Protein AF-A0A4Y2P214-F1 (afdb_monomer)

Secondary structure (DSSP, 8-state):
-EEEEE-SS-EEEEE--SSPPTT-SSHHHHHHHHHHHHHTT--SSEEEEEETTEEEEEE--SSHHHHHHHHHHHHHHHHHHHHHTTPPP-GGG-EEE----HHHHTTSTT--SS-SS----EETTEEPEEESEEEETTEEEETT---HHHHHHHHHHHHHHHHHHHHHHHH-TT--HHHHHHHIIIIIHHHHHTTHHHHGGGS-HHHHHHHHHHHHHHHHHHHHHHHHT--EEEEES-HHHHHHHHSS--S-HHHHHHHHHHHHTTTTEEEEE--TTS--HHHHHHHHHHHHHHHHSPPP-PPPPHHHHHHHHHHHHHHHHHHHHHH--SSTTHHHHHH--S--TTSSSS-HHHHHHHH--SS-HHHHHHTTSSS-SB-TTSSB-SHHIIIII-GGGGGGPPPPPPGGGHHHHHHHHTT-HHHHHHHHHHHHHHHHHHHHHHHTT-

Sequence (446 aa):
RHVYYVNEVFETSRQCYRGCPQGSVIAPIIWNIYINAVLKLNDGELYVQAFADDLALIIGGRTARVLEANTNLALANIARSLDSLKLNLSVQKCQAVVYRSIASQKLSKRNSTILNRKPTFKIYNTSIRVTDSLTILGIVIDNKLTWSEHINSLHGKMLILTSNFNRILKTDWSVNKNLIKTWYLTTIEKALLYGASVWGGALTKTQITLFQAELVAIQHAANWAASNNFKINIHSDSLSSIMTLKSASSRSKFVNTVKKDLSAANNLVGLSWVKAHVGIEGNELADQFAKQAISTGEELDIPTPRSFLNRKLKTHILNSWNIYWNQYDSASGVRVRSFISTVSPKFLIHNKILIYFLSGHGPFPQYLHRFKRIGSPFCVCGLVGDADHYTFDCSLTKEFHLLKPADAHKITWFKNLINNIQAIGKMAQSFRISNELCDSLTRDGD

pLDDT: mean 82.26, std 11.0, range [39.0, 96.75]

InterPro domains:
  IPR000477 Reverse transcriptase domain [PF00078] (11-138)
  IPR000477 Reverse transcriptase domain [PS50878] (1-141)
  IPR002156 Ribonuclease H domain [PF00075] (207-294)
  IPR002156 Ribonuclease H domain [PS50879] (185-295)
  IPR012337 Ribonuclease H-like superfamily [SSF53098] (201-296)
  IPR036397 Ribonuclease H superfamily [G3DSA:3.30.420.10] (163-300)
  IPR043502 DNA/RNA polymerase superfamily [SSF56672] (14-246)

Structure (mmCIF, N/CA/C/O backbone):
data_AF-A0A4Y2P214-F1
#
_entry.id   AF-A0A4Y2P214-F1
#
loop_
_atom_site.group_PDB
_atom_site.id
_atom_site.type_symbol
_atom_site.label_atom_id
_atom_site.label_alt_id
_atom_site.label_comp_id
_atom_site.label_asym_id
_atom_site.label_entity_id
_atom_site.label_seq_id
_atom_site.pdbx_PDB_ins_code
_atom_site.Cartn_x
_atom_site.Cartn_y
_atom_site.Cartn_z
_atom_site.occupancy
_atom_site.B_iso_or_equiv
_atom_site.auth_seq_id
_atom_site.auth_comp_id
_atom_site.auth_asym_id
_atom_site.auth_atom_id
_atom_site.pdbx_PDB_model_num
ATOM 1 N N . ARG A 1 1 ? 2.805 -36.192 -23.710 1.00 58.09 1 ARG A N 1
ATOM 2 C CA . ARG A 1 1 ? 4.197 -35.895 -23.287 1.00 58.09 1 ARG A CA 1
ATOM 3 C C . ARG A 1 1 ? 4.446 -36.659 -21.990 1.00 58.09 1 ARG A C 1
ATOM 5 O O . ARG A 1 1 ? 3.540 -36.669 -21.172 1.00 58.09 1 ARG A O 1
ATOM 12 N N . HIS A 1 2 ? 5.585 -37.320 -21.802 1.00 67.31 2 HIS A N 1
ATOM 13 C CA . HIS A 1 2 ? 5.923 -37.934 -20.510 1.00 67.31 2 HIS A CA 1
ATOM 14 C C . HIS A 1 2 ? 6.728 -36.923 -19.691 1.00 67.31 2 HIS A C 1
ATOM 16 O O . HIS A 1 2 ? 7.680 -36.343 -20.207 1.00 67.31 2 HIS A O 1
ATOM 22 N N . VAL A 1 3 ? 6.278 -36.630 -18.471 1.00 69.19 3 VAL A N 1
ATOM 23 C CA . VAL A 1 3 ? 7.005 -35.788 -17.515 1.00 69.19 3 VAL A CA 1
ATOM 24 C C . VAL A 1 3 ? 7.672 -36.725 -16.524 1.00 69.19 3 VAL A C 1
ATOM 26 O O . VAL A 1 3 ? 6.986 -37.538 -15.906 1.00 69.19 3 VAL A O 1
ATOM 29 N N . TYR A 1 4 ? 8.986 -36.599 -16.399 1.00 72.00 4 TYR A N 1
ATOM 30 C CA . TYR A 1 4 ? 9.801 -37.356 -15.460 1.00 72.00 4 TYR A CA 1
ATOM 31 C C . TYR A 1 4 ? 10.139 -36.454 -14.277 1.00 72.00 4 TYR A C 1
ATOM 33 O O . TYR A 1 4 ? 10.512 -35.292 -14.460 1.00 72.00 4 TYR A O 1
ATOM 41 N N . TYR A 1 5 ? 9.977 -36.979 -13.071 1.00 69.88 5 TYR A N 1
ATOM 42 C CA . TYR A 1 5 ? 10.532 -36.406 -11.857 1.00 69.88 5 TYR A CA 1
ATOM 43 C C . TYR A 1 5 ? 11.643 -37.340 -11.392 1.00 69.88 5 TYR A C 1
ATOM 45 O O . TYR A 1 5 ? 11.377 -38.494 -11.059 1.00 69.88 5 TYR A O 1
ATOM 53 N N . VAL A 1 6 ? 12.873 -36.832 -11.409 1.00 76.00 6 VAL A N 1
ATOM 54 C CA . VAL A 1 6 ? 14.079 -37.559 -11.010 1.00 76.00 6 VAL A CA 1
ATOM 55 C C . VAL A 1 6 ? 14.675 -36.828 -9.813 1.00 76.00 6 VAL A C 1
ATOM 57 O O . VAL A 1 6 ? 14.954 -35.630 -9.901 1.00 76.00 6 VAL A O 1
ATOM 60 N N . ASN A 1 7 ? 14.853 -37.532 -8.700 1.00 76.19 7 ASN A N 1
ATOM 61 C CA . ASN A 1 7 ? 15.714 -37.098 -7.602 1.00 76.19 7 ASN A CA 1
ATOM 62 C C . ASN A 1 7 ? 16.762 -38.187 -7.309 1.00 76.19 7 ASN A C 1
ATOM 64 O O . ASN A 1 7 ? 16.781 -39.221 -7.970 1.00 76.19 7 ASN A O 1
ATOM 68 N N . GLU A 1 8 ? 17.636 -37.964 -6.327 1.00 75.19 8 GLU A N 1
ATOM 69 C CA . GLU A 1 8 ? 18.725 -38.899 -5.987 1.00 75.19 8 GLU A CA 1
ATOM 70 C C . GLU A 1 8 ? 18.243 -40.287 -5.510 1.00 75.19 8 GLU A C 1
ATOM 72 O O . GLU A 1 8 ? 19.042 -41.217 -5.445 1.00 75.19 8 GLU A O 1
ATOM 77 N N . VAL A 1 9 ? 16.955 -40.444 -5.174 1.00 72.94 9 VAL A N 1
ATOM 78 C CA . VAL A 1 9 ? 16.399 -41.637 -4.509 1.00 72.94 9 VAL A CA 1
ATOM 79 C C . VAL A 1 9 ? 15.363 -42.369 -5.372 1.00 72.94 9 VAL A C 1
ATOM 81 O O . VAL A 1 9 ? 15.202 -43.580 -5.232 1.00 72.94 9 VAL A O 1
ATOM 84 N N . PHE A 1 10 ? 14.649 -41.683 -6.268 1.00 71.50 10 PHE A N 1
ATOM 85 C CA . PHE A 1 10 ? 13.676 -42.304 -7.165 1.00 71.50 10 PHE A CA 1
ATOM 86 C C . PHE A 1 10 ? 13.423 -41.495 -8.444 1.00 71.50 10 PHE A C 1
ATOM 88 O O . PHE A 1 10 ? 13.478 -40.263 -8.474 1.00 71.50 10 PHE A O 1
ATOM 95 N N . GLU A 1 11 ? 13.047 -42.225 -9.494 1.00 81.88 11 GLU A N 1
ATOM 96 C CA . GLU A 1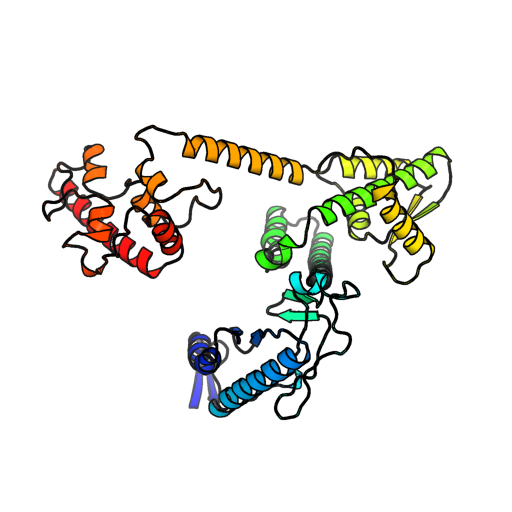 11 ? 12.513 -41.693 -10.743 1.00 81.88 11 GLU A CA 1
ATOM 97 C C . GLU A 1 11 ? 11.049 -42.122 -10.891 1.00 81.88 11 GLU A C 1
ATOM 99 O O . GLU A 1 11 ? 10.710 -43.302 -10.799 1.00 81.88 11 GLU A O 1
ATOM 104 N N . THR A 1 12 ? 10.157 -41.157 -11.114 1.00 78.56 12 THR A N 1
ATOM 105 C CA . THR A 1 12 ? 8.751 -41.422 -11.439 1.00 78.56 12 THR A CA 1
ATOM 106 C C . THR A 1 12 ? 8.360 -40.674 -12.704 1.00 78.56 12 THR A C 1
ATOM 108 O O . THR A 1 12 ? 8.804 -39.549 -12.940 1.00 78.56 12 THR A O 1
ATOM 111 N N . SER A 1 13 ? 7.525 -41.289 -13.540 1.00 77.69 13 SER A N 1
ATOM 112 C CA . SER A 1 13 ? 7.060 -40.678 -14.781 1.00 77.69 13 SER A CA 1
ATOM 113 C C . SER A 1 13 ? 5.541 -40.686 -14.866 1.00 77.69 13 SER A C 1
ATOM 115 O O . SER A 1 13 ? 4.868 -41.622 -14.430 1.00 77.69 13 SER A O 1
ATOM 117 N N . ARG A 1 14 ? 4.982 -39.611 -15.426 1.00 76.88 14 ARG A N 1
ATOM 118 C CA . ARG A 1 14 ? 3.547 -39.499 -15.685 1.00 76.88 14 ARG A CA 1
ATOM 119 C C . ARG A 1 14 ? 3.307 -38.968 -17.086 1.00 76.88 14 ARG A C 1
ATOM 121 O O . ARG A 1 14 ? 3.925 -37.997 -17.527 1.00 76.88 14 ARG A O 1
ATOM 128 N N . GLN A 1 15 ? 2.369 -39.588 -17.789 1.00 75.56 15 GLN A N 1
ATOM 129 C CA . GLN A 1 15 ? 1.934 -39.109 -19.091 1.00 75.56 15 GLN A CA 1
ATOM 130 C C . GLN A 1 15 ? 1.018 -37.889 -18.908 1.00 75.56 15 GLN A C 1
ATOM 132 O O . GLN A 1 15 ? -0.092 -37.987 -18.390 1.00 75.56 15 GLN A O 1
ATOM 137 N N . CYS A 1 16 ? 1.499 -36.721 -19.325 1.00 67.88 16 CYS A N 1
ATOM 138 C CA . CYS A 1 16 ? 0.769 -35.459 -19.308 1.00 67.88 16 CYS A CA 1
ATOM 139 C C . CYS A 1 16 ? 0.309 -35.095 -20.726 1.00 67.88 16 CYS A C 1
ATOM 141 O O . CYS A 1 16 ? 1.104 -35.024 -21.675 1.00 67.88 16 CYS A O 1
ATOM 143 N N . TYR A 1 17 ? -0.992 -34.846 -20.862 1.00 66.62 17 TYR A N 1
ATOM 144 C CA . TYR A 1 17 ? -1.640 -34.562 -22.145 1.00 66.62 17 TYR A CA 1
ATOM 145 C C . TYR A 1 17 ? -1.875 -33.060 -22.375 1.00 66.62 17 TYR A C 1
ATOM 147 O O . TYR A 1 17 ? -1.722 -32.597 -23.503 1.00 66.62 17 TYR A O 1
ATOM 155 N N . ARG A 1 18 ? -2.193 -32.283 -21.325 1.00 72.25 18 ARG A N 1
ATOM 156 C CA . ARG A 1 18 ? -2.375 -30.818 -21.367 1.00 72.25 18 ARG A CA 1
ATOM 157 C C . ARG A 1 18 ? -1.948 -30.180 -20.039 1.00 72.25 18 ARG A C 1
ATOM 159 O O . ARG A 1 18 ? -2.174 -30.771 -18.989 1.00 72.25 18 ARG A O 1
ATOM 166 N N . GLY A 1 19 ? -1.374 -28.977 -20.101 1.00 73.12 19 GLY A N 1
ATOM 167 C CA . GLY A 1 19 ? -0.945 -28.199 -18.931 1.00 73.12 19 GLY A CA 1
ATOM 168 C C . GLY A 1 19 ? 0.567 -28.212 -18.682 1.00 73.12 19 GLY A C 1
ATOM 169 O O . GLY A 1 19 ? 1.296 -29.051 -19.214 1.00 73.12 19 GLY A O 1
ATOM 170 N N . CYS A 1 20 ? 1.034 -27.248 -17.886 1.00 76.38 20 CYS A N 1
ATOM 171 C CA . CYS A 1 20 ? 2.415 -27.195 -17.410 1.00 76.38 20 CYS A CA 1
ATOM 172 C C . CYS A 1 20 ? 2.520 -27.869 -16.029 1.00 76.38 20 CYS A C 1
ATOM 174 O O . CYS A 1 20 ? 1.607 -27.712 -15.217 1.00 76.38 20 CYS A O 1
ATOM 176 N N . PRO A 1 21 ? 3.607 -28.604 -15.738 1.00 77.31 21 PRO A N 1
ATOM 177 C CA . PRO A 1 21 ? 3.792 -29.239 -14.437 1.00 77.31 21 PRO A CA 1
ATOM 178 C C . PRO A 1 21 ? 3.924 -28.193 -13.320 1.00 77.31 21 PRO A C 1
ATOM 180 O O . PRO A 1 21 ? 4.752 -27.283 -13.399 1.00 77.31 21 PRO A O 1
ATOM 183 N N . GLN A 1 22 ? 3.109 -28.333 -12.272 1.00 76.50 22 GLN A N 1
ATOM 184 C CA . GLN A 1 22 ? 3.182 -27.484 -11.081 1.00 76.50 22 GLN A CA 1
ATOM 185 C C . GLN A 1 22 ? 4.497 -27.743 -10.335 1.00 76.50 22 GLN A C 1
ATOM 187 O O . GLN A 1 22 ? 4.886 -28.891 -10.143 1.00 76.50 22 GLN A O 1
ATOM 192 N N . GLY A 1 23 ? 5.194 -26.672 -9.953 1.00 78.44 23 GLY A N 1
ATOM 193 C CA . GLY A 1 23 ? 6.536 -26.739 -9.362 1.00 78.44 23 GLY A CA 1
ATOM 194 C C . GLY A 1 23 ? 7.682 -26.611 -10.372 1.00 78.44 23 GLY A C 1
ATOM 195 O O . GLY A 1 23 ? 8.827 -26.435 -9.970 1.00 78.44 23 GLY A O 1
ATOM 196 N N . SER A 1 24 ? 7.397 -26.626 -11.679 1.00 79.62 24 SER A N 1
ATOM 197 C CA . SER A 1 24 ? 8.411 -26.311 -12.688 1.00 79.62 24 SER A CA 1
ATOM 198 C C . SER A 1 24 ? 8.755 -24.823 -12.692 1.00 79.62 24 SER A C 1
ATOM 200 O O . SER A 1 24 ? 7.869 -23.971 -12.744 1.00 79.62 24 SER A O 1
ATOM 202 N N . VAL A 1 25 ? 10.054 -24.517 -12.720 1.00 81.69 25 VAL A N 1
ATOM 203 C CA . VAL A 1 25 ? 10.586 -23.143 -12.731 1.00 81.69 25 VAL A CA 1
ATOM 204 C C . VAL A 1 25 ? 10.165 -22.368 -13.989 1.00 81.69 25 VAL A C 1
ATOM 206 O O . VAL A 1 25 ? 9.947 -21.162 -13.922 1.00 81.69 25 VAL A O 1
ATOM 209 N N . ILE A 1 26 ? 9.998 -23.046 -15.133 1.00 82.94 26 ILE A N 1
ATOM 210 C CA . ILE A 1 26 ? 9.658 -22.395 -16.413 1.00 82.94 26 ILE A CA 1
ATOM 211 C C . ILE A 1 26 ? 8.146 -22.258 -16.648 1.00 82.94 26 ILE A C 1
ATOM 213 O O . ILE A 1 26 ? 7.714 -21.415 -17.436 1.00 82.94 26 ILE A O 1
ATOM 217 N N . ALA A 1 27 ? 7.321 -23.052 -15.956 1.00 84.94 27 ALA A N 1
ATOM 218 C CA . ALA A 1 27 ? 5.871 -23.062 -16.148 1.00 84.94 27 ALA A CA 1
ATOM 219 C C . ALA A 1 27 ? 5.205 -21.676 -15.973 1.00 84.94 27 ALA A C 1
ATOM 221 O O . ALA A 1 27 ? 4.387 -21.323 -16.827 1.00 84.94 27 ALA A O 1
ATOM 222 N N . PRO A 1 28 ? 5.567 -20.844 -14.969 1.00 86.50 28 PRO A N 1
ATOM 223 C CA . PRO A 1 28 ? 5.008 -19.496 -14.831 1.00 86.50 28 PRO A CA 1
ATOM 224 C C . PRO A 1 28 ? 5.343 -18.568 -16.006 1.00 86.50 28 PRO A C 1
ATOM 226 O O . PRO A 1 28 ? 4.509 -17.770 -16.425 1.00 86.50 28 PRO A O 1
ATOM 229 N N . ILE A 1 29 ? 6.548 -18.684 -16.575 1.00 85.81 29 ILE A N 1
ATOM 230 C CA . ILE A 1 29 ? 6.978 -17.862 -17.718 1.00 85.81 29 ILE A CA 1
ATOM 231 C C . ILE A 1 29 ? 6.165 -18.230 -18.959 1.00 85.81 29 ILE A C 1
ATOM 233 O O . ILE A 1 29 ? 5.655 -17.352 -19.654 1.00 85.81 29 ILE A O 1
ATOM 237 N N . ILE A 1 30 ? 5.998 -19.531 -19.208 1.00 86.94 30 ILE A N 1
ATOM 238 C CA . ILE A 1 30 ? 5.188 -20.030 -20.324 1.00 86.94 30 ILE A CA 1
ATOM 239 C C . ILE A 1 30 ? 3.738 -19.565 -20.171 1.00 86.94 30 ILE A C 1
ATOM 241 O O . ILE A 1 30 ? 3.142 -19.102 -21.143 1.00 86.94 30 ILE A O 1
ATOM 245 N N . TRP A 1 31 ? 3.188 -19.627 -18.955 1.00 88.81 31 TRP A N 1
ATOM 246 C CA . TRP A 1 31 ? 1.844 -19.128 -18.675 1.00 88.81 31 TRP A CA 1
ATOM 247 C C . TRP A 1 31 ? 1.700 -17.633 -18.985 1.00 88.81 31 TRP A C 1
ATOM 249 O O . TRP A 1 31 ? 0.743 -17.237 -19.650 1.00 88.81 31 TRP A O 1
ATOM 259 N N . ASN A 1 32 ? 2.679 -16.813 -18.589 1.00 87.38 32 ASN A N 1
ATOM 260 C CA . ASN A 1 32 ? 2.672 -15.379 -18.881 1.00 87.38 32 ASN A CA 1
ATOM 261 C C . ASN A 1 32 ? 2.681 -15.089 -20.388 1.00 87.38 32 ASN A C 1
ATOM 263 O O . ASN A 1 32 ? 1.961 -14.202 -20.836 1.00 87.38 32 ASN A O 1
ATOM 267 N N . ILE A 1 33 ? 3.446 -15.847 -21.184 1.00 87.25 33 ILE A N 1
ATOM 268 C CA . ILE A 1 33 ? 3.438 -15.723 -22.653 1.00 87.25 33 ILE A CA 1
ATOM 269 C C . ILE A 1 33 ? 2.063 -16.106 -23.212 1.00 87.25 33 ILE A C 1
ATOM 271 O O . ILE A 1 33 ? 1.547 -15.435 -24.106 1.00 87.25 33 ILE A O 1
ATOM 275 N N . TYR A 1 34 ? 1.467 -17.163 -22.663 1.00 87.19 34 TYR A N 1
ATOM 276 C CA . TYR A 1 34 ? 0.195 -17.706 -23.122 1.00 87.19 34 TYR A CA 1
ATOM 277 C C . TYR A 1 34 ? -0.975 -16.744 -22.887 1.00 87.19 34 TYR A C 1
ATOM 279 O O . TYR A 1 34 ? -1.731 -16.443 -23.810 1.00 87.19 34 TYR A O 1
ATOM 287 N N . ILE A 1 35 ? -1.094 -16.202 -21.670 1.00 88.75 35 ILE A N 1
ATOM 288 C CA . ILE A 1 35 ? -2.191 -15.300 -21.295 1.00 88.75 35 ILE A CA 1
ATOM 289 C C . ILE A 1 35 ? -2.049 -13.901 -21.916 1.00 88.75 35 ILE A C 1
ATOM 291 O O . ILE A 1 35 ? -3.029 -13.162 -22.018 1.00 88.75 35 ILE A O 1
ATOM 295 N N . ASN A 1 36 ? -0.851 -13.540 -22.395 1.00 88.62 36 ASN A N 1
ATOM 296 C CA . ASN A 1 36 ? -0.559 -12.224 -22.968 1.00 88.62 36 ASN A CA 1
ATOM 297 C C . ASN A 1 36 ? -1.458 -11.865 -24.163 1.00 88.62 36 ASN A C 1
ATOM 299 O O . ASN A 1 36 ? -1.720 -10.691 -24.409 1.00 88.62 36 ASN A O 1
ATOM 303 N N . ALA A 1 37 ? -1.972 -12.853 -24.903 1.00 86.50 37 ALA A N 1
ATOM 304 C CA . ALA A 1 37 ? -2.909 -12.597 -25.996 1.00 86.50 37 ALA A CA 1
ATOM 305 C C . ALA A 1 37 ? -4.228 -11.958 -25.518 1.00 86.50 37 ALA A C 1
ATOM 307 O O . ALA A 1 37 ? -4.799 -11.149 -26.244 1.00 86.50 37 ALA A O 1
ATOM 308 N N . VAL A 1 38 ? -4.676 -12.256 -24.292 1.00 87.25 38 VAL A N 1
ATOM 309 C CA . VAL A 1 38 ? -5.862 -11.628 -23.681 1.00 87.25 38 VAL A CA 1
ATOM 310 C C . VAL A 1 38 ? -5.555 -10.195 -23.240 1.00 87.25 38 VAL A C 1
ATOM 312 O O . VAL A 1 38 ? -6.390 -9.312 -23.398 1.00 87.25 38 VAL A O 1
ATOM 315 N N . LEU A 1 39 ? -4.337 -9.932 -22.755 1.00 87.88 39 LEU A N 1
ATOM 316 C CA . LEU A 1 39 ? -3.915 -8.595 -22.312 1.00 87.88 39 LEU A CA 1
ATOM 317 C C . LEU A 1 39 ? -3.783 -7.589 -23.465 1.00 87.88 39 LEU A C 1
ATOM 319 O O . LEU A 1 39 ? -3.892 -6.384 -23.250 1.00 87.88 39 LEU A O 1
ATOM 323 N N . LYS A 1 40 ? -3.604 -8.069 -24.702 1.00 87.06 40 LYS A N 1
ATOM 324 C CA . LYS A 1 40 ? -3.618 -7.228 -25.911 1.00 87.06 40 LYS A CA 1
ATOM 325 C C . LYS A 1 40 ? -4.992 -6.633 -26.234 1.00 87.06 40 LYS A C 1
ATOM 327 O O . LYS A 1 40 ? -5.066 -5.774 -27.103 1.00 87.06 40 LYS A O 1
ATOM 332 N N . LEU A 1 41 ? -6.058 -7.079 -25.563 1.00 84.56 41 LEU A N 1
ATOM 333 C CA . LEU A 1 41 ? -7.391 -6.489 -25.696 1.00 84.56 41 LEU A CA 1
ATOM 334 C C . LEU A 1 41 ? -7.512 -5.128 -25.000 1.00 84.56 41 LEU A C 1
ATOM 336 O O . LEU A 1 41 ? -8.524 -4.465 -25.186 1.00 84.56 41 LEU A O 1
ATOM 340 N N . ASN A 1 42 ? -6.524 -4.729 -24.195 1.00 86.31 42 ASN A N 1
ATOM 341 C CA . ASN A 1 42 ? -6.549 -3.447 -23.503 1.00 86.31 42 ASN A CA 1
ATOM 342 C C . ASN A 1 42 ? -6.629 -2.284 -24.491 1.00 86.31 42 ASN A C 1
ATOM 344 O O . ASN A 1 42 ? -5.780 -2.144 -25.374 1.00 86.31 42 ASN A O 1
ATOM 348 N N . ASP A 1 43 ? -7.613 -1.420 -24.278 1.00 77.75 43 ASP A N 1
ATOM 349 C CA . ASP A 1 43 ? -7.760 -0.143 -24.962 1.00 77.75 43 ASP A CA 1
ATOM 350 C C . ASP A 1 43 ? -7.863 0.983 -23.914 1.00 77.75 43 ASP A C 1
ATOM 352 O O . ASP A 1 43 ? -7.776 0.746 -22.709 1.00 77.75 43 ASP A O 1
ATOM 356 N N . GLY A 1 44 ? -7.961 2.243 -24.339 1.00 76.56 44 GLY A N 1
ATOM 357 C CA . GLY A 1 44 ? -8.016 3.372 -23.399 1.00 76.56 44 GLY A CA 1
ATOM 358 C C . GLY A 1 44 ? -9.218 3.352 -22.436 1.00 76.56 44 GLY A C 1
ATOM 359 O O . GLY A 1 44 ? -9.181 4.048 -21.421 1.00 76.56 44 GLY A O 1
ATOM 360 N N . GLU A 1 45 ? -10.267 2.577 -22.731 1.00 77.62 45 GLU A N 1
ATOM 361 C CA . GLU A 1 45 ? -11.503 2.470 -21.941 1.00 77.62 45 GLU A CA 1
ATOM 362 C C . GLU A 1 45 ? -11.651 1.112 -21.222 1.00 77.62 45 GLU A C 1
ATOM 364 O O . GLU A 1 45 ? -12.318 1.025 -20.183 1.00 77.62 45 GLU A O 1
ATOM 369 N N . LEU A 1 46 ? -11.013 0.069 -21.757 1.00 86.44 46 LEU A N 1
ATOM 370 C CA . LEU A 1 46 ? -10.998 -1.312 -21.294 1.00 86.44 46 LEU A CA 1
ATOM 371 C C . LEU A 1 46 ? -9.628 -1.664 -20.713 1.00 86.44 46 LEU A C 1
ATOM 373 O O . LEU A 1 46 ? -8.639 -1.775 -21.436 1.00 86.44 46 LEU A O 1
ATOM 377 N N . TYR A 1 47 ? -9.586 -1.943 -19.411 1.00 91.50 47 TYR A N 1
ATOM 378 C CA . TYR A 1 47 ? -8.359 -2.367 -18.747 1.00 91.50 47 TYR A CA 1
ATOM 379 C C . TYR A 1 47 ? -8.491 -3.773 -18.161 1.00 91.50 47 TYR A C 1
ATOM 381 O O . TYR A 1 47 ? -9.263 -4.019 -17.233 1.00 91.50 47 TYR A O 1
ATOM 389 N N . VAL A 1 48 ? -7.704 -4.697 -18.701 1.00 91.06 48 VAL A N 1
ATOM 390 C CA . VAL A 1 48 ? -7.560 -6.087 -18.273 1.00 91.06 48 VAL A CA 1
ATOM 391 C C . VAL A 1 48 ? -6.173 -6.279 -17.674 1.00 91.06 48 VAL A C 1
ATOM 393 O O . VAL A 1 48 ? -5.154 -5.964 -18.293 1.00 91.06 48 VAL A O 1
ATOM 396 N N . GLN A 1 49 ? -6.131 -6.846 -16.473 1.00 90.69 49 GLN A N 1
ATOM 397 C CA . GLN A 1 49 ? -4.902 -7.226 -15.788 1.00 90.69 49 GLN A CA 1
ATOM 398 C C . GLN A 1 49 ? -4.977 -8.702 -15.403 1.00 90.69 49 GLN A C 1
ATOM 400 O O . GLN A 1 49 ? -5.992 -9.159 -14.888 1.00 90.69 49 GLN A O 1
ATOM 405 N N . ALA A 1 50 ? -3.890 -9.438 -15.621 1.00 89.31 50 ALA A N 1
ATOM 406 C CA . ALA A 1 50 ? -3.763 -10.830 -15.202 1.00 89.31 50 ALA A CA 1
ATOM 407 C C . ALA A 1 50 ? -2.750 -10.964 -14.061 1.00 89.31 50 ALA A C 1
ATOM 409 O O . ALA A 1 50 ? -1.727 -10.267 -14.050 1.00 89.31 50 ALA A O 1
ATOM 410 N N . PHE A 1 51 ? -3.010 -11.890 -13.143 1.00 88.00 51 PHE A N 1
ATOM 411 C CA . PHE A 1 51 ? -2.037 -12.418 -12.195 1.00 88.00 51 PHE A CA 1
ATOM 412 C C . PHE A 1 51 ? -2.228 -13.933 -12.101 1.00 88.00 51 PHE A C 1
ATOM 414 O O . PHE A 1 51 ? -3.219 -14.399 -11.551 1.00 88.00 51 PHE A O 1
ATOM 421 N N . ALA A 1 52 ? -1.289 -14.702 -12.659 1.00 86.75 52 ALA A N 1
ATOM 422 C CA . ALA A 1 52 ? -1.502 -16.129 -12.908 1.00 86.75 52 ALA A CA 1
ATOM 423 C C . ALA A 1 52 ? -2.833 -16.360 -13.660 1.00 86.75 52 ALA A C 1
ATOM 425 O O . ALA A 1 52 ? -3.010 -15.800 -14.745 1.00 86.75 52 ALA A O 1
ATOM 426 N N . ASP A 1 53 ? -3.731 -17.190 -13.135 1.00 86.31 53 ASP A N 1
ATOM 427 C CA . ASP A 1 53 ? -5.054 -17.481 -13.693 1.00 86.31 53 ASP A CA 1
ATOM 428 C C . ASP A 1 53 ? -6.133 -16.447 -13.326 1.00 86.31 53 ASP A C 1
ATOM 430 O O . ASP A 1 53 ? -7.183 -16.411 -13.973 1.00 86.31 53 ASP A O 1
ATOM 434 N N . ASP A 1 54 ? -5.866 -15.567 -12.357 1.00 88.12 54 ASP A N 1
ATOM 435 C CA . ASP A 1 54 ? -6.787 -14.500 -11.973 1.00 88.12 54 ASP A CA 1
ATOM 436 C C . ASP A 1 54 ? -6.764 -13.364 -13.008 1.00 88.12 54 ASP A C 1
ATOM 438 O O . ASP A 1 54 ? -5.742 -12.709 -13.232 1.00 88.12 54 ASP A O 1
ATOM 442 N N . LEU A 1 55 ? -7.922 -13.095 -13.617 1.00 90.19 55 LEU A N 1
ATOM 443 C CA . LEU A 1 55 ? -8.145 -11.982 -14.543 1.00 90.19 55 LEU A CA 1
ATOM 444 C C . LEU A 1 55 ? -9.025 -10.913 -13.888 1.00 90.19 55 LEU A C 1
ATOM 446 O O . LEU A 1 55 ? -10.150 -11.187 -13.470 1.00 90.19 55 LEU A O 1
ATOM 450 N N . ALA A 1 56 ? -8.531 -9.678 -13.847 1.00 91.88 56 ALA A N 1
ATOM 451 C CA . ALA A 1 56 ? -9.255 -8.504 -13.381 1.00 91.88 56 ALA A CA 1
ATOM 452 C C . ALA A 1 56 ? -9.643 -7.614 -14.567 1.00 91.88 56 ALA A C 1
ATOM 454 O O . ALA A 1 56 ? -8.797 -7.249 -15.383 1.00 91.88 56 ALA A O 1
ATOM 455 N N . LEU A 1 57 ? -10.924 -7.251 -14.633 1.00 92.12 57 LEU A N 1
ATOM 456 C CA . LEU A 1 57 ? -11.512 -6.404 -15.667 1.00 92.12 57 LEU A CA 1
ATOM 457 C C . LEU A 1 57 ? -11.988 -5.085 -15.054 1.00 92.12 57 LEU A C 1
ATOM 459 O O . LEU A 1 57 ? -12.801 -5.095 -14.129 1.00 92.12 57 LEU A O 1
ATOM 463 N N . ILE A 1 58 ? -11.522 -3.959 -15.590 1.00 91.31 58 ILE A N 1
ATOM 464 C CA . ILE A 1 58 ? -11.914 -2.610 -15.175 1.00 91.31 58 ILE A CA 1
ATOM 465 C C . ILE A 1 58 ? -12.473 -1.871 -16.389 1.00 91.31 58 ILE A C 1
ATOM 467 O O . ILE A 1 58 ? -11.787 -1.701 -17.395 1.00 91.31 58 ILE A O 1
ATOM 471 N N . ILE A 1 59 ? -13.731 -1.439 -16.284 1.00 90.75 59 ILE A N 1
ATOM 472 C CA . ILE A 1 59 ? -14.465 -0.739 -17.344 1.00 90.75 59 ILE A CA 1
ATOM 473 C C . ILE A 1 59 ? -15.261 0.409 -16.732 1.00 90.75 59 ILE A C 1
ATOM 475 O O . ILE A 1 59 ? -15.868 0.270 -15.666 1.00 90.75 59 ILE A O 1
ATOM 479 N N . GLY A 1 60 ? -15.269 1.544 -17.429 1.00 87.88 60 GLY A N 1
ATOM 480 C CA . GLY A 1 60 ? -16.069 2.714 -17.085 1.00 87.88 60 GLY A CA 1
ATOM 481 C C . GLY A 1 60 ? -17.321 2.866 -17.953 1.00 87.88 60 GLY A C 1
ATOM 482 O O . GLY A 1 60 ? -17.393 2.401 -19.087 1.00 87.88 60 GLY A O 1
ATOM 483 N N . GLY A 1 61 ? -18.314 3.583 -17.431 1.00 85.94 61 GLY A N 1
ATOM 484 C CA . GLY A 1 61 ? -19.484 4.004 -18.198 1.00 85.94 61 GLY A CA 1
ATOM 485 C C . GLY A 1 61 ? -20.119 5.250 -17.591 1.00 85.94 61 GLY A C 1
ATOM 486 O O . GLY A 1 61 ? -20.239 5.363 -16.371 1.00 85.94 61 GLY A O 1
ATOM 487 N N . ARG A 1 62 ? -20.542 6.201 -18.436 1.00 82.81 62 ARG A N 1
ATOM 488 C CA . ARG A 1 62 ? -21.186 7.453 -17.979 1.00 82.81 62 ARG A CA 1
ATOM 489 C C . ARG A 1 62 ? -22.556 7.216 -17.336 1.00 82.81 62 ARG A C 1
ATOM 491 O O . ARG A 1 62 ? -22.999 8.000 -16.504 1.00 82.81 62 ARG A O 1
ATOM 498 N N . THR A 1 63 ? -23.231 6.136 -17.723 1.00 81.94 63 THR A N 1
ATOM 499 C CA . THR A 1 63 ? -24.517 5.707 -17.164 1.00 81.94 63 THR A CA 1
ATOM 500 C C . THR A 1 63 ? -24.470 4.216 -16.852 1.00 81.94 63 THR A C 1
ATOM 502 O O . THR A 1 63 ? -23.667 3.487 -17.431 1.00 81.94 63 THR A O 1
ATOM 505 N N . ALA A 1 64 ? -25.360 3.741 -15.975 1.00 82.31 64 ALA A N 1
ATOM 506 C CA . ALA A 1 64 ? -25.452 2.314 -15.651 1.00 82.31 64 ALA A CA 1
ATOM 507 C C . ALA A 1 64 ? -25.723 1.447 -16.896 1.00 82.31 64 ALA A C 1
ATOM 509 O O . ALA A 1 64 ? -25.179 0.357 -17.011 1.00 82.31 64 ALA A O 1
ATOM 510 N N . ARG A 1 65 ? -26.507 1.963 -17.854 1.00 85.69 65 ARG A N 1
ATOM 511 C CA . ARG A 1 65 ? -26.814 1.275 -19.116 1.00 85.69 65 ARG A CA 1
ATOM 512 C C . ARG A 1 65 ? -25.590 1.163 -20.026 1.00 85.69 65 ARG A C 1
ATOM 514 O O . ARG A 1 65 ? -25.362 0.107 -20.599 1.00 85.69 65 ARG A O 1
ATOM 521 N N . VAL A 1 66 ? -24.805 2.238 -20.140 1.00 87.62 66 VAL A N 1
ATOM 522 C CA . VAL A 1 66 ? -23.557 2.235 -20.925 1.00 87.62 66 VAL A CA 1
ATOM 523 C C . VAL A 1 66 ? -22.517 1.329 -20.272 1.00 87.62 66 VAL A C 1
ATOM 525 O O . VAL A 1 66 ? -21.896 0.536 -20.964 1.00 87.62 66 VAL A O 1
ATOM 528 N N . LEU A 1 67 ? -22.382 1.385 -18.942 1.00 89.50 67 LEU A N 1
ATOM 529 C CA . LEU A 1 67 ? -21.511 0.478 -18.193 1.00 89.50 67 LEU A CA 1
ATOM 530 C C . LEU A 1 67 ? -21.879 -0.986 -18.467 1.00 89.50 67 LEU A C 1
ATOM 532 O O . LEU A 1 67 ? -21.011 -1.791 -18.771 1.00 89.50 67 LEU A O 1
ATOM 536 N N . GLU A 1 68 ? -23.166 -1.330 -18.396 1.00 91.00 68 GLU A N 1
ATOM 537 C CA . GLU A 1 68 ? -23.631 -2.693 -18.654 1.00 91.00 68 GLU A CA 1
ATOM 538 C C . GLU A 1 68 ? -23.349 -3.154 -20.092 1.00 91.00 68 GLU A C 1
ATOM 540 O O . GLU A 1 68 ? -22.868 -4.269 -20.294 1.00 91.00 68 GLU A O 1
ATOM 545 N N . ALA A 1 69 ? -23.603 -2.298 -21.085 1.00 90.44 69 ALA A N 1
ATOM 546 C CA . ALA A 1 69 ? -23.327 -2.608 -22.486 1.00 90.44 69 ALA A CA 1
ATOM 547 C C . ALA A 1 69 ? -21.823 -2.809 -22.746 1.00 90.44 69 ALA A C 1
ATOM 549 O O . ALA A 1 69 ? -21.432 -3.833 -23.308 1.00 90.44 69 ALA A O 1
ATOM 550 N N . ASN A 1 70 ? -20.986 -1.879 -22.275 1.00 91.25 70 ASN A N 1
ATOM 551 C CA . ASN A 1 70 ? -19.533 -1.928 -22.446 1.00 91.25 70 ASN A CA 1
ATOM 552 C C . ASN A 1 70 ? -18.933 -3.163 -21.766 1.00 91.25 70 ASN A C 1
ATOM 554 O O . ASN A 1 70 ? -18.130 -3.877 -22.366 1.00 91.25 70 ASN A O 1
ATOM 558 N N . THR A 1 71 ? -19.365 -3.461 -20.537 1.00 91.88 71 THR A N 1
ATOM 559 C CA . THR A 1 71 ? -18.875 -4.631 -19.804 1.00 91.88 71 THR A CA 1
ATOM 560 C C . THR A 1 71 ? -19.264 -5.935 -20.487 1.00 91.88 71 THR A C 1
ATOM 562 O O . THR A 1 71 ? -18.414 -6.808 -20.637 1.00 91.88 71 THR A O 1
ATOM 565 N N . ASN A 1 72 ? -20.507 -6.078 -20.954 1.00 93.38 72 ASN A N 1
ATOM 566 C CA . ASN A 1 72 ? -20.928 -7.292 -21.659 1.00 93.38 72 ASN A CA 1
ATOM 567 C C . ASN A 1 72 ? -20.184 -7.487 -22.991 1.00 93.38 72 ASN A C 1
ATOM 569 O O . ASN A 1 72 ? -19.808 -8.614 -23.317 1.00 93.38 72 ASN A O 1
ATOM 573 N N . LEU A 1 73 ? -19.912 -6.405 -23.729 1.00 91.44 73 LEU A N 1
ATOM 574 C CA . LEU A 1 73 ? -19.101 -6.460 -24.947 1.00 91.44 73 LEU A CA 1
ATOM 575 C C . LEU A 1 73 ? -17.666 -6.920 -24.649 1.00 91.44 73 LEU A C 1
ATOM 577 O O . LEU A 1 73 ? -17.154 -7.832 -25.299 1.00 91.44 73 LEU A O 1
ATOM 581 N N . ALA A 1 74 ? -17.031 -6.332 -23.637 1.00 91.81 74 ALA A N 1
ATOM 582 C CA . ALA A 1 74 ? -15.675 -6.695 -23.244 1.00 91.81 74 ALA A CA 1
ATOM 583 C C . ALA A 1 74 ? -15.577 -8.141 -22.740 1.00 91.81 74 ALA A C 1
ATOM 585 O O . ALA A 1 74 ? -14.670 -8.873 -23.133 1.00 91.81 74 ALA A O 1
ATOM 586 N N . LEU A 1 75 ? -16.538 -8.586 -21.928 1.00 92.44 75 LEU A N 1
ATOM 587 C CA . LEU A 1 75 ? -16.618 -9.971 -21.466 1.00 92.44 75 LEU A CA 1
ATOM 588 C C . LEU A 1 75 ? -16.746 -10.955 -22.634 1.00 92.44 75 LEU A C 1
ATOM 590 O O . LEU A 1 75 ? -16.084 -11.992 -22.627 1.00 92.44 75 LEU A O 1
ATOM 594 N N . ALA A 1 76 ? -17.537 -10.622 -23.657 1.00 91.44 76 ALA A N 1
ATOM 595 C CA . ALA A 1 76 ? -17.651 -11.436 -24.865 1.00 91.44 76 ALA A CA 1
ATOM 596 C C . ALA A 1 76 ? -16.339 -11.479 -25.670 1.00 91.44 76 ALA A C 1
ATOM 598 O O . ALA A 1 76 ? -15.996 -12.517 -26.237 1.00 91.44 76 ALA A O 1
ATOM 599 N N . ASN A 1 77 ? -15.580 -10.381 -25.716 1.00 90.62 77 ASN A N 1
ATOM 600 C CA . ASN A 1 77 ? -14.264 -10.349 -26.366 1.00 90.62 77 ASN A CA 1
ATOM 601 C C . ASN A 1 77 ? -13.253 -11.229 -25.624 1.00 90.62 77 ASN A C 1
ATOM 603 O O . ASN A 1 77 ? -12.580 -12.047 -26.248 1.00 90.62 77 ASN A O 1
ATOM 607 N N . ILE A 1 78 ? -13.200 -11.113 -24.295 1.00 91.00 78 ILE A N 1
ATOM 608 C CA . ILE A 1 78 ? -12.315 -11.919 -23.445 1.00 91.00 78 ILE A CA 1
ATOM 609 C C . ILE A 1 78 ? -12.661 -13.405 -23.569 1.00 91.00 78 ILE A C 1
ATOM 611 O O . ILE A 1 78 ? -11.763 -14.216 -23.767 1.00 91.00 78 ILE A O 1
ATOM 615 N N . ALA A 1 79 ? -13.949 -13.755 -23.521 1.00 91.25 79 ALA A N 1
ATOM 616 C CA . ALA A 1 79 ? -14.431 -15.120 -23.719 1.00 91.25 79 ALA A CA 1
ATOM 617 C C . ALA A 1 79 ? -13.942 -15.713 -25.052 1.00 91.25 79 ALA A C 1
ATOM 619 O O . ALA A 1 79 ? -13.303 -16.761 -25.063 1.00 91.25 79 ALA A O 1
ATOM 620 N N . ARG A 1 80 ? -14.117 -14.985 -26.166 1.00 91.12 80 ARG A N 1
ATOM 621 C CA . ARG A 1 80 ? -13.634 -15.417 -27.491 1.00 91.12 80 ARG A CA 1
ATOM 622 C C . ARG A 1 80 ? -12.116 -15.598 -27.546 1.00 91.12 80 ARG A C 1
ATOM 624 O O . ARG A 1 80 ? -11.631 -16.542 -28.169 1.00 91.12 80 ARG A O 1
ATOM 631 N N . SER A 1 81 ? -11.360 -14.707 -26.907 1.00 90.25 81 SER A N 1
ATOM 632 C CA . SER A 1 81 ? -9.901 -14.830 -26.825 1.00 90.25 81 SER A CA 1
ATOM 633 C C . SER A 1 81 ? -9.457 -16.008 -25.957 1.00 90.25 81 SER A C 1
ATOM 635 O O . SER A 1 81 ? -8.458 -16.645 -26.272 1.00 90.25 81 SER A O 1
ATOM 637 N N . LEU A 1 82 ? -10.187 -16.338 -24.891 1.00 90.56 82 LEU A N 1
ATOM 638 C CA . LEU A 1 82 ? -9.910 -17.527 -24.083 1.00 90.56 82 LEU A CA 1
ATOM 639 C C . LEU A 1 82 ? -10.252 -18.816 -24.841 1.00 90.56 82 LEU A C 1
ATOM 641 O O . LEU A 1 82 ? -9.464 -19.761 -24.802 1.00 90.56 82 LEU A O 1
ATOM 645 N N . ASP A 1 83 ? -11.347 -18.825 -25.602 1.00 90.88 83 ASP A N 1
ATOM 646 C CA . ASP A 1 83 ? -11.739 -19.959 -26.445 1.00 90.88 83 ASP A CA 1
ATOM 647 C C . ASP A 1 83 ? -10.703 -20.246 -27.541 1.00 90.88 83 ASP A C 1
ATOM 649 O O . ASP A 1 83 ? -10.349 -21.406 -27.774 1.00 90.88 83 ASP A O 1
ATOM 653 N N . SER A 1 84 ? -10.142 -19.207 -28.175 1.00 90.69 84 SER A N 1
ATOM 654 C CA . SER A 1 84 ? -9.070 -19.379 -29.171 1.00 90.69 84 SER A CA 1
ATOM 655 C C . SER A 1 84 ? -7.782 -19.937 -28.552 1.00 90.69 84 SER A C 1
ATOM 657 O O . SER A 1 84 ? -7.083 -20.740 -29.175 1.00 90.69 84 SER A O 1
ATOM 659 N N . LEU A 1 85 ? -7.524 -19.599 -27.285 1.00 89.12 85 LEU A N 1
ATOM 660 C CA . LEU A 1 85 ? -6.476 -20.186 -26.450 1.00 89.12 85 LEU A CA 1
ATOM 661 C C . LEU A 1 85 ? -6.883 -21.530 -25.821 1.00 89.12 85 LEU A C 1
ATOM 663 O O . LEU A 1 85 ? -6.116 -22.092 -25.039 1.00 89.12 85 LEU A O 1
ATOM 667 N N . LYS A 1 86 ? -8.061 -22.081 -26.132 1.00 89.06 86 LYS A N 1
ATOM 668 C CA . LYS A 1 86 ? -8.565 -23.344 -25.561 1.00 89.06 86 LYS A CA 1
ATOM 669 C C . LYS A 1 86 ? -8.563 -23.353 -24.020 1.00 89.06 86 LYS A C 1
ATOM 671 O O . LYS A 1 86 ? -8.312 -24.396 -23.409 1.00 89.06 86 LYS A O 1
ATOM 676 N N . LEU A 1 87 ? -8.794 -22.193 -23.400 1.00 88.44 87 LEU A N 1
ATOM 677 C CA . LEU A 1 87 ? -8.904 -22.014 -21.953 1.00 88.44 87 LEU A CA 1
ATOM 678 C C . LEU A 1 87 ? -10.375 -21.939 -21.548 1.00 88.44 87 LEU A C 1
ATOM 680 O O . LEU A 1 87 ? -11.124 -21.116 -22.059 1.00 88.44 87 LEU A O 1
ATOM 684 N N . ASN A 1 88 ? -10.768 -22.758 -20.573 1.00 86.69 88 ASN A N 1
ATOM 685 C CA . ASN A 1 88 ? -12.137 -22.767 -20.068 1.00 86.69 88 ASN A CA 1
ATOM 686 C C . ASN A 1 88 ? -12.293 -21.782 -18.908 1.00 86.69 88 ASN A C 1
ATOM 688 O O . ASN A 1 88 ? -11.618 -21.904 -17.883 1.00 86.69 88 ASN A O 1
ATOM 692 N N . LEU A 1 89 ? -13.234 -20.846 -19.034 1.00 86.31 89 LEU A N 1
ATOM 693 C CA . LEU A 1 89 ? -13.551 -19.898 -17.971 1.00 86.31 89 LEU A CA 1
ATOM 694 C C . LEU A 1 89 ? -14.495 -20.520 -16.932 1.00 86.31 89 LEU A C 1
ATOM 696 O O . LEU A 1 89 ? -15.578 -21.010 -17.251 1.00 86.31 89 LEU A O 1
ATOM 700 N N . SER A 1 90 ? -14.127 -20.428 -15.655 1.00 87.81 90 SER A N 1
ATOM 701 C CA . SER A 1 90 ? -15.004 -20.815 -14.543 1.00 87.81 90 SER A CA 1
ATOM 702 C C . SER A 1 90 ? -16.001 -19.698 -14.210 1.00 87.81 90 SER A C 1
ATOM 704 O O . SER A 1 90 ? -15.810 -18.976 -13.233 1.00 87.81 90 SER A O 1
ATOM 706 N N . VAL A 1 91 ? -17.084 -19.568 -14.988 1.00 86.25 91 VAL A N 1
ATOM 707 C CA . VAL A 1 91 ? -18.079 -18.478 -14.833 1.00 86.25 91 VAL A CA 1
ATOM 708 C C . VAL A 1 91 ? -18.647 -18.387 -13.408 1.00 86.25 91 VAL A C 1
ATOM 710 O O . VAL A 1 91 ? -18.885 -17.296 -12.904 1.00 86.25 91 VAL A O 1
ATOM 713 N N . GLN A 1 92 ? -18.797 -19.519 -12.712 1.00 85.62 92 GLN A N 1
ATOM 714 C CA . GLN A 1 92 ? -19.295 -19.557 -11.329 1.00 85.62 92 GLN A CA 1
ATOM 715 C C . GLN A 1 92 ? -18.358 -18.888 -10.308 1.00 85.62 92 GLN A C 1
ATOM 717 O O . GLN A 1 92 ? -18.810 -18.448 -9.252 1.00 85.62 92 GLN A O 1
ATOM 722 N N . LYS A 1 93 ? -17.054 -18.820 -10.606 1.00 87.19 93 LYS A N 1
ATOM 723 C CA . LYS A 1 93 ? -16.060 -18.140 -9.764 1.00 87.19 93 LYS A CA 1
ATOM 724 C C . LYS A 1 93 ? -15.967 -16.647 -10.077 1.00 87.19 93 LYS A C 1
ATOM 726 O O . LYS A 1 93 ? -15.447 -15.897 -9.256 1.00 87.19 93 LYS A O 1
ATOM 731 N N . CYS A 1 94 ? -16.472 -16.210 -11.231 1.00 88.25 94 CYS A N 1
ATOM 732 C CA . CYS A 1 94 ? -16.468 -14.806 -11.610 1.00 88.25 94 CYS A CA 1
ATOM 733 C C . CYS A 1 94 ? -17.371 -13.998 -10.672 1.00 88.25 94 CYS A C 1
ATOM 735 O O . CYS A 1 94 ? -18.509 -14.370 -10.374 1.00 88.25 94 CYS A O 1
ATOM 737 N N . GLN A 1 95 ? -16.856 -12.861 -10.226 1.00 90.69 95 GLN A N 1
ATOM 738 C CA . GLN A 1 95 ? -17.559 -11.924 -9.363 1.00 90.69 95 GLN A CA 1
ATOM 739 C C . GLN A 1 95 ? -17.307 -10.509 -9.866 1.00 90.69 95 GLN A C 1
ATOM 741 O O . GLN A 1 95 ? -16.261 -10.226 -10.449 1.00 90.69 95 GLN A O 1
ATOM 746 N N . ALA A 1 96 ? -18.267 -9.621 -9.639 1.00 90.81 96 ALA A N 1
ATOM 747 C CA . ALA A 1 96 ? -18.150 -8.221 -10.009 1.00 90.81 96 ALA A CA 1
ATOM 748 C C . ALA A 1 96 ? -18.583 -7.327 -8.848 1.00 90.81 96 ALA A C 1
ATOM 750 O O . ALA A 1 96 ? -19.583 -7.598 -8.182 1.00 90.81 96 ALA A O 1
ATOM 751 N N . VAL A 1 97 ? -17.855 -6.231 -8.655 1.00 90.81 97 VAL A N 1
ATOM 752 C CA . VAL A 1 97 ? -18.243 -5.132 -7.769 1.00 90.81 97 VAL A CA 1
ATOM 753 C C . VAL A 1 97 ? -18.416 -3.879 -8.613 1.00 90.81 97 VAL A C 1
ATOM 755 O O . VAL A 1 97 ? -17.653 -3.635 -9.546 1.00 90.81 97 VAL A O 1
ATOM 758 N N . VAL A 1 98 ? -19.444 -3.091 -8.309 1.00 87.94 98 VAL A N 1
ATOM 759 C CA . VAL A 1 98 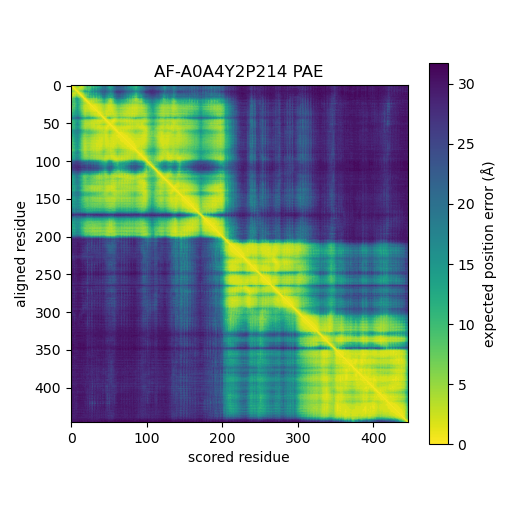? -19.753 -1.861 -9.041 1.00 87.94 98 VAL A CA 1
ATOM 760 C C . VAL A 1 98 ? -19.826 -0.712 -8.055 1.00 87.94 98 VAL A C 1
ATOM 762 O O . VAL A 1 98 ? -20.554 -0.787 -7.068 1.00 87.94 98 VAL A O 1
ATOM 765 N N . TYR A 1 99 ? -19.092 0.357 -8.344 1.00 83.19 99 TYR A N 1
ATOM 766 C CA . TYR A 1 99 ? -19.042 1.559 -7.520 1.00 83.19 99 TYR A CA 1
ATOM 767 C C . TYR A 1 99 ? -19.151 2.816 -8.389 1.00 83.19 99 TYR A C 1
ATOM 769 O O . TYR A 1 99 ? -18.852 2.806 -9.584 1.00 83.19 99 TYR A O 1
ATOM 777 N N . ARG A 1 100 ? -19.607 3.920 -7.789 1.00 77.31 100 ARG A N 1
ATOM 778 C CA . ARG A 1 100 ? -19.685 5.236 -8.445 1.00 77.31 100 ARG A CA 1
ATOM 779 C C . ARG A 1 100 ? -18.443 6.069 -8.137 1.00 77.31 100 ARG A C 1
ATOM 781 O O . ARG A 1 100 ? -17.955 6.061 -7.009 1.00 77.31 100 ARG A O 1
ATOM 788 N N . SER A 1 101 ? -17.981 6.854 -9.112 1.00 69.75 101 SER A N 1
ATOM 789 C CA . SER A 1 101 ? -16.903 7.823 -8.882 1.00 69.75 101 SER A CA 1
ATOM 790 C C . SER A 1 101 ? -17.333 8.923 -7.903 1.00 69.75 101 SER A C 1
ATOM 792 O O . SER A 1 101 ? -18.503 9.307 -7.857 1.00 69.75 101 SER A O 1
ATOM 794 N N . ILE A 1 102 ? -16.372 9.483 -7.160 1.00 62.12 102 ILE A N 1
ATOM 795 C CA . ILE A 1 102 ? -16.601 10.579 -6.198 1.00 62.12 102 ILE A CA 1
ATOM 796 C C . ILE A 1 102 ? -17.208 11.815 -6.890 1.00 62.12 102 ILE A C 1
ATOM 798 O O . ILE A 1 102 ? -18.078 12.482 -6.336 1.00 62.12 102 ILE A O 1
ATOM 802 N N . ALA A 1 103 ? -16.813 12.092 -8.137 1.00 57.72 103 ALA A N 1
ATOM 803 C CA . ALA A 1 103 ? -17.407 13.163 -8.938 1.00 57.72 103 ALA A CA 1
ATOM 804 C C . ALA A 1 103 ? -18.896 12.902 -9.236 1.00 57.72 103 ALA A C 1
ATOM 806 O O . ALA A 1 103 ? -19.715 13.810 -9.128 1.00 57.72 103 ALA A O 1
ATOM 807 N N . SER A 1 104 ? -19.266 11.652 -9.535 1.00 54.25 104 SER A N 1
ATOM 808 C CA . SER A 1 104 ? -20.658 11.252 -9.778 1.00 54.25 104 SER A CA 1
ATOM 809 C C . SER A 1 104 ? -21.510 11.220 -8.500 1.00 54.25 104 SER A C 1
ATOM 811 O O . SER A 1 104 ? -22.721 11.423 -8.591 1.00 54.25 104 SER A O 1
ATOM 813 N N . GLN A 1 105 ? -20.910 11.022 -7.318 1.00 56.72 105 GLN A N 1
ATOM 814 C CA . GLN A 1 105 ? -21.624 11.052 -6.029 1.00 56.72 105 GLN A CA 1
ATOM 815 C C . GLN A 1 105 ? -22.292 12.412 -5.779 1.00 56.72 105 GLN A C 1
ATOM 817 O O . GLN A 1 105 ? -23.455 12.439 -5.386 1.00 56.72 105 GLN A O 1
ATOM 822 N N . LYS A 1 106 ? -21.605 13.520 -6.100 1.00 50.41 106 LYS A N 1
ATOM 823 C CA . LYS A 1 106 ? -22.134 14.894 -5.960 1.00 50.41 106 LYS A CA 1
ATOM 824 C C . LYS A 1 106 ? -23.302 15.208 -6.903 1.00 50.41 106 LYS A C 1
ATOM 826 O O . LYS A 1 106 ? -24.096 16.095 -6.623 1.00 50.41 106 LYS A O 1
ATOM 831 N N . LEU A 1 107 ? -23.393 14.493 -8.025 1.00 50.22 107 LEU A N 1
ATOM 832 C CA . LEU A 1 107 ? -24.435 14.653 -9.050 1.00 50.22 107 LEU A CA 1
ATOM 833 C C . LEU A 1 107 ? -25.654 13.746 -8.812 1.00 50.22 107 LEU A C 1
ATOM 835 O O . LEU A 1 107 ? -26.655 13.839 -9.523 1.00 50.22 107 LEU A O 1
ATOM 839 N N . SER A 1 108 ? -25.591 12.841 -7.833 1.00 53.16 108 SER A N 1
ATOM 840 C CA . SER A 1 108 ? -26.722 11.992 -7.472 1.00 53.16 108 SER A CA 1
ATOM 841 C C . SER A 1 108 ? -27.719 12.789 -6.628 1.00 53.16 108 SER A C 1
ATOM 843 O O . SER A 1 108 ? -27.368 13.252 -5.548 1.00 53.16 108 SER A O 1
ATOM 845 N N . LYS A 1 109 ? -28.998 12.811 -7.037 1.00 51.72 109 LYS A N 1
ATOM 846 C CA . LYS A 1 109 ? -30.117 13.427 -6.286 1.00 51.72 109 LYS A CA 1
ATOM 847 C C . LYS A 1 109 ? -30.215 12.999 -4.806 1.00 51.72 109 LYS A C 1
ATOM 849 O O . LYS A 1 109 ? -30.894 13.661 -4.037 1.00 51.72 109 LYS A O 1
ATOM 854 N N . ARG A 1 110 ? -29.582 11.883 -4.416 1.00 52.50 110 ARG A N 1
ATOM 855 C CA . ARG A 1 110 ? -29.571 11.331 -3.046 1.00 52.50 110 ARG A CA 1
ATOM 856 C C . ARG A 1 110 ? -28.172 11.147 -2.432 1.00 52.50 110 ARG A C 1
ATOM 858 O O . ARG A 1 110 ? -28.068 10.457 -1.428 1.00 52.50 110 ARG A O 1
ATOM 865 N N . ASN A 1 111 ? -27.096 11.661 -3.047 1.00 52.12 111 ASN A N 1
ATOM 866 C CA . ASN A 1 111 ? -25.705 11.392 -2.616 1.00 52.12 111 ASN A CA 1
ATOM 867 C C . ASN A 1 111 ? -25.390 9.892 -2.368 1.00 52.12 111 ASN A C 1
ATOM 869 O O . ASN A 1 111 ? -24.565 9.548 -1.526 1.00 52.12 111 ASN A O 1
ATOM 873 N N . SER A 1 112 ? -26.055 8.975 -3.085 1.00 55.91 112 SER A N 1
ATOM 874 C CA . SER A 1 112 ? -25.876 7.534 -2.891 1.00 55.91 112 SER A CA 1
ATOM 875 C C . SER A 1 112 ? -24.684 7.015 -3.692 1.00 55.91 112 SER A C 1
ATOM 877 O O . SER A 1 112 ? -24.526 7.316 -4.879 1.00 55.91 112 SER A O 1
ATOM 879 N N . THR A 1 113 ? -23.871 6.179 -3.050 1.00 55.38 113 THR A N 1
ATOM 880 C CA . THR A 1 113 ? -22.762 5.437 -3.665 1.00 55.38 113 THR A CA 1
ATOM 881 C C . THR A 1 113 ? -23.230 4.216 -4.462 1.00 55.38 113 THR A C 1
ATOM 883 O O . THR A 1 113 ? -22.483 3.714 -5.300 1.00 55.38 113 THR A O 1
ATOM 886 N N . ILE A 1 114 ? -24.477 3.771 -4.258 1.00 60.31 114 ILE A N 1
ATOM 887 C CA . ILE A 1 114 ? -25.017 2.506 -4.773 1.00 60.31 114 ILE A CA 1
ATOM 888 C C . ILE A 1 114 ? -25.954 2.770 -5.965 1.00 60.31 114 ILE A C 1
ATOM 890 O O . ILE A 1 114 ? -26.693 3.758 -6.012 1.00 60.31 114 ILE A O 1
ATOM 894 N N . LEU A 1 115 ? -25.911 1.900 -6.977 1.00 65.75 115 LEU A N 1
ATOM 895 C CA . LEU A 1 115 ? -26.870 1.914 -8.086 1.00 65.75 115 LEU A CA 1
ATOM 896 C C . LEU A 1 115 ? -28.237 1.398 -7.607 1.00 65.75 115 LEU A C 1
ATOM 898 O O . LEU A 1 115 ? -28.307 0.330 -7.012 1.00 65.75 115 LEU A O 1
ATOM 902 N N . ASN A 1 116 ? -29.330 2.104 -7.927 1.00 67.56 116 ASN A N 1
ATOM 903 C CA . ASN A 1 116 ? -30.693 1.674 -7.564 1.00 67.56 116 ASN A CA 1
ATOM 904 C C . ASN A 1 116 ? -31.056 0.292 -8.139 1.00 67.56 116 ASN A C 1
ATOM 906 O O . ASN A 1 116 ? -31.823 -0.451 -7.540 1.00 67.56 116 ASN A O 1
ATOM 910 N N . ARG A 1 117 ? -30.498 -0.044 -9.307 1.00 77.56 117 ARG A N 1
ATOM 911 C CA . ARG A 1 117 ? -30.585 -1.360 -9.942 1.00 77.56 117 ARG A CA 1
ATOM 912 C C . ARG A 1 117 ? -29.168 -1.870 -10.178 1.00 77.56 117 ARG A C 1
ATOM 914 O O . ARG A 1 117 ? -28.363 -1.158 -10.781 1.00 77.56 117 ARG A O 1
ATOM 921 N N . LYS A 1 118 ? -28.876 -3.095 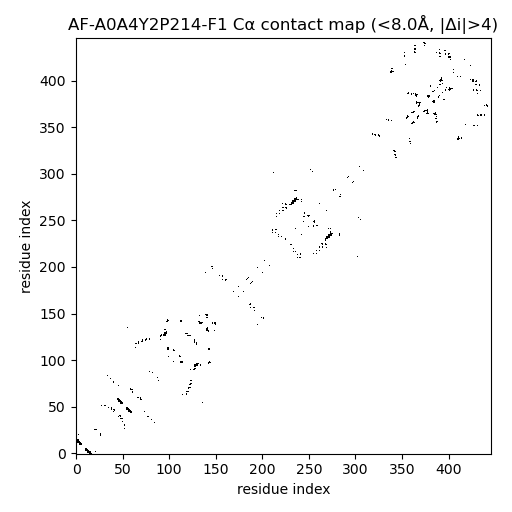-9.733 1.00 78.62 118 LYS A N 1
ATOM 922 C CA . LYS A 1 118 ? -27.600 -3.761 -10.026 1.00 78.62 118 LYS A CA 1
ATOM 923 C C . LYS A 1 118 ? -27.535 -4.103 -11.528 1.00 78.62 118 LYS A C 1
ATOM 925 O O . LYS A 1 118 ? -28.530 -4.604 -12.057 1.00 78.62 118 LYS A O 1
ATOM 930 N N . PRO A 1 119 ? -26.423 -3.801 -12.220 1.00 82.44 119 PRO A N 1
ATOM 931 C CA . PRO A 1 119 ? -26.270 -4.129 -13.634 1.00 82.44 119 PRO A CA 1
ATOM 932 C C . PRO A 1 119 ? -26.183 -5.642 -13.829 1.00 82.44 119 PRO A C 1
ATOM 934 O O . PRO A 1 119 ? -25.748 -6.367 -12.931 1.00 82.44 119 PRO A O 1
ATOM 937 N N . THR A 1 120 ? -26.593 -6.114 -15.005 1.00 86.25 120 THR A N 1
ATOM 938 C CA . THR A 1 120 ? -26.535 -7.538 -15.352 1.00 86.25 120 THR A CA 1
ATOM 939 C C . THR A 1 120 ? -25.382 -7.841 -16.302 1.00 86.25 120 THR A C 1
ATOM 941 O O . THR A 1 120 ? -25.405 -7.465 -17.471 1.00 86.25 120 THR A O 1
ATOM 944 N N . PHE A 1 121 ? -24.371 -8.550 -15.798 1.00 89.69 121 PHE A N 1
ATOM 945 C CA . PHE A 1 121 ? -23.227 -9.002 -16.590 1.00 89.69 121 PHE A CA 1
ATOM 946 C C . PHE A 1 121 ? -23.377 -10.475 -16.954 1.00 89.69 121 PHE A C 1
ATOM 948 O O . PHE A 1 121 ? -23.705 -11.287 -16.085 1.00 89.69 121 PHE A O 1
ATOM 955 N N . LYS A 1 122 ? -23.136 -10.826 -18.218 1.00 88.31 122 LYS A N 1
ATOM 956 C CA . LYS A 1 122 ? -23.295 -12.184 -18.744 1.00 88.31 122 LYS A CA 1
ATOM 957 C C . LYS A 1 122 ? -22.052 -12.640 -19.504 1.00 88.31 122 LYS A C 1
ATOM 959 O O . LYS A 1 122 ? -21.505 -11.893 -20.308 1.00 88.31 122 LYS A O 1
ATOM 964 N N . ILE A 1 123 ? -21.668 -13.899 -19.300 1.00 87.00 123 ILE A N 1
ATOM 965 C CA . ILE A 1 123 ? -20.659 -14.612 -20.100 1.00 87.00 123 ILE A CA 1
ATOM 966 C C . ILE A 1 123 ? -21.285 -15.926 -20.558 1.00 87.00 123 ILE A C 1
ATOM 968 O O . ILE A 1 123 ? -21.868 -16.630 -19.737 1.00 87.00 123 ILE A O 1
ATOM 972 N N . TYR A 1 124 ? -21.218 -16.250 -21.853 1.00 83.25 124 TYR A N 1
ATOM 973 C CA . TYR A 1 124 ? -21.876 -17.440 -22.425 1.00 83.25 124 TYR A CA 1
ATOM 974 C C . TYR A 1 124 ? -23.349 -17.575 -21.985 1.00 83.25 124 TYR A C 1
ATOM 976 O O . TYR A 1 124 ? -23.811 -18.646 -21.603 1.00 83.25 124 TYR A O 1
ATOM 984 N N . ASN A 1 125 ? -24.077 -16.450 -21.959 1.00 82.44 125 ASN A N 1
ATOM 985 C CA . ASN A 1 125 ? -25.465 -16.342 -21.487 1.00 82.44 125 ASN A CA 1
ATOM 986 C C . ASN A 1 125 ? -25.709 -16.695 -19.998 1.00 82.44 125 ASN A C 1
ATOM 988 O O . ASN A 1 125 ? -26.852 -16.710 -19.546 1.00 82.44 125 ASN A O 1
ATOM 992 N N . THR A 1 126 ? -24.651 -16.910 -19.213 1.00 87.12 126 THR A N 1
ATOM 993 C CA . THR A 1 126 ? -24.707 -17.135 -17.763 1.00 87.12 126 THR A CA 1
ATOM 994 C C . THR A 1 126 ? -24.406 -15.835 -17.019 1.00 87.12 126 THR A C 1
ATOM 996 O O . THR A 1 126 ? -23.424 -15.155 -17.318 1.00 87.12 126 THR A O 1
ATOM 999 N N . SER A 1 127 ? -25.248 -15.472 -16.051 1.00 86.81 127 SER A N 1
ATOM 1000 C CA . SER A 1 127 ? -25.096 -14.233 -15.276 1.00 86.81 1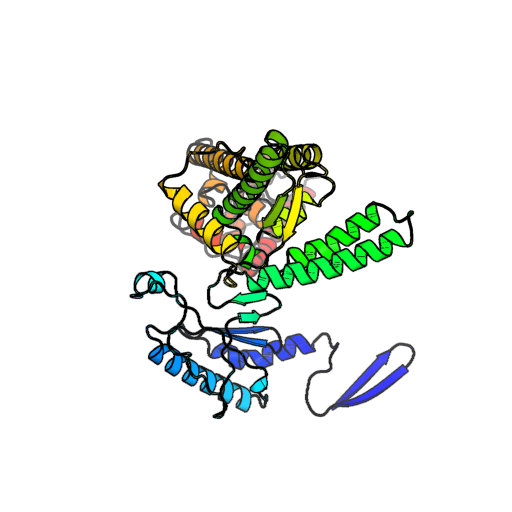27 SER A CA 1
ATOM 1001 C C . SER A 1 127 ? -23.980 -14.334 -14.229 1.00 86.81 127 SER A C 1
ATOM 1003 O O . SER A 1 127 ? -23.912 -15.308 -13.481 1.00 86.81 127 SER A O 1
ATOM 1005 N N . ILE A 1 128 ? -23.146 -13.297 -14.131 1.00 90.69 128 ILE A N 1
ATOM 1006 C CA . ILE A 1 128 ? -22.095 -13.166 -13.110 1.00 90.69 128 ILE A CA 1
ATOM 1007 C C . ILE A 1 128 ? -22.697 -12.658 -11.793 1.00 90.69 128 ILE A C 1
ATOM 1009 O O . ILE A 1 128 ? -23.592 -11.807 -11.785 1.00 90.69 128 ILE A O 1
ATOM 1013 N N . ARG A 1 129 ? -22.163 -13.127 -10.659 1.00 87.31 129 ARG A N 1
ATOM 1014 C CA . ARG A 1 129 ? -22.552 -12.646 -9.328 1.00 87.31 129 ARG A CA 1
ATOM 1015 C C . ARG A 1 129 ? -22.041 -11.220 -9.085 1.00 87.31 129 ARG A C 1
ATOM 1017 O O . ARG A 1 129 ? -20.837 -11.007 -8.954 1.00 87.31 129 ARG A O 1
ATOM 1024 N N . VAL A 1 130 ? -22.958 -10.259 -8.957 1.00 87.69 130 VAL A N 1
ATOM 1025 C CA . VAL A 1 130 ? -22.637 -8.878 -8.553 1.00 87.69 130 VAL A CA 1
ATOM 1026 C C . VAL A 1 130 ? -22.771 -8.732 -7.037 1.00 87.69 130 VAL A C 1
ATOM 1028 O O . VAL A 1 130 ? -23.879 -8.777 -6.493 1.00 87.69 130 VAL A O 1
ATOM 1031 N N . THR A 1 131 ? -21.647 -8.550 -6.351 1.00 87.62 131 THR A N 1
ATOM 1032 C CA . THR A 1 131 ? -21.563 -8.442 -4.887 1.00 87.62 131 THR A CA 1
ATOM 1033 C C . THR A 1 131 ? -21.223 -7.033 -4.424 1.00 87.62 131 THR A C 1
ATOM 1035 O O . THR A 1 131 ? -20.822 -6.172 -5.204 1.00 87.62 131 THR A O 1
ATOM 1038 N N . ASP A 1 132 ? -21.416 -6.794 -3.128 1.00 84.50 132 ASP A N 1
ATOM 1039 C CA . ASP A 1 132 ? -21.095 -5.509 -2.502 1.00 84.50 132 ASP A CA 1
ATOM 1040 C C . ASP A 1 132 ? -19.615 -5.417 -2.097 1.00 84.50 132 ASP A C 1
ATOM 1042 O O . ASP A 1 132 ? -19.113 -4.323 -1.856 1.00 84.50 132 ASP A O 1
ATOM 1046 N N . SER A 1 133 ? -18.905 -6.546 -2.084 1.00 86.94 133 SER A N 1
ATOM 1047 C CA . SER A 1 133 ? -17.458 -6.633 -1.911 1.00 86.94 133 SER A CA 1
ATOM 1048 C C . SER A 1 133 ? -16.850 -7.682 -2.844 1.00 86.94 133 SER A C 1
ATOM 1050 O O . SER A 1 133 ? -17.521 -8.638 -3.248 1.00 86.94 133 SER A O 1
ATOM 1052 N N . LEU A 1 134 ? -15.585 -7.487 -3.210 1.00 90.81 134 LEU A N 1
ATOM 1053 C CA . LEU A 1 134 ? -14.810 -8.376 -4.074 1.00 90.81 134 LEU A CA 1
ATOM 1054 C C . LEU A 1 134 ? -13.384 -8.498 -3.538 1.00 90.81 134 LEU A C 1
ATOM 1056 O O . LEU A 1 134 ? -12.763 -7.490 -3.212 1.00 90.81 134 LEU A O 1
ATOM 1060 N N . THR A 1 135 ? -12.847 -9.714 -3.491 1.00 90.06 135 THR A N 1
ATOM 1061 C CA . THR A 1 135 ? -11.447 -9.949 -3.118 1.00 90.06 135 THR A CA 1
ATOM 1062 C C . THR A 1 135 ? -10.591 -10.077 -4.371 1.00 90.06 135 THR A C 1
ATOM 1064 O O . THR A 1 135 ? -10.838 -10.954 -5.192 1.00 90.06 135 THR A O 1
ATOM 1067 N N . ILE A 1 136 ? -9.561 -9.242 -4.494 1.00 88.25 136 ILE A N 1
ATOM 1068 C CA . ILE A 1 136 ? -8.552 -9.313 -5.557 1.00 88.25 136 ILE A CA 1
ATOM 1069 C C . ILE A 1 136 ? -7.186 -9.429 -4.889 1.00 88.25 136 ILE A C 1
ATOM 1071 O O . ILE A 1 136 ? -6.812 -8.567 -4.095 1.00 88.25 136 ILE A O 1
ATOM 1075 N N . LEU A 1 137 ? -6.448 -10.505 -5.185 1.00 87.06 137 LEU A N 1
ATOM 1076 C CA . LEU A 1 137 ? -5.105 -10.758 -4.643 1.00 87.06 137 LEU A CA 1
ATOM 1077 C C . LEU A 1 137 ? -5.036 -10.616 -3.111 1.00 87.06 137 LEU A C 1
ATOM 1079 O O . LEU A 1 137 ? -4.086 -10.072 -2.569 1.00 87.06 137 LEU A O 1
ATOM 1083 N N . GLY A 1 138 ? -6.069 -11.056 -2.388 1.00 85.81 138 GLY A N 1
ATOM 1084 C CA . GLY A 1 138 ? -6.122 -10.961 -0.922 1.00 85.81 138 GLY A CA 1
ATOM 1085 C C . GLY A 1 138 ? -6.459 -9.574 -0.354 1.00 85.81 138 GLY A C 1
ATOM 1086 O O . GLY A 1 138 ? -6.423 -9.407 0.865 1.00 85.81 138 GLY A O 1
ATOM 1087 N N . ILE A 1 139 ? -6.808 -8.598 -1.197 1.00 87.94 139 ILE A N 1
ATOM 1088 C CA . ILE A 1 139 ? -7.351 -7.297 -0.790 1.00 87.94 139 ILE A CA 1
ATOM 1089 C C . ILE A 1 139 ? -8.851 -7.276 -1.080 1.00 87.94 139 ILE A C 1
ATOM 1091 O O . ILE A 1 139 ? -9.268 -7.583 -2.195 1.00 87.94 139 ILE A O 1
ATOM 1095 N N . VAL A 1 140 ? -9.661 -6.899 -0.090 1.00 88.81 140 VAL A N 1
ATOM 1096 C CA . VAL A 1 140 ? -11.113 -6.772 -0.257 1.00 88.81 140 VAL A CA 1
ATOM 1097 C C . VAL A 1 140 ? -11.462 -5.340 -0.664 1.00 88.81 140 VAL A C 1
ATOM 1099 O O . VAL A 1 140 ? -11.067 -4.381 -0.008 1.00 88.81 140 VAL A O 1
ATOM 1102 N N . ILE A 1 141 ? -12.211 -5.182 -1.748 1.00 86.69 141 ILE A N 1
ATOM 1103 C CA . ILE A 1 141 ? -12.705 -3.895 -2.237 1.00 86.69 141 ILE A CA 1
ATOM 1104 C C . ILE A 1 141 ? -14.221 -3.894 -2.079 1.00 86.69 141 ILE A C 1
ATOM 1106 O O . ILE A 1 141 ? -14.902 -4.745 -2.651 1.00 86.69 141 ILE A O 1
ATOM 1110 N N . ASP A 1 142 ? -14.752 -2.954 -1.304 1.00 84.62 142 ASP A N 1
ATOM 1111 C CA . ASP A 1 142 ? -16.193 -2.750 -1.159 1.00 84.62 142 ASP A CA 1
ATOM 1112 C C . ASP A 1 142 ? -16.736 -1.725 -2.168 1.00 84.62 142 ASP A C 1
ATOM 1114 O O . ASP A 1 142 ? -16.019 -0.860 -2.675 1.00 84.62 142 ASP A O 1
ATOM 1118 N N . ASN A 1 143 ? -18.036 -1.802 -2.447 1.00 80.00 143 ASN A N 1
ATOM 1119 C CA . ASN A 1 143 ? -18.740 -0.930 -3.389 1.00 80.00 143 ASN A CA 1
ATOM 1120 C C . ASN A 1 143 ? -18.794 0.554 -2.966 1.00 80.00 143 ASN A C 1
ATOM 1122 O O . ASN A 1 143 ? -19.187 1.404 -3.771 1.00 80.00 143 ASN A O 1
ATOM 1126 N N . LYS A 1 144 ? -18.394 0.885 -1.731 1.00 73.88 144 LYS A N 1
ATOM 1127 C CA . LYS A 1 144 ? -18.281 2.256 -1.211 1.00 73.88 144 LYS A CA 1
ATOM 1128 C C . LYS A 1 144 ? -16.830 2.749 -1.165 1.00 73.88 144 LYS A C 1
ATOM 1130 O O . LYS A 1 144 ? -16.623 3.927 -0.880 1.00 73.88 144 LYS A O 1
ATOM 1135 N N . LEU A 1 145 ? -15.852 1.891 -1.468 1.00 74.81 145 LEU A N 1
ATOM 1136 C CA . LEU A 1 145 ? -14.416 2.137 -1.314 1.00 74.81 145 LEU A CA 1
ATOM 1137 C C . LEU A 1 145 ? -14.029 2.616 0.101 1.00 74.81 145 LEU A C 1
ATOM 1139 O O . LEU A 1 145 ? -13.099 3.413 0.255 1.00 74.81 145 LEU A O 1
ATOM 1143 N N . THR A 1 146 ? -14.744 2.166 1.140 1.00 71.88 146 THR A N 1
ATOM 1144 C CA . THR A 1 146 ? -14.447 2.545 2.536 1.00 71.88 146 THR A CA 1
ATOM 1145 C C . THR A 1 146 ? -13.346 1.694 3.159 1.00 71.88 146 THR A C 1
ATOM 1147 O O . THR A 1 146 ? -12.787 2.082 4.184 1.00 71.88 146 THR A O 1
ATOM 1150 N N . TRP A 1 147 ? -13.028 0.551 2.548 1.00 79.44 147 TRP A N 1
ATOM 1151 C CA . TRP A 1 147 ? -12.098 -0.473 3.029 1.00 79.44 147 TRP A CA 1
ATOM 1152 C C . TRP A 1 147 ? -12.544 -1.158 4.324 1.00 79.44 147 TRP A C 1
ATOM 1154 O O . TRP A 1 147 ? -11.772 -1.899 4.930 1.00 79.44 147 TRP A O 1
ATOM 1164 N N . SER A 1 148 ? -13.792 -0.951 4.754 1.00 76.69 148 SER A N 1
ATOM 1165 C CA . SER A 1 148 ? -14.308 -1.482 6.022 1.00 76.69 148 SER A CA 1
ATOM 1166 C C . SER A 1 148 ? -14.288 -3.010 6.041 1.00 76.69 148 SER A C 1
ATOM 1168 O O . SER A 1 148 ? -13.813 -3.611 7.002 1.00 76.69 148 SER A O 1
ATOM 1170 N N . GLU A 1 149 ? -14.732 -3.640 4.951 1.00 79.31 149 GLU A N 1
ATOM 1171 C CA . GLU A 1 149 ? -14.754 -5.102 4.826 1.00 79.31 149 GLU A CA 1
ATOM 1172 C C . GLU A 1 149 ? -13.337 -5.694 4.821 1.00 79.31 149 GLU A C 1
ATOM 1174 O O . GLU A 1 149 ? -13.071 -6.721 5.448 1.00 79.31 149 GLU A O 1
ATOM 1179 N N . HIS A 1 150 ? -12.393 -4.994 4.182 1.00 85.12 150 HIS A N 1
ATOM 1180 C CA . HIS A 1 150 ? -10.979 -5.367 4.194 1.00 85.12 150 HIS A CA 1
ATOM 1181 C C . HIS A 1 150 ? -10.381 -5.295 5.591 1.00 85.12 150 HIS A C 1
ATOM 1183 O O . HIS A 1 150 ? -9.733 -6.241 6.032 1.00 85.12 150 HIS A O 1
ATOM 1189 N N . ILE A 1 151 ? -10.629 -4.198 6.308 1.00 82.12 151 ILE A N 1
ATOM 1190 C CA . ILE A 1 151 ? -10.133 -4.000 7.673 1.00 82.12 151 ILE A CA 1
ATOM 1191 C C . ILE A 1 151 ? -10.715 -5.064 8.613 1.00 82.12 151 ILE A C 1
ATOM 1193 O O . ILE A 1 151 ? -9.971 -5.620 9.418 1.00 82.12 151 ILE A O 1
ATOM 1197 N N . ASN A 1 152 ? -11.999 -5.406 8.481 1.00 81.19 152 ASN A N 1
ATOM 1198 C CA . ASN A 1 152 ? -12.636 -6.455 9.282 1.00 81.19 152 ASN A CA 1
ATOM 1199 C C . ASN A 1 152 ? -12.037 -7.841 9.006 1.00 81.19 152 ASN A C 1
ATOM 1201 O O . ASN A 1 152 ? -11.705 -8.570 9.945 1.00 81.19 152 ASN A O 1
ATOM 1205 N N . SER A 1 153 ? -11.839 -8.187 7.731 1.00 85.38 153 SER A N 1
ATOM 1206 C CA . SER A 1 153 ? -11.175 -9.432 7.327 1.00 85.38 153 SER A CA 1
ATOM 1207 C C . SER A 1 153 ? -9.735 -9.498 7.850 1.00 85.38 153 SER A C 1
ATOM 1209 O O . SER A 1 153 ? -9.315 -10.499 8.440 1.00 85.38 153 SER A O 1
ATOM 1211 N N . LEU A 1 154 ? -8.992 -8.392 7.725 1.00 86.19 154 LEU A N 1
ATOM 1212 C CA . LEU A 1 154 ? -7.631 -8.270 8.234 1.00 86.19 154 LEU A CA 1
ATOM 1213 C C . LEU A 1 154 ? -7.595 -8.425 9.756 1.00 86.19 154 LEU A C 1
ATOM 1215 O O . LEU A 1 154 ? -6.767 -9.173 10.269 1.00 86.19 154 LEU A O 1
ATOM 1219 N N . HIS A 1 155 ? -8.515 -7.780 10.473 1.00 81.50 155 HIS A N 1
ATOM 1220 C CA . HIS A 1 155 ? -8.655 -7.904 11.920 1.00 81.50 155 HIS A CA 1
ATOM 1221 C C . HIS A 1 155 ? -8.931 -9.354 12.336 1.00 81.50 155 HIS A C 1
ATOM 1223 O O . HIS A 1 155 ? -8.230 -9.874 13.203 1.00 81.50 155 HIS A O 1
ATOM 1229 N N . GLY A 1 156 ? -9.869 -10.044 11.676 1.00 81.88 156 GLY A N 1
ATOM 1230 C CA . GLY A 1 156 ? -10.136 -11.466 11.921 1.00 81.88 156 GLY A CA 1
ATOM 1231 C C . GLY A 1 156 ? -8.893 -12.338 11.710 1.00 81.88 156 GLY A C 1
ATOM 1232 O O . GLY A 1 156 ? -8.540 -13.150 12.569 1.00 81.88 156 GLY A O 1
ATOM 1233 N N . LYS A 1 157 ? -8.156 -12.106 10.618 1.00 85.44 157 LYS A N 1
ATOM 1234 C CA . LYS A 1 157 ? -6.884 -12.790 10.346 1.00 85.44 157 LYS A CA 1
ATOM 1235 C C . LYS A 1 157 ? -5.832 -12.497 11.422 1.00 85.44 157 LYS A C 1
ATOM 1237 O O . LYS A 1 157 ? -5.146 -13.417 11.868 1.00 85.44 157 LYS A O 1
ATOM 1242 N N . MET A 1 158 ? -5.712 -11.244 11.864 1.00 84.38 158 MET A N 1
ATOM 1243 C CA . MET A 1 158 ? -4.759 -10.852 12.908 1.00 84.38 158 MET A CA 1
ATOM 1244 C C . MET A 1 158 ? -5.108 -11.463 14.261 1.00 84.38 158 MET A C 1
ATOM 1246 O O . MET A 1 158 ? -4.203 -11.898 14.973 1.00 84.38 158 MET A O 1
ATOM 1250 N N . LEU A 1 159 ? -6.395 -11.544 14.606 1.00 82.31 159 LEU A N 1
ATOM 1251 C CA . LEU A 1 159 ? -6.849 -12.213 15.822 1.00 82.31 159 LEU A CA 1
ATOM 1252 C C . LEU A 1 159 ? -6.425 -13.682 15.840 1.00 82.31 159 LEU A C 1
ATOM 1254 O O . LEU A 1 159 ? -5.874 -14.117 16.846 1.00 82.31 159 LEU A O 1
ATOM 1258 N N . ILE A 1 160 ? -6.598 -14.413 14.733 1.00 82.75 160 ILE A N 1
ATOM 1259 C CA . ILE A 1 160 ? -6.187 -15.825 14.627 1.00 82.75 160 ILE A CA 1
ATOM 1260 C C . ILE A 1 160 ? -4.666 -15.969 14.771 1.00 82.75 160 ILE A C 1
ATOM 1262 O O . ILE A 1 160 ? -4.181 -16.782 15.561 1.00 82.75 160 ILE A O 1
ATOM 1266 N N . LEU A 1 161 ? -3.891 -15.156 14.042 1.00 81.31 161 LEU A N 1
ATOM 1267 C CA . LEU A 1 161 ? -2.426 -15.191 14.122 1.00 81.31 161 LEU A CA 1
ATOM 1268 C C . LEU A 1 161 ? -1.932 -14.868 15.538 1.00 81.31 161 LEU A C 1
ATOM 1270 O O . LEU A 1 161 ? -1.051 -15.549 16.061 1.00 81.31 161 LEU A O 1
ATOM 1274 N N . THR A 1 162 ? -2.550 -13.882 16.187 1.00 79.38 162 THR A N 1
ATOM 1275 C CA . THR A 1 162 ? -2.214 -13.475 17.556 1.00 79.38 162 THR A CA 1
ATOM 1276 C C . THR A 1 162 ? -2.684 -14.508 18.584 1.00 79.38 162 THR A C 1
ATOM 1278 O O . THR A 1 162 ? -1.991 -14.745 19.569 1.00 79.38 162 THR A O 1
ATOM 1281 N N . SER A 1 163 ? -3.822 -15.180 18.374 1.00 75.81 163 SER A N 1
ATOM 1282 C CA . SER A 1 163 ? -4.284 -16.248 19.268 1.00 75.81 163 SER A CA 1
ATOM 1283 C C . SER A 1 163 ? -3.386 -17.476 19.198 1.00 75.81 163 SER A C 1
ATOM 1285 O O . SER A 1 163 ? -3.079 -18.059 20.235 1.00 75.81 163 SER A O 1
ATOM 1287 N N . ASN A 1 164 ? -2.923 -17.836 17.997 1.00 75.56 164 ASN A N 1
ATOM 1288 C CA . ASN A 1 164 ? -1.970 -18.929 17.806 1.00 75.56 164 ASN A CA 1
ATOM 1289 C C . ASN A 1 164 ? -0.640 -18.603 18.488 1.00 75.56 164 ASN A C 1
ATOM 1291 O O . ASN A 1 164 ? -0.103 -19.424 19.227 1.00 75.56 164 ASN A O 1
ATOM 1295 N N . PHE A 1 165 ? -0.173 -17.367 18.319 1.00 74.19 165 PHE A N 1
ATOM 1296 C CA . PHE A 1 165 ? 1.004 -16.846 19.003 1.00 74.19 165 PHE A CA 1
ATOM 1297 C C . PHE A 1 165 ? 0.865 -16.908 20.534 1.00 74.19 165 PHE A C 1
ATOM 1299 O O . PHE A 1 165 ? 1.727 -17.456 21.218 1.00 74.19 165 PHE A O 1
ATOM 1306 N N . ASN A 1 166 ? -0.262 -16.442 21.078 1.00 71.31 166 ASN A N 1
ATOM 1307 C CA . ASN A 1 166 ? -0.530 -16.488 22.516 1.00 71.31 166 ASN A CA 1
ATOM 1308 C C . ASN A 1 166 ? -0.658 -17.919 23.058 1.00 71.31 166 ASN A C 1
ATOM 1310 O O . ASN A 1 166 ? -0.328 -18.154 24.218 1.00 71.31 166 ASN A O 1
ATOM 1314 N N . ARG A 1 167 ? -1.139 -18.878 22.257 1.00 69.44 167 ARG A N 1
ATOM 1315 C CA . ARG A 1 167 ? -1.238 -20.289 22.660 1.00 69.44 167 ARG A CA 1
ATOM 1316 C C . ARG A 1 167 ? 0.146 -20.904 22.878 1.00 69.44 167 ARG A C 1
ATOM 1318 O O . ARG A 1 167 ? 0.328 -21.602 23.864 1.00 69.44 167 ARG A O 1
ATOM 1325 N N . ILE A 1 168 ? 1.105 -20.583 22.012 1.00 68.44 168 ILE A N 1
ATOM 1326 C CA . ILE A 1 168 ? 2.485 -21.091 22.079 1.00 68.44 168 ILE A CA 1
ATOM 1327 C C . ILE A 1 168 ? 3.262 -20.450 23.236 1.00 68.44 168 ILE A C 1
ATOM 1329 O O . ILE A 1 168 ? 4.001 -21.127 23.943 1.00 68.44 168 ILE A O 1
ATOM 1333 N N . LEU A 1 169 ? 3.050 -19.154 23.484 1.00 66.12 169 LEU A N 1
ATOM 1334 C CA . LEU A 1 169 ? 3.660 -18.464 24.627 1.00 66.12 169 LEU A CA 1
ATOM 1335 C C . LEU A 1 169 ? 3.141 -18.951 25.985 1.00 66.12 169 LEU A C 1
ATOM 1337 O O . LEU A 1 169 ? 3.834 -18.818 26.987 1.00 66.12 169 LEU A O 1
ATOM 1341 N N . LYS A 1 170 ? 1.915 -19.483 26.036 1.00 57.09 170 LYS A N 1
ATOM 1342 C CA . LYS A 1 170 ? 1.328 -20.028 27.267 1.00 57.09 170 LYS A CA 1
ATOM 1343 C C . LYS A 1 170 ? 1.866 -21.413 27.627 1.00 57.09 170 LYS A C 1
ATOM 1345 O O . LYS A 1 170 ? 1.805 -21.771 28.798 1.00 57.09 170 LYS A O 1
ATOM 1350 N N . THR A 1 171 ? 2.346 -22.182 26.649 1.00 55.22 171 THR A N 1
ATOM 1351 C CA . THR A 1 171 ? 2.853 -23.547 26.858 1.00 55.22 171 THR A CA 1
ATOM 1352 C C . THR A 1 171 ? 4.307 -23.586 27.324 1.00 55.22 171 THR A C 1
ATOM 1354 O O . THR A 1 171 ? 4.636 -24.472 28.098 1.00 55.22 171 THR A O 1
ATOM 1357 N N . ASP A 1 172 ? 5.135 -22.603 26.949 1.00 50.22 172 ASP A N 1
ATOM 1358 C CA . ASP A 1 172 ? 6.523 -22.482 27.412 1.00 50.22 172 ASP A CA 1
ATOM 1359 C C . ASP A 1 172 ? 6.844 -21.038 27.814 1.00 50.22 172 ASP A C 1
ATOM 1361 O O . ASP A 1 172 ? 6.928 -20.131 26.984 1.00 50.22 172 ASP A O 1
ATOM 1365 N N . TRP A 1 173 ? 7.093 -20.821 29.105 1.00 54.16 173 TRP A N 1
ATOM 1366 C CA . TRP A 1 173 ? 7.473 -19.513 29.659 1.00 54.16 173 TRP A CA 1
ATOM 1367 C C . TRP A 1 173 ? 8.904 -19.075 29.282 1.00 54.16 173 TRP A C 1
ATOM 1369 O O . TRP A 1 173 ? 9.336 -17.983 29.650 1.00 54.16 173 TRP A O 1
ATOM 1379 N N . SER A 1 174 ? 9.649 -19.906 28.544 1.00 60.38 174 SER A N 1
ATOM 1380 C CA . SER A 1 174 ? 11.081 -19.746 28.253 1.00 60.38 174 SER A CA 1
ATOM 1381 C C . SER A 1 174 ? 11.402 -19.346 26.803 1.00 60.38 174 SER A C 1
ATOM 1383 O O . SER A 1 174 ? 12.571 -19.343 26.409 1.00 60.38 174 SER A O 1
ATOM 1385 N N . VAL A 1 175 ? 10.408 -18.968 25.986 1.00 64.19 175 VAL A N 1
ATOM 1386 C CA . VAL A 1 175 ? 10.659 -18.578 24.586 1.00 64.19 175 VAL A CA 1
ATOM 1387 C C . VAL A 1 175 ? 11.477 -17.281 24.509 1.00 64.19 175 VAL A C 1
ATOM 1389 O O . VAL A 1 175 ? 11.117 -16.240 25.064 1.00 64.19 175 VAL A O 1
ATOM 1392 N N . ASN A 1 176 ? 12.587 -17.325 23.767 1.00 74.12 176 ASN A N 1
ATOM 1393 C CA . ASN A 1 176 ? 13.504 -16.198 23.600 1.00 74.12 176 ASN A CA 1
ATOM 1394 C C . ASN A 1 176 ? 12.798 -14.960 23.002 1.00 74.12 176 ASN A C 1
ATOM 1396 O O . ASN A 1 176 ? 12.187 -15.026 21.933 1.00 74.12 176 ASN A O 1
ATOM 1400 N N . LYS A 1 177 ? 12.961 -13.793 23.644 1.00 75.62 177 LYS A N 1
ATOM 1401 C CA . LYS A 1 177 ? 12.404 -12.496 23.203 1.00 75.62 177 LYS A CA 1
ATOM 1402 C C . LYS A 1 177 ? 12.741 -12.145 21.748 1.00 75.62 177 LYS A C 1
ATOM 1404 O O . LYS A 1 177 ? 11.918 -11.540 21.061 1.00 75.62 177 LYS A O 1
ATOM 1409 N N . ASN A 1 178 ? 13.921 -12.526 21.261 1.00 78.00 178 ASN A N 1
ATOM 1410 C CA . ASN A 1 178 ? 14.318 -12.296 19.872 1.00 78.00 178 ASN A CA 1
ATOM 1411 C C . ASN A 1 178 ? 13.506 -13.156 18.902 1.00 78.00 178 ASN A C 1
ATOM 1413 O O . ASN A 1 178 ? 13.106 -12.659 17.856 1.00 78.00 178 ASN A O 1
ATOM 1417 N N . LEU A 1 179 ? 13.195 -14.402 19.264 1.00 77.12 179 LEU A N 1
ATOM 1418 C CA . LEU A 1 179 ? 12.376 -15.297 18.445 1.00 77.12 179 LEU A CA 1
ATOM 1419 C C . LEU A 1 179 ? 10.927 -14.792 18.354 1.00 77.12 179 LEU A C 1
ATOM 1421 O O . LEU A 1 179 ? 10.354 -14.728 17.269 1.00 77.12 179 LEU A O 1
ATOM 1425 N N . ILE A 1 180 ? 10.382 -14.333 19.484 1.00 75.81 180 ILE A N 1
ATOM 1426 C CA . ILE A 1 180 ? 9.069 -13.675 19.592 1.00 75.81 180 ILE A CA 1
ATOM 1427 C C . ILE A 1 180 ? 9.007 -12.448 18.675 1.00 75.81 180 ILE A C 1
ATOM 1429 O O . ILE A 1 180 ? 8.067 -12.287 17.892 1.00 75.81 180 ILE A O 1
ATOM 1433 N N . LYS A 1 181 ? 10.033 -11.5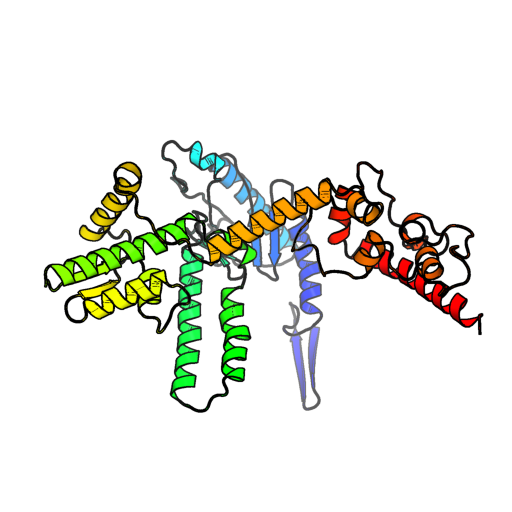92 18.742 1.00 80.50 181 LYS A N 1
ATOM 1434 C CA . LYS A 1 181 ? 10.146 -10.406 17.892 1.00 80.50 181 LYS A CA 1
ATOM 1435 C C . LYS A 1 181 ? 10.245 -10.786 16.414 1.00 80.50 181 LYS A C 1
ATOM 1437 O O . LYS A 1 181 ? 9.540 -10.193 15.604 1.00 80.50 181 LYS A O 1
ATOM 1442 N N . THR A 1 182 ? 11.072 -11.770 16.065 1.00 83.88 182 THR A N 1
ATOM 1443 C CA . THR A 1 182 ? 11.210 -12.254 14.685 1.00 83.88 182 THR A CA 1
ATOM 1444 C C . THR A 1 182 ? 9.875 -12.743 14.150 1.00 83.88 182 THR A C 1
ATOM 1446 O O . THR A 1 182 ? 9.471 -12.305 13.080 1.00 83.88 182 THR A O 1
ATOM 1449 N N . TRP A 1 183 ? 9.145 -13.563 14.907 1.00 79.69 183 TRP A N 1
ATOM 1450 C CA . TRP A 1 183 ? 7.832 -14.048 14.486 1.00 79.69 183 TRP A CA 1
ATOM 1451 C C . TRP A 1 183 ? 6.849 -12.893 14.258 1.00 79.69 183 TRP A C 1
ATOM 1453 O O . TRP A 1 183 ? 6.233 -12.794 13.193 1.00 79.69 183 TRP A O 1
ATOM 1463 N N . TYR A 1 184 ? 6.740 -11.967 15.214 1.00 81.69 184 TYR A N 1
ATOM 1464 C CA . TYR A 1 184 ? 5.884 -10.793 15.051 1.00 81.69 184 TYR A CA 1
ATOM 1465 C C . TYR A 1 184 ? 6.204 -10.032 13.751 1.00 81.69 184 TYR A C 1
ATOM 1467 O O . TYR A 1 184 ? 5.296 -9.771 12.959 1.00 81.69 184 TYR A O 1
ATOM 1475 N N . LEU A 1 185 ? 7.486 -9.741 13.498 1.00 82.62 185 LEU A N 1
ATOM 1476 C CA . LEU A 1 185 ? 7.939 -8.987 12.322 1.00 82.62 185 LEU A CA 1
ATOM 1477 C C . LEU A 1 185 ? 7.758 -9.757 11.001 1.00 82.62 185 LEU A C 1
ATOM 1479 O O . LEU A 1 185 ? 7.526 -9.142 9.961 1.00 82.62 185 LEU A O 1
ATOM 1483 N N . THR A 1 186 ? 7.873 -11.089 11.002 1.00 85.94 186 THR A N 1
ATOM 1484 C CA . THR A 1 186 ? 7.806 -11.901 9.772 1.00 85.94 186 THR A CA 1
ATOM 1485 C C . THR A 1 186 ? 6.398 -12.360 9.422 1.00 85.94 186 THR A C 1
ATOM 1487 O O . THR A 1 186 ? 6.104 -12.535 8.243 1.00 85.94 186 THR A O 1
ATOM 1490 N N . THR A 1 187 ? 5.521 -12.543 10.411 1.00 84.25 187 THR A N 1
ATOM 1491 C CA . THR A 1 187 ? 4.186 -13.122 10.195 1.00 84.25 187 THR A CA 1
ATOM 1492 C C . THR A 1 187 ? 3.081 -12.103 10.426 1.00 84.25 187 THR A C 1
ATOM 1494 O O . THR A 1 187 ? 2.303 -11.837 9.513 1.00 84.25 187 THR A O 1
ATOM 1497 N N . ILE A 1 188 ? 3.010 -11.509 11.623 1.00 80.06 188 ILE A N 1
ATOM 1498 C CA . ILE A 1 188 ? 1.913 -10.600 11.988 1.00 80.06 188 ILE A CA 1
ATOM 1499 C C . ILE A 1 188 ? 2.064 -9.283 11.228 1.00 80.06 188 ILE A C 1
ATOM 1501 O O . ILE A 1 188 ? 1.153 -8.877 10.512 1.00 80.06 188 ILE A O 1
ATOM 1505 N N . GLU A 1 189 ? 3.234 -8.648 11.312 1.00 83.75 189 GLU A N 1
ATOM 1506 C CA . GLU A 1 189 ? 3.487 -7.375 10.639 1.00 83.75 189 GLU A CA 1
ATOM 1507 C C . GLU A 1 189 ? 3.406 -7.515 9.113 1.00 83.75 189 GLU A C 1
ATOM 1509 O O . GLU A 1 189 ? 2.778 -6.686 8.462 1.00 83.75 189 GLU A O 1
ATOM 1514 N N . LYS A 1 190 ? 3.963 -8.579 8.516 1.00 85.19 190 LYS A N 1
ATOM 1515 C CA . LYS A 1 190 ? 3.871 -8.790 7.058 1.00 85.19 190 LYS A CA 1
ATOM 1516 C C . LYS A 1 190 ? 2.445 -9.031 6.588 1.00 85.19 190 LYS A C 1
ATOM 1518 O O . LYS A 1 190 ? 2.055 -8.476 5.563 1.00 85.19 190 LYS A O 1
ATOM 1523 N N . ALA A 1 191 ? 1.664 -9.816 7.328 1.00 84.31 191 ALA A N 1
ATOM 1524 C CA . ALA A 1 191 ? 0.262 -10.024 6.997 1.00 84.31 191 ALA A CA 1
ATOM 1525 C C . ALA A 1 191 ? -0.550 -8.730 7.154 1.00 84.31 191 ALA A C 1
ATOM 1527 O O . ALA A 1 191 ? -1.424 -8.473 6.330 1.00 84.31 191 ALA A O 1
ATOM 1528 N N . LEU A 1 192 ? -0.231 -7.907 8.160 1.00 81.44 192 LEU A N 1
ATOM 1529 C CA . LEU A 1 192 ? -0.872 -6.615 8.396 1.00 81.44 192 LEU A CA 1
ATOM 1530 C C . LEU A 1 192 ? -0.479 -5.562 7.363 1.00 81.44 192 LEU A C 1
ATOM 1532 O O . LEU A 1 192 ? -1.313 -4.742 7.023 1.00 81.44 192 LEU A O 1
ATOM 1536 N N . LEU A 1 193 ? 0.758 -5.556 6.866 1.00 83.19 193 LEU A N 1
ATOM 1537 C CA . LEU A 1 193 ? 1.242 -4.563 5.899 1.00 83.19 193 LEU A CA 1
ATOM 1538 C C . LEU A 1 193 ? 0.997 -4.959 4.438 1.00 83.19 193 LEU A C 1
ATOM 1540 O O . LEU A 1 193 ? 1.262 -4.165 3.530 1.00 83.19 193 LEU A O 1
ATOM 1544 N N . TYR A 1 194 ? 0.489 -6.164 4.189 1.00 85.69 194 TYR A N 1
ATOM 1545 C CA . TYR A 1 194 ? 0.184 -6.622 2.842 1.00 85.69 194 TYR A CA 1
ATOM 1546 C C . TYR A 1 194 ? -0.850 -5.703 2.171 1.00 85.69 194 TYR A C 1
ATOM 1548 O O . TYR A 1 194 ? -1.947 -5.477 2.685 1.00 85.69 194 TYR A O 1
ATOM 1556 N N . GLY A 1 195 ? -0.483 -5.123 1.026 1.00 76.88 195 GLY A N 1
ATOM 1557 C CA . GLY A 1 195 ? -1.340 -4.186 0.295 1.00 76.88 195 GLY A CA 1
ATOM 1558 C C . GLY A 1 195 ? -1.555 -2.830 0.980 1.00 76.88 195 GLY A C 1
ATOM 1559 O O . GLY A 1 195 ? -2.396 -2.062 0.521 1.00 76.88 195 GLY A O 1
ATOM 1560 N N . ALA A 1 196 ? -0.821 -2.500 2.053 1.00 79.44 196 ALA A N 1
ATOM 1561 C CA . ALA A 1 196 ? -1.034 -1.270 2.829 1.00 79.44 196 ALA A CA 1
ATOM 1562 C C . ALA A 1 196 ? -0.826 0.021 2.022 1.00 79.44 196 ALA A C 1
ATOM 1564 O O . ALA A 1 196 ? -1.366 1.064 2.378 1.00 79.44 196 ALA A O 1
ATOM 1565 N N . SER A 1 197 ? -0.093 -0.030 0.910 1.00 74.88 197 SER A N 1
ATOM 1566 C CA . SER A 1 197 ? -0.007 1.085 -0.042 1.00 74.88 197 SER A CA 1
ATOM 1567 C C . SER A 1 197 ? -1.349 1.424 -0.701 1.00 74.88 197 SER A C 1
ATOM 1569 O O . SER A 1 197 ? -1.540 2.567 -1.108 1.00 74.88 197 SER A O 1
ATOM 1571 N N . VAL A 1 198 ? -2.262 0.454 -0.797 1.00 75.50 198 VAL A N 1
ATOM 1572 C CA . VAL A 1 198 ? -3.576 0.582 -1.438 1.00 75.50 198 VAL A CA 1
ATOM 1573 C C . VAL A 1 198 ? -4.630 1.021 -0.422 1.00 75.50 198 VAL A C 1
ATOM 1575 O O . VAL A 1 198 ? -5.300 2.029 -0.626 1.00 75.50 198 VAL A O 1
ATOM 1578 N N . TRP A 1 199 ? -4.746 0.308 0.702 1.00 75.06 199 TRP A N 1
ATOM 1579 C CA . TRP A 1 199 ? -5.799 0.554 1.698 1.00 75.06 199 TRP A CA 1
ATOM 1580 C C . TRP A 1 199 ? -5.347 1.422 2.883 1.00 75.06 199 TRP A C 1
ATOM 1582 O O . TRP A 1 199 ? -6.180 1.966 3.600 1.00 75.06 199 TRP A O 1
ATOM 1592 N N . GLY A 1 200 ? -4.043 1.615 3.106 1.00 62.62 200 GLY A N 1
ATOM 1593 C CA . GLY A 1 200 ? -3.526 2.351 4.271 1.00 62.62 200 GLY A CA 1
ATOM 1594 C C . GLY A 1 200 ? -3.873 3.844 4.277 1.00 62.62 200 GLY A C 1
ATOM 1595 O O . GLY A 1 200 ? -3.876 4.471 5.334 1.00 62.62 200 GLY A O 1
ATOM 1596 N N . GLY A 1 201 ? -4.221 4.412 3.116 1.00 59.84 201 GLY A N 1
ATOM 1597 C CA . GLY A 1 201 ? -4.753 5.774 2.997 1.00 59.84 201 GLY A CA 1
ATOM 1598 C C . GLY A 1 201 ? -6.190 5.940 3.512 1.00 59.84 201 GLY A C 1
ATOM 1599 O O . GLY A 1 201 ? -6.623 7.071 3.730 1.00 59.84 201 GLY A O 1
ATOM 1600 N N . ALA A 1 202 ? -6.911 4.835 3.741 1.00 54.22 202 ALA A N 1
ATOM 1601 C CA . ALA A 1 202 ? -8.281 4.827 4.257 1.00 54.22 202 ALA A CA 1
ATOM 1602 C C . ALA A 1 202 ? -8.375 5.245 5.733 1.00 54.22 202 ALA A C 1
ATOM 1604 O O . ALA A 1 202 ? -9.416 5.744 6.160 1.00 54.22 202 ALA A O 1
ATOM 1605 N N . LEU A 1 203 ? -7.270 5.113 6.483 1.00 53.31 203 LEU A N 1
ATOM 1606 C CA . LEU A 1 203 ? -7.096 5.642 7.839 1.00 53.31 203 LEU A CA 1
ATOM 1607 C C . LEU A 1 203 ? -6.991 7.174 7.791 1.00 53.31 203 LEU A C 1
ATOM 1609 O O . LEU A 1 203 ? -5.927 7.773 7.960 1.00 53.31 203 LEU A O 1
ATOM 1613 N N . THR A 1 204 ? -8.102 7.831 7.466 1.00 49.66 204 THR A N 1
ATOM 1614 C CA . THR A 1 204 ? -8.154 9.286 7.304 1.00 49.66 204 THR A CA 1
ATOM 1615 C C . THR A 1 204 ? -8.049 10.000 8.656 1.00 49.66 204 THR A C 1
ATOM 1617 O O . THR A 1 204 ? -8.291 9.427 9.719 1.00 49.66 204 THR A O 1
ATOM 1620 N N . LYS A 1 205 ? -7.726 11.304 8.621 1.00 46.88 205 LYS A N 1
ATOM 1621 C CA . LYS A 1 205 ? -7.766 12.216 9.785 1.00 46.88 205 LYS A CA 1
ATOM 1622 C C . LYS A 1 205 ? -9.055 12.035 10.605 1.00 46.88 205 LYS A C 1
ATOM 1624 O O . LYS A 1 205 ? -8.976 12.105 11.822 1.00 46.88 205 LYS A O 1
ATOM 1629 N N . THR A 1 206 ? -10.174 11.741 9.933 1.00 51.44 206 THR A N 1
ATOM 1630 C CA . THR A 1 206 ? -11.487 11.518 10.552 1.00 51.44 206 THR A CA 1
ATOM 1631 C C . THR A 1 206 ? -11.549 10.265 11.421 1.00 51.44 206 THR A C 1
ATOM 1633 O O . THR A 1 206 ? -12.105 10.330 12.503 1.00 51.44 206 THR A O 1
ATOM 1636 N N . GLN A 1 207 ? -10.921 9.153 11.025 1.00 52.22 207 GLN A N 1
ATOM 1637 C CA . GLN A 1 207 ? -10.923 7.919 11.823 1.00 52.22 207 GLN A CA 1
ATOM 1638 C C . GLN A 1 207 ? -10.034 8.041 13.068 1.00 52.22 207 GLN A C 1
ATOM 1640 O O . GLN A 1 207 ? -10.344 7.472 14.109 1.00 52.22 207 GLN A O 1
ATOM 1645 N N . ILE A 1 208 ? -8.958 8.833 12.990 1.00 54.34 208 ILE A N 1
ATOM 1646 C CA . ILE A 1 208 ? -8.106 9.140 14.149 1.00 54.34 208 ILE A CA 1
ATOM 1647 C C . ILE A 1 208 ? -8.840 10.066 15.129 1.00 54.34 208 ILE A C 1
ATOM 1649 O O . ILE A 1 208 ? -8.753 9.850 16.334 1.00 54.34 208 ILE A O 1
ATOM 1653 N N . THR A 1 209 ? -9.574 11.070 14.633 1.00 62.06 209 THR A N 1
ATOM 1654 C CA . THR A 1 209 ? -10.384 11.952 15.489 1.00 62.06 209 THR A CA 1
ATOM 1655 C C . THR A 1 209 ? -11.600 11.233 16.067 1.00 62.06 209 THR A C 1
ATOM 1657 O O . THR A 1 209 ? -11.904 11.448 17.232 1.00 62.06 209 THR A O 1
ATOM 1660 N N . LEU A 1 210 ? -12.244 10.345 15.299 1.00 70.00 210 LEU A N 1
ATOM 1661 C CA . LEU A 1 210 ? -13.374 9.529 15.756 1.00 70.00 210 LEU A CA 1
ATOM 1662 C C . LEU A 1 210 ? -12.938 8.603 16.895 1.00 70.00 210 LEU A C 1
ATOM 1664 O O . LEU A 1 210 ? -13.541 8.618 17.956 1.00 70.00 210 LEU A O 1
ATOM 1668 N N . PHE A 1 211 ? -11.812 7.905 16.726 1.00 76.12 211 PHE A N 1
ATOM 1669 C CA . PHE A 1 211 ? -11.236 7.059 17.771 1.00 76.12 211 PHE A CA 1
ATOM 1670 C C . PHE A 1 211 ? -10.928 7.829 19.066 1.00 76.12 211 PHE A C 1
ATOM 1672 O O . PHE A 1 211 ? -11.143 7.326 20.167 1.00 76.12 211 PHE A O 1
ATOM 1679 N N . GLN A 1 212 ? -10.410 9.057 18.959 1.00 78.38 212 GLN A N 1
ATOM 1680 C CA . GLN A 1 212 ? -10.187 9.893 20.140 1.00 78.38 212 GLN A CA 1
ATOM 1681 C C . GLN A 1 212 ? -11.508 10.334 20.779 1.00 78.38 212 GLN A C 1
ATOM 1683 O O . GLN A 1 212 ? -11.614 10.273 21.999 1.00 78.38 212 GLN A O 1
ATOM 1688 N N . ALA A 1 213 ? -12.504 10.720 19.979 1.00 81.44 213 ALA A N 1
ATOM 1689 C CA . ALA A 1 213 ? -13.825 11.107 20.466 1.00 81.44 213 ALA A CA 1
ATOM 1690 C C . ALA A 1 213 ? -14.537 9.950 21.189 1.00 81.44 213 ALA A C 1
ATOM 1692 O O . ALA A 1 213 ? -15.084 10.148 22.268 1.00 81.44 213 ALA A O 1
ATOM 1693 N N . GLU A 1 214 ? -14.455 8.729 20.657 1.00 87.81 214 GLU A N 1
ATOM 1694 C CA . GLU A 1 214 ? -15.015 7.524 21.282 1.00 87.81 214 GLU A CA 1
ATOM 1695 C C . GLU A 1 214 ? -14.358 7.224 22.639 1.00 87.81 214 GLU A C 1
ATOM 1697 O O . GLU A 1 214 ? -15.043 6.928 23.618 1.00 87.81 214 GLU A O 1
ATOM 1702 N N . LEU A 1 215 ? -13.031 7.361 22.736 1.00 88.81 215 LEU A N 1
ATOM 1703 C CA . LEU A 1 215 ? -12.321 7.219 24.009 1.00 88.81 215 LEU A CA 1
ATOM 1704 C C . LEU A 1 215 ? -12.702 8.308 25.021 1.00 88.81 215 LEU A C 1
ATOM 1706 O O . LEU A 1 215 ? -12.830 8.001 26.205 1.00 88.81 215 LEU A O 1
ATOM 1710 N N . VAL A 1 216 ? -12.889 9.552 24.569 1.00 88.31 216 VAL A N 1
ATOM 1711 C CA . VAL A 1 216 ? -13.348 10.665 25.417 1.00 88.31 216 VAL A CA 1
ATOM 1712 C C . VAL A 1 216 ? -14.773 10.420 25.914 1.00 88.31 216 VAL A C 1
ATOM 1714 O O . VAL A 1 216 ? -15.036 10.604 27.098 1.00 88.31 216 VAL A O 1
ATOM 1717 N N . ALA A 1 217 ? -15.675 9.927 25.064 1.00 89.25 217 ALA A N 1
ATOM 1718 C CA . ALA A 1 217 ? -17.037 9.584 25.470 1.00 89.25 217 ALA A CA 1
ATOM 1719 C C . ALA A 1 217 ? -17.052 8.507 26.570 1.00 89.25 217 ALA A C 1
ATOM 1721 O O . ALA A 1 217 ? -17.735 8.662 27.584 1.00 89.25 217 ALA A O 1
ATOM 1722 N N . ILE A 1 218 ? -16.233 7.456 26.420 1.00 91.62 218 ILE A N 1
ATOM 1723 C CA . ILE A 1 218 ? -16.067 6.418 27.451 1.00 91.62 218 ILE A CA 1
ATOM 1724 C C . ILE A 1 218 ? -15.502 7.023 28.746 1.00 91.62 218 ILE A C 1
ATOM 1726 O O . ILE A 1 218 ? -15.988 6.704 29.831 1.00 91.62 218 ILE A O 1
ATOM 1730 N N . GLN A 1 219 ? -14.505 7.907 28.641 1.00 91.94 219 GLN A N 1
ATOM 1731 C CA . GLN A 1 219 ? -13.902 8.588 29.790 1.00 91.94 219 GLN A CA 1
ATOM 1732 C C . GLN A 1 219 ? -14.926 9.443 30.551 1.00 91.94 219 GLN A C 1
ATOM 1734 O O . GLN A 1 219 ? -15.018 9.338 31.771 1.00 91.94 219 GLN A O 1
ATOM 1739 N N . HIS A 1 220 ? -15.725 10.252 29.847 1.00 90.19 220 HIS A N 1
ATOM 1740 C CA . HIS A 1 220 ? -16.758 11.091 30.459 1.00 90.19 220 HIS A CA 1
ATOM 1741 C C . HIS A 1 220 ? -17.835 10.265 31.154 1.00 90.19 220 HIS A C 1
ATOM 1743 O O . HIS A 1 220 ? -18.189 10.576 32.289 1.00 90.19 220 HIS A O 1
ATOM 1749 N N . ALA A 1 221 ? -18.322 9.198 30.515 1.00 90.94 221 ALA A N 1
ATOM 1750 C CA . ALA A 1 221 ? -19.309 8.313 31.125 1.00 90.94 221 ALA A CA 1
ATOM 1751 C C . ALA A 1 221 ? -18.762 7.646 32.399 1.00 90.94 221 ALA A C 1
ATOM 1753 O O . ALA A 1 221 ? -19.460 7.577 33.411 1.00 90.94 221 ALA A O 1
ATOM 1754 N N . ALA A 1 222 ? -17.497 7.212 32.377 1.00 91.88 222 ALA A N 1
ATOM 1755 C CA . ALA A 1 222 ? -16.854 6.614 33.541 1.00 91.88 222 ALA A CA 1
ATOM 1756 C C . ALA A 1 222 ? -16.658 7.617 34.688 1.00 91.88 222 ALA A C 1
ATOM 1758 O O . ALA A 1 222 ? -16.981 7.309 35.836 1.00 91.88 222 ALA A O 1
ATOM 1759 N N . ASN A 1 223 ? -16.191 8.828 34.376 1.00 92.00 223 ASN A N 1
ATOM 1760 C CA . ASN A 1 223 ? -16.002 9.890 35.364 1.00 92.00 223 ASN A CA 1
ATOM 1761 C C . ASN A 1 223 ? -17.337 10.347 35.960 1.00 92.00 223 ASN A C 1
ATOM 1763 O O . ASN A 1 223 ? -17.438 10.497 37.173 1.00 92.00 223 ASN A O 1
ATOM 1767 N N . TRP A 1 224 ? -18.385 10.485 35.143 1.00 92.25 224 TRP A N 1
ATOM 1768 C CA . TRP A 1 224 ? -19.728 10.807 35.624 1.00 92.25 224 TRP A CA 1
ATOM 1769 C C . TRP A 1 224 ? -20.260 9.736 36.585 1.00 92.25 224 TRP A C 1
ATOM 1771 O O . TRP A 1 224 ? -20.775 10.073 37.653 1.00 92.25 224 TRP A O 1
ATOM 1781 N N . ALA A 1 225 ? -20.090 8.453 36.252 1.00 91.62 225 ALA A N 1
ATOM 1782 C CA . ALA A 1 225 ? -20.496 7.350 37.120 1.00 91.62 225 ALA A CA 1
ATOM 1783 C C . ALA A 1 225 ? -19.733 7.347 38.450 1.00 91.62 225 ALA A C 1
ATOM 1785 O O . ALA A 1 225 ? -20.345 7.177 39.503 1.00 91.62 225 ALA A O 1
ATOM 1786 N N . ALA A 1 226 ? -18.420 7.593 38.411 1.00 90.19 226 ALA A N 1
ATOM 1787 C CA . ALA A 1 226 ? -17.590 7.701 39.605 1.00 90.19 226 ALA A CA 1
ATOM 1788 C C . ALA A 1 226 ? -17.991 8.894 40.490 1.00 90.19 226 ALA A C 1
ATOM 1790 O O . ALA A 1 226 ? -18.155 8.725 41.695 1.00 90.19 226 ALA A O 1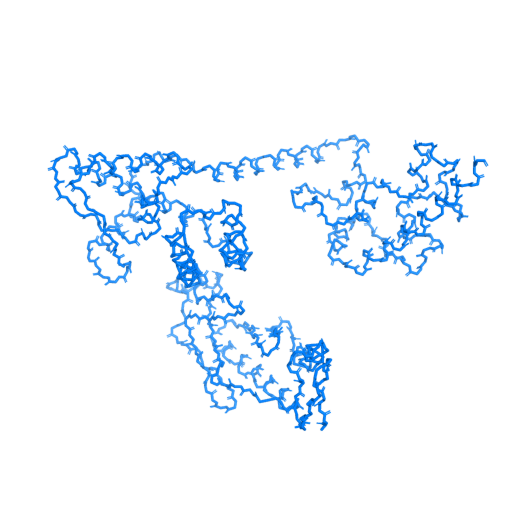
ATOM 1791 N N . SER A 1 227 ? -18.208 10.078 39.907 1.00 92.50 227 SER A N 1
ATOM 1792 C CA . SER A 1 227 ? -18.595 11.288 40.649 1.00 92.50 227 SER A CA 1
ATOM 1793 C C . SER A 1 227 ? -19.974 11.187 41.298 1.00 92.50 227 SER A C 1
ATOM 1795 O O . SER A 1 227 ? -20.181 11.748 42.369 1.00 92.50 227 SER A O 1
ATOM 1797 N N . ASN A 1 228 ? -20.910 10.476 40.667 1.00 91.94 228 ASN A N 1
ATOM 1798 C CA . ASN A 1 228 ? -22.269 10.303 41.183 1.00 91.94 228 ASN A CA 1
ATOM 1799 C C . ASN A 1 228 ? -22.465 8.980 41.944 1.00 91.94 228 ASN A C 1
ATOM 1801 O O . ASN A 1 228 ? -23.564 8.704 42.417 1.00 91.94 228 ASN A O 1
ATOM 1805 N N . ASN A 1 229 ? -21.418 8.156 42.057 1.00 90.00 229 ASN A N 1
ATOM 1806 C CA . ASN A 1 229 ? -21.457 6.828 42.670 1.00 90.00 229 ASN A CA 1
ATOM 1807 C C . ASN A 1 229 ? -22.545 5.898 42.082 1.00 90.00 229 ASN A C 1
ATOM 1809 O O . ASN A 1 229 ? -23.187 5.128 42.799 1.00 90.00 229 ASN A O 1
ATOM 1813 N N . PHE A 1 230 ? -22.760 5.963 40.763 1.00 92.62 230 PHE A N 1
ATOM 1814 C CA . PHE A 1 230 ? -23.710 5.100 40.056 1.00 92.62 230 PHE A CA 1
ATOM 1815 C C . PHE A 1 230 ? -23.017 3.902 39.421 1.00 92.62 230 PHE A C 1
ATOM 1817 O O . PHE A 1 230 ? -21.960 4.026 38.804 1.00 92.62 230 PHE A O 1
ATOM 1824 N N . LYS A 1 231 ? -23.669 2.738 39.500 1.00 93.50 231 LYS A N 1
ATOM 1825 C CA . LYS A 1 231 ? -23.235 1.543 38.780 1.00 93.50 231 LYS A CA 1
ATOM 1826 C C . LYS A 1 231 ? -23.859 1.517 37.384 1.00 93.50 231 LYS A C 1
ATOM 1828 O O . LYS A 1 231 ? -25.070 1.350 37.261 1.00 93.50 231 LYS A O 1
ATOM 1833 N N . ILE A 1 232 ? -23.040 1.669 36.345 1.00 92.81 232 ILE A N 1
ATOM 1834 C CA . ILE A 1 232 ? -23.469 1.728 34.940 1.00 92.81 232 ILE A CA 1
ATOM 1835 C C . ILE A 1 232 ? -22.786 0.656 34.084 1.00 92.81 232 ILE A C 1
ATOM 1837 O O . ILE A 1 232 ? -21.730 0.127 34.433 1.00 92.81 232 ILE A O 1
ATOM 1841 N N . ASN A 1 233 ? -23.360 0.374 32.914 1.00 91.69 233 ASN A N 1
ATOM 1842 C CA . ASN A 1 233 ? -22.700 -0.381 31.851 1.00 91.69 233 ASN A CA 1
ATOM 1843 C C . ASN A 1 233 ? -22.639 0.483 30.587 1.00 91.69 233 ASN A C 1
ATOM 1845 O O . ASN A 1 233 ? -23.671 0.899 30.063 1.00 91.69 233 ASN A O 1
ATOM 1849 N N . ILE A 1 234 ? -21.431 0.766 30.107 1.00 91.38 234 ILE A N 1
ATOM 1850 C CA . ILE A 1 234 ? -21.191 1.531 28.886 1.00 91.38 234 ILE A CA 1
ATOM 1851 C C . ILE A 1 234 ? -21.263 0.567 27.706 1.00 91.38 234 ILE A C 1
ATOM 1853 O O . ILE A 1 234 ? -20.488 -0.387 27.617 1.00 91.38 234 ILE A O 1
ATOM 1857 N N . HIS A 1 235 ? -22.173 0.843 26.780 1.00 91.38 235 HIS A N 1
ATOM 1858 C CA . HIS A 1 235 ? -22.298 0.128 25.518 1.00 91.38 235 HIS A CA 1
ATOM 1859 C C . HIS A 1 235 ? -21.651 0.967 24.415 1.00 91.38 235 HIS A C 1
ATOM 1861 O O . HIS A 1 235 ? -22.130 2.056 24.119 1.00 91.38 235 HIS A O 1
ATOM 1867 N N . SER A 1 236 ? -20.546 0.488 23.843 1.00 89.25 236 SER A N 1
ATOM 1868 C CA . SER A 1 236 ? -19.823 1.185 22.771 1.00 89.25 236 SER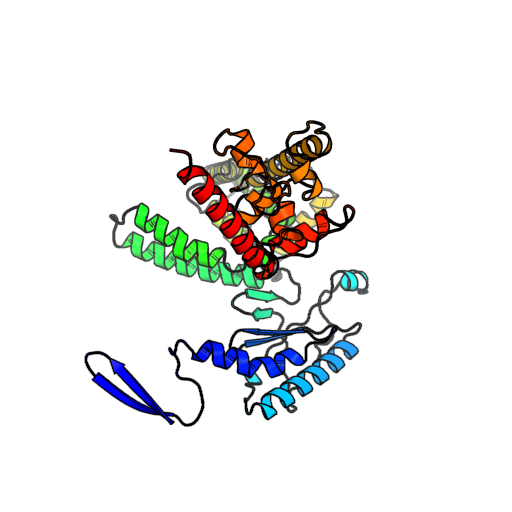 A CA 1
ATOM 1869 C C . SER A 1 236 ? -19.741 0.309 21.529 1.00 89.25 236 SER A C 1
ATOM 1871 O O . SER A 1 236 ? -19.419 -0.877 21.617 1.00 89.25 236 SER A O 1
ATOM 1873 N N . ASP A 1 237 ? -20.004 0.883 20.362 1.00 87.69 237 ASP A N 1
ATOM 1874 C CA . ASP A 1 237 ? -19.820 0.214 19.075 1.00 87.69 237 ASP A CA 1
ATOM 1875 C C . ASP A 1 237 ? -18.384 0.290 18.534 1.00 87.69 237 ASP A C 1
ATOM 1877 O O . ASP A 1 237 ? -17.999 -0.464 17.629 1.00 87.69 237 ASP A O 1
ATOM 1881 N N . SER A 1 238 ? -17.540 1.086 19.190 1.00 87.06 238 SER A N 1
ATOM 1882 C CA . SER A 1 238 ? -16.114 1.191 18.918 1.00 87.06 238 SER A CA 1
ATOM 1883 C C . SER A 1 238 ? -15.317 0.017 19.481 1.00 87.06 238 SER A C 1
ATOM 1885 O O . SER A 1 238 ? -14.730 0.052 20.572 1.00 87.06 238 SER A O 1
ATOM 1887 N N . LEU A 1 239 ? -15.216 -1.044 18.681 1.00 81.75 239 LEU A N 1
ATOM 1888 C CA . LEU A 1 239 ? -14.365 -2.186 19.016 1.00 81.75 239 LEU A CA 1
ATOM 1889 C C . LEU A 1 239 ? -12.892 -1.769 19.191 1.00 81.75 239 LEU A C 1
ATOM 1891 O O . LEU A 1 239 ? -12.193 -2.301 20.053 1.00 81.75 239 LEU A O 1
ATOM 1895 N N . SER A 1 240 ? -12.418 -0.799 18.403 1.00 81.00 240 SER A N 1
ATOM 1896 C CA . SER A 1 240 ? -11.042 -0.289 18.461 1.00 81.00 240 SER A CA 1
ATOM 1897 C C . SER A 1 240 ? -10.734 0.397 19.798 1.00 81.00 240 SER A C 1
ATOM 1899 O O . SER A 1 240 ? -9.663 0.156 20.373 1.00 81.00 240 SER A O 1
ATOM 1901 N N . SER A 1 241 ? -11.669 1.191 20.333 1.00 86.62 241 SER A N 1
ATOM 1902 C CA . SER A 1 241 ? -11.545 1.835 21.647 1.00 86.62 241 SER A CA 1
ATOM 1903 C C . SER A 1 241 ? -11.514 0.803 22.770 1.00 86.62 241 SER A C 1
ATOM 1905 O O . SER A 1 241 ? -10.585 0.809 23.583 1.00 86.62 241 SER A O 1
ATOM 1907 N N . ILE A 1 242 ? -12.438 -0.164 22.757 1.00 86.00 242 ILE A N 1
ATOM 1908 C CA . ILE A 1 242 ? -12.494 -1.244 23.757 1.00 86.00 242 ILE A CA 1
ATOM 1909 C C . ILE A 1 242 ? -11.201 -2.071 23.757 1.00 86.00 242 ILE A C 1
ATOM 1911 O O . ILE A 1 242 ? -10.618 -2.323 24.813 1.00 86.00 242 ILE A O 1
ATOM 1915 N N . MET A 1 243 ? -10.711 -2.480 22.583 1.00 83.19 243 MET A N 1
ATOM 1916 C CA . MET A 1 243 ? -9.473 -3.264 22.475 1.00 83.19 243 MET A CA 1
ATOM 1917 C C . MET A 1 243 ? -8.250 -2.464 22.937 1.00 83.19 243 MET A C 1
ATOM 1919 O O . MET A 1 243 ? -7.363 -3.005 23.604 1.00 83.19 243 MET A O 1
ATOM 1923 N N . THR A 1 244 ? -8.219 -1.159 22.654 1.00 84.00 244 THR A N 1
ATOM 1924 C CA . THR A 1 244 ? -7.156 -0.277 23.147 1.00 84.00 244 THR A CA 1
ATOM 1925 C C . THR A 1 244 ? -7.170 -0.183 24.671 1.00 84.00 244 THR A C 1
ATOM 1927 O O . THR A 1 244 ? -6.105 -0.253 25.292 1.00 84.00 244 THR A O 1
ATOM 1930 N N . LEU A 1 245 ? -8.347 -0.073 25.285 1.00 86.06 245 LEU A N 1
ATOM 1931 C CA . LEU A 1 245 ? -8.502 -0.023 26.740 1.00 86.06 245 LEU A CA 1
ATOM 1932 C C . LEU A 1 245 ? -8.123 -1.348 27.415 1.00 86.06 245 LEU A C 1
ATOM 1934 O O . LEU A 1 245 ? -7.474 -1.319 28.457 1.00 86.06 245 LEU A O 1
ATOM 1938 N N . LYS A 1 246 ? -8.404 -2.491 26.776 1.00 84.19 246 LYS A N 1
ATOM 1939 C CA . LYS A 1 246 ? -8.002 -3.827 27.258 1.00 84.19 246 LYS A CA 1
ATOM 1940 C C . LYS A 1 246 ? -6.493 -4.086 27.229 1.00 84.19 246 LYS A C 1
ATOM 1942 O O . LYS A 1 246 ? -6.013 -4.971 27.932 1.00 84.19 246 LYS A O 1
ATOM 1947 N N . SER A 1 247 ? -5.733 -3.375 26.396 1.00 81.56 247 SER A N 1
ATOM 1948 C CA . SER A 1 247 ? -4.283 -3.594 26.293 1.00 81.56 247 SER A CA 1
ATOM 1949 C C . SER A 1 247 ? -3.545 -3.227 27.591 1.00 81.56 247 SER A C 1
ATOM 1951 O O . SER A 1 247 ? -3.923 -2.281 28.278 1.00 81.56 247 SER A O 1
ATOM 1953 N N . ALA A 1 248 ? -2.441 -3.911 27.909 1.00 71.44 248 ALA A N 1
ATOM 1954 C CA . ALA A 1 248 ? -1.698 -3.668 29.153 1.00 71.44 248 ALA A CA 1
ATOM 1955 C C . ALA A 1 248 ? -1.066 -2.263 29.233 1.00 71.44 248 ALA A C 1
ATOM 1957 O O . ALA A 1 248 ? -1.007 -1.661 30.300 1.00 71.44 248 ALA A O 1
ATOM 1958 N N . SER A 1 249 ? -0.605 -1.700 28.112 1.00 69.38 249 SER A N 1
ATOM 1959 C CA . SER A 1 249 ? -0.008 -0.360 28.079 1.00 69.38 249 SER A CA 1
ATOM 1960 C C . SER A 1 249 ? -0.161 0.296 26.708 1.00 69.38 249 SER A C 1
ATOM 1962 O O . SER A 1 249 ? -0.208 -0.376 25.679 1.00 69.38 249 SER A O 1
ATOM 1964 N N . SER A 1 250 ? -0.270 1.628 26.692 1.00 74.56 250 SER A N 1
ATOM 1965 C CA . SER A 1 250 ? -0.257 2.427 25.465 1.00 74.56 250 SER A CA 1
ATOM 1966 C C . SER A 1 250 ? 0.910 3.409 25.482 1.00 74.56 250 SER A C 1
ATOM 1968 O O . SER A 1 250 ? 1.293 3.933 26.525 1.00 74.56 250 SER A O 1
ATOM 1970 N N . ARG A 1 251 ? 1.463 3.711 24.303 1.00 72.38 251 ARG A N 1
ATOM 1971 C CA . ARG A 1 251 ? 2.435 4.808 24.139 1.00 72.38 251 ARG A CA 1
ATOM 1972 C C . ARG A 1 251 ? 1.776 6.190 24.221 1.00 72.38 251 ARG A C 1
ATOM 1974 O O . ARG A 1 251 ? 2.480 7.194 24.277 1.00 72.38 251 ARG A O 1
ATOM 1981 N N . SER A 1 252 ? 0.445 6.252 24.168 1.00 77.06 252 SER A N 1
ATOM 1982 C CA . SER A 1 252 ? -0.315 7.497 24.244 1.00 77.06 252 SER A CA 1
ATOM 1983 C C . SER A 1 252 ? -0.606 7.860 25.699 1.00 77.06 252 SER A C 1
ATOM 1985 O O . SER A 1 252 ? -1.284 7.107 26.398 1.00 77.06 252 SER A O 1
ATOM 1987 N N . LYS A 1 253 ? -0.131 9.037 26.136 1.00 80.69 253 LYS A N 1
ATOM 1988 C CA . LYS A 1 253 ? -0.445 9.590 27.465 1.00 80.69 253 LYS A CA 1
ATOM 1989 C C . LYS A 1 253 ? -1.957 9.715 27.657 1.00 80.69 253 LYS A C 1
ATOM 1991 O O . LYS A 1 253 ? -2.451 9.276 28.682 1.00 80.69 253 LYS A O 1
ATOM 1996 N N . PHE A 1 254 ? -2.668 10.203 26.637 1.00 83.12 254 PHE A N 1
ATOM 1997 C CA . PHE A 1 254 ? -4.129 10.311 26.626 1.00 83.12 254 PHE A CA 1
ATOM 1998 C C . PHE A 1 254 ? -4.811 8.965 26.915 1.00 83.12 254 PHE A C 1
ATOM 2000 O O . PHE A 1 254 ? -5.582 8.862 27.859 1.00 83.12 254 PHE A O 1
ATOM 2007 N N . VAL A 1 255 ? -4.450 7.899 26.189 1.00 85.88 255 VAL A N 1
ATOM 2008 C CA . VAL A 1 255 ? -5.028 6.558 26.413 1.00 85.88 255 VAL A CA 1
ATOM 2009 C C . VAL A 1 255 ? -4.735 6.052 27.826 1.00 85.88 255 VAL A C 1
ATOM 2011 O O . VAL A 1 255 ? -5.592 5.434 28.450 1.00 85.88 255 VAL A O 1
ATOM 2014 N N . ASN A 1 256 ? -3.530 6.299 28.343 1.00 86.56 256 ASN A N 1
ATOM 2015 C CA . ASN A 1 256 ? -3.186 5.897 29.704 1.00 86.56 256 ASN A CA 1
ATOM 2016 C C . ASN A 1 256 ? -3.959 6.701 30.761 1.00 86.56 256 ASN A C 1
ATOM 2018 O O . ASN A 1 256 ? -4.257 6.141 31.809 1.00 86.56 256 ASN A O 1
ATOM 2022 N N . THR A 1 257 ? -4.309 7.966 30.497 1.00 87.56 257 THR A N 1
ATOM 2023 C CA . THR A 1 257 ? -5.216 8.744 31.356 1.00 87.56 257 THR A CA 1
ATOM 2024 C C . THR A 1 257 ? -6.610 8.121 31.367 1.00 87.56 257 THR A C 1
ATOM 2026 O O . THR A 1 257 ? -7.092 7.782 32.438 1.00 87.56 257 THR A O 1
ATOM 2029 N N . VAL A 1 258 ? -7.199 7.836 30.199 1.00 89.06 258 VAL A N 1
ATOM 2030 C CA . VAL A 1 258 ? -8.525 7.184 30.116 1.00 89.06 258 VAL A CA 1
ATOM 2031 C C . VAL A 1 258 ? -8.543 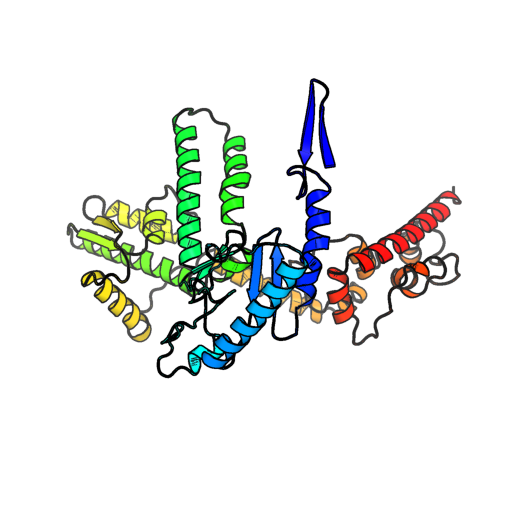5.848 30.871 1.00 89.06 258 VAL A C 1
ATOM 2033 O O . VAL A 1 258 ? -9.488 5.542 31.591 1.00 89.06 258 VAL A O 1
ATOM 2036 N N . LYS A 1 259 ? -7.474 5.049 30.758 1.00 90.00 259 LYS A N 1
ATOM 2037 C CA . LYS A 1 259 ? -7.340 3.788 31.508 1.00 90.00 259 LYS A CA 1
ATOM 2038 C C . LYS A 1 259 ? -7.279 3.991 33.021 1.00 90.00 259 LYS A C 1
ATOM 2040 O O . LYS A 1 259 ? -7.824 3.169 33.750 1.00 90.00 259 LYS A O 1
ATOM 2045 N N . LYS A 1 260 ? -6.600 5.041 33.492 1.00 89.94 260 LYS A N 1
ATOM 2046 C CA . LYS A 1 260 ? -6.542 5.372 34.922 1.00 89.94 260 LYS A CA 1
ATOM 2047 C C . LYS A 1 260 ? -7.915 5.771 35.445 1.00 89.94 260 LYS A C 1
ATOM 2049 O O . LYS A 1 260 ? -8.309 5.253 36.480 1.00 89.94 260 LYS A O 1
ATOM 2054 N N . ASP A 1 261 ? -8.642 6.600 34.706 1.00 89.88 261 ASP A N 1
ATOM 2055 C CA . ASP A 1 261 ? -9.993 7.042 35.066 1.00 89.88 261 ASP A CA 1
ATOM 2056 C C . ASP A 1 261 ? -10.962 5.853 35.152 1.00 89.88 261 ASP A C 1
ATOM 2058 O O . ASP A 1 261 ? -11.643 5.662 36.157 1.00 89.88 261 ASP A O 1
ATOM 2062 N N . LEU A 1 262 ? -10.931 4.959 34.158 1.00 89.44 262 LEU A N 1
ATOM 2063 C CA . LEU A 1 262 ? -11.693 3.705 34.194 1.00 89.44 262 LEU A CA 1
ATOM 2064 C C . LEU A 1 262 ? -11.288 2.802 35.366 1.00 89.44 262 LEU A C 1
ATOM 2066 O O . LEU A 1 262 ? -12.141 2.162 35.974 1.00 89.44 262 LEU A O 1
ATOM 2070 N N . SER A 1 263 ? -9.995 2.750 35.695 1.00 87.69 263 SER A N 1
ATOM 2071 C CA . SER A 1 263 ? -9.500 1.998 36.851 1.00 87.69 263 SER A CA 1
ATOM 2072 C C . SER A 1 263 ? -9.892 2.633 38.187 1.00 87.69 263 SER A C 1
ATOM 2074 O O . SER A 1 263 ? -9.969 1.914 39.179 1.00 87.69 263 SER A O 1
ATOM 2076 N N . ALA A 1 264 ? -10.109 3.946 38.245 1.00 86.69 264 ALA A N 1
ATOM 2077 C CA . ALA A 1 264 ? -10.618 4.624 39.433 1.00 86.69 264 ALA A CA 1
ATOM 2078 C C . ALA A 1 264 ? -12.121 4.359 39.612 1.00 86.69 264 ALA A C 1
ATOM 2080 O O . ALA A 1 264 ? -12.581 4.159 40.730 1.00 86.69 264 ALA A O 1
ATOM 2081 N N . ALA A 1 265 ? -12.862 4.249 38.506 1.00 86.94 265 ALA A N 1
ATOM 2082 C CA . ALA A 1 265 ? -14.268 3.846 38.480 1.00 86.94 265 ALA A CA 1
ATOM 2083 C C . ALA A 1 265 ? -14.479 2.317 38.597 1.00 86.94 265 ALA A C 1
ATOM 2085 O O . ALA A 1 265 ? -15.563 1.803 38.296 1.00 86.94 265 ALA A O 1
ATOM 2086 N N . ASN A 1 266 ? -13.446 1.566 39.001 1.00 72.50 266 ASN A N 1
ATOM 2087 C CA . ASN A 1 266 ? -13.498 0.111 39.086 1.00 72.50 266 ASN A CA 1
ATOM 2088 C C . ASN A 1 266 ? -14.607 -0.324 40.065 1.00 72.50 266 ASN A C 1
ATOM 2090 O O . ASN A 1 266 ? -14.735 0.235 41.151 1.00 72.50 266 ASN A O 1
ATOM 2094 N N . ASN A 1 267 ? -15.413 -1.312 39.662 1.00 83.25 267 ASN A N 1
ATOM 2095 C CA . ASN A 1 267 ? -16.674 -1.778 40.281 1.00 83.25 267 ASN A CA 1
ATOM 2096 C C . ASN A 1 267 ? -17.951 -0.970 39.975 1.00 83.25 267 ASN A C 1
ATOM 2098 O O . ASN A 1 267 ? -19.048 -1.519 40.133 1.00 83.25 267 ASN A O 1
ATOM 2102 N N . LEU A 1 268 ? -17.838 0.275 39.502 1.00 88.62 268 LEU A N 1
ATOM 2103 C CA . LEU A 1 268 ? -18.989 1.099 39.109 1.00 88.62 268 LEU A CA 1
ATOM 2104 C C . LEU A 1 268 ? -19.293 0.999 37.613 1.00 88.62 268 LEU A C 1
ATOM 2106 O O . LEU A 1 268 ? -20.451 1.071 37.220 1.00 88.62 268 LEU A O 1
ATOM 2110 N N . VAL A 1 269 ? -18.280 0.799 36.772 1.00 90.94 269 VAL A N 1
ATOM 2111 C CA . VAL A 1 269 ? -18.436 0.891 35.314 1.00 90.94 269 VAL A CA 1
ATOM 2112 C C . VAL A 1 269 ? -18.133 -0.444 34.638 1.00 90.94 269 VAL A C 1
ATOM 2114 O O . VAL A 1 269 ? -17.008 -0.941 34.682 1.00 90.94 269 VAL A O 1
ATOM 2117 N N . GLY A 1 270 ? -19.137 -1.015 33.974 1.00 89.50 270 GLY A N 1
ATOM 2118 C CA . GLY A 1 270 ? -18.964 -2.068 32.971 1.00 89.50 270 GLY A CA 1
ATOM 2119 C C . GLY A 1 270 ? -18.722 -1.477 31.579 1.00 89.50 270 GLY A C 1
ATOM 2120 O O . GLY A 1 270 ? -19.197 -0.384 31.284 1.00 89.50 270 GLY A O 1
ATOM 2121 N N . LEU A 1 271 ? -17.992 -2.187 30.712 1.00 89.56 271 LEU A N 1
ATOM 2122 C CA . LEU A 1 271 ? -17.783 -1.794 29.312 1.00 89.56 271 LEU A CA 1
ATOM 2123 C C . LEU A 1 271 ? -18.073 -2.980 28.385 1.00 89.56 271 LEU A C 1
ATOM 2125 O O . LEU A 1 271 ? -17.393 -4.007 28.442 1.00 89.56 271 LEU A O 1
ATOM 2129 N N . SER A 1 272 ? -19.071 -2.821 27.518 1.00 89.88 272 SER A N 1
ATOM 2130 C CA . SER A 1 272 ? -19.590 -3.851 26.614 1.00 89.88 272 SER A CA 1
ATOM 2131 C C . SER A 1 272 ? -19.589 -3.360 25.167 1.00 89.88 272 SER A C 1
ATOM 2133 O O . SER A 1 272 ? -19.889 -2.200 24.894 1.00 89.88 272 SER A O 1
ATOM 2135 N N . TRP A 1 273 ? -19.266 -4.251 24.227 1.00 91.12 273 TRP A N 1
ATOM 2136 C CA . TRP A 1 273 ? -19.338 -3.930 22.802 1.00 91.12 273 TRP A CA 1
ATOM 2137 C C . TRP A 1 273 ? -20.750 -4.161 22.257 1.00 91.12 273 TRP A C 1
ATOM 2139 O O . TRP A 1 273 ? -21.363 -5.184 22.569 1.00 91.12 273 TRP A O 1
ATOM 2149 N N . VAL A 1 274 ? -21.239 -3.248 21.417 1.00 86.75 274 VAL A N 1
ATOM 2150 C CA . VAL A 1 274 ? -22.492 -3.396 20.659 1.00 86.75 274 VAL A CA 1
ATOM 2151 C C . VAL A 1 274 ? -22.244 -3.206 19.166 1.00 86.75 274 VAL A C 1
ATOM 2153 O O . VAL A 1 274 ? -21.254 -2.620 18.752 1.00 86.75 274 VAL A O 1
ATOM 2156 N N . LYS A 1 275 ? -23.119 -3.740 18.317 1.00 78.50 275 LYS A N 1
ATOM 2157 C CA . LYS A 1 275 ? -22.960 -3.602 16.867 1.00 78.50 275 LYS A CA 1
ATOM 2158 C C . LYS A 1 275 ? -23.519 -2.250 16.407 1.00 78.50 275 LYS A C 1
ATOM 2160 O O . LYS A 1 275 ? -24.653 -1.928 16.739 1.00 78.50 275 LYS A O 1
ATOM 2165 N N . ALA A 1 276 ? -22.754 -1.506 15.610 1.00 79.69 276 ALA A N 1
ATOM 2166 C CA . ALA A 1 276 ? -23.215 -0.253 15.008 1.00 79.69 276 ALA A CA 1
ATOM 2167 C C . ALA A 1 276 ? -24.343 -0.484 13.982 1.00 79.69 276 ALA A C 1
ATOM 2169 O O . ALA A 1 276 ? -24.338 -1.490 13.263 1.00 79.69 276 ALA A O 1
ATOM 2170 N N . HIS A 1 277 ? -25.261 0.482 13.871 1.00 75.56 277 HIS A N 1
ATOM 2171 C CA . HIS A 1 277 ? -26.282 0.590 12.812 1.00 75.56 277 HIS A CA 1
ATOM 2172 C C . HIS A 1 277 ? -27.198 -0.634 12.640 1.00 75.56 277 HIS A C 1
ATOM 2174 O O . HIS A 1 277 ? -27.547 -1.018 11.521 1.00 75.56 277 HIS A O 1
ATOM 2180 N N . VAL A 1 278 ? -27.572 -1.275 13.748 1.00 78.56 278 VAL A N 1
ATOM 2181 C CA . VAL A 1 278 ? -28.553 -2.377 13.758 1.00 78.56 278 VAL A CA 1
ATOM 2182 C C . VAL A 1 278 ? -29.867 -1.999 14.443 1.00 78.56 278 VAL A C 1
ATOM 2184 O O . VAL A 1 278 ? -30.634 -2.886 14.804 1.00 78.56 278 VAL A O 1
ATOM 2187 N N . GLY A 1 279 ? -30.135 -0.699 14.621 1.00 77.50 279 GLY A N 1
ATOM 2188 C CA . GLY A 1 279 ? -31.377 -0.215 15.229 1.00 77.50 279 GLY A CA 1
ATOM 2189 C C . GLY A 1 279 ? -31.430 -0.341 16.754 1.00 77.50 279 GLY A C 1
ATOM 2190 O O . GLY A 1 279 ? -32.517 -0.402 17.318 1.00 77.50 279 GLY A O 1
ATOM 2191 N N . ILE A 1 280 ? -30.279 -0.394 17.437 1.00 84.06 280 ILE A N 1
ATOM 2192 C CA . ILE A 1 280 ? -30.245 -0.264 18.902 1.00 84.06 280 ILE A CA 1
ATOM 2193 C C . ILE A 1 280 ? -30.524 1.200 19.233 1.00 84.06 280 ILE A C 1
ATOM 2195 O O . ILE A 1 280 ? -29.660 2.049 19.021 1.00 84.06 280 ILE A O 1
ATOM 2199 N N . GLU A 1 281 ? -31.711 1.477 19.768 1.00 86.94 281 GLU A N 1
ATOM 2200 C CA . GLU A 1 281 ? -32.226 2.831 20.004 1.00 86.94 281 GLU A CA 1
ATOM 2201 C C . GLU A 1 281 ? -31.228 3.736 20.745 1.00 86.94 281 GLU A C 1
ATOM 2203 O O . GLU A 1 281 ? -30.922 4.829 20.279 1.00 86.94 281 GLU A O 1
ATOM 2208 N N . GLY A 1 282 ? -30.623 3.248 21.834 1.00 85.12 282 GLY A N 1
ATOM 2209 C CA . GLY A 1 282 ? -29.622 4.010 22.589 1.00 85.12 282 GLY A CA 1
ATOM 2210 C C . GLY A 1 282 ? -28.330 4.308 21.814 1.00 85.12 282 GLY A C 1
ATOM 2211 O O . GLY A 1 282 ? -27.762 5.385 21.977 1.00 85.12 282 GLY A O 1
ATOM 2212 N N . ASN A 1 283 ? -27.877 3.397 20.942 1.00 86.62 283 ASN A N 1
ATOM 2213 C CA . ASN A 1 283 ? -26.685 3.613 20.108 1.00 86.62 283 ASN A CA 1
ATOM 2214 C C . ASN A 1 283 ? -26.986 4.590 18.964 1.00 86.62 283 ASN A C 1
ATOM 2216 O O . ASN A 1 283 ? -26.193 5.482 18.689 1.00 86.62 283 ASN A O 1
ATOM 2220 N N . GLU A 1 284 ? -28.151 4.447 18.327 1.00 85.94 284 GLU A N 1
ATOM 2221 C CA . GLU A 1 284 ? -28.628 5.359 17.280 1.00 85.94 284 GLU A CA 1
ATOM 2222 C C . GLU A 1 284 ? -28.789 6.787 17.828 1.00 85.94 284 GLU A C 1
ATOM 2224 O O . GLU A 1 284 ? -28.406 7.754 17.168 1.00 85.94 284 GLU A O 1
ATOM 2229 N N . LEU A 1 285 ? -29.301 6.928 19.056 1.00 88.56 285 LEU A N 1
ATOM 2230 C CA . LEU A 1 285 ? -29.441 8.218 19.727 1.00 88.56 285 LEU A CA 1
ATOM 2231 C C . LEU A 1 285 ? -28.076 8.830 20.087 1.00 88.56 285 LEU A C 1
ATOM 2233 O O . LEU A 1 285 ? -27.854 10.018 19.851 1.00 88.56 285 LEU A O 1
ATOM 2237 N N . ALA A 1 286 ? -27.136 8.024 20.595 1.00 86.50 286 ALA A N 1
ATOM 2238 C CA . ALA A 1 286 ? -25.767 8.472 20.856 1.00 86.50 286 ALA A CA 1
ATOM 2239 C C . ALA A 1 286 ? -25.065 8.956 19.572 1.00 86.50 286 ALA A C 1
ATOM 2241 O O . ALA A 1 286 ? -24.445 10.020 19.572 1.00 86.50 286 ALA A O 1
ATOM 2242 N N . ASP A 1 287 ? -25.236 8.238 18.457 1.00 83.75 287 ASP A N 1
ATOM 2243 C CA . ASP A 1 287 ? -24.733 8.634 17.136 1.00 83.75 287 ASP A CA 1
ATOM 2244 C C . ASP A 1 287 ? -25.343 9.954 16.643 1.00 83.75 287 ASP A C 1
ATOM 2246 O O . ASP A 1 287 ? -24.656 10.779 16.030 1.00 83.75 287 ASP A O 1
ATOM 2250 N N . GLN A 1 288 ? -26.643 10.163 16.874 1.00 85.12 288 GLN A N 1
ATOM 2251 C CA . GLN A 1 288 ? -27.328 11.409 16.521 1.00 85.12 288 GLN A CA 1
ATOM 2252 C C . GLN A 1 288 ? -26.773 12.589 17.322 1.00 85.12 288 GLN A C 1
ATOM 2254 O O . GLN A 1 288 ? -26.428 13.613 16.726 1.00 85.12 288 GLN A O 1
ATOM 2259 N N . PHE A 1 289 ? -26.601 12.432 18.637 1.00 85.12 289 PHE A N 1
ATOM 2260 C CA . PHE A 1 289 ? -26.010 13.474 19.476 1.00 85.12 289 PHE A CA 1
ATOM 2261 C C . PHE A 1 289 ? -24.546 13.745 19.128 1.00 85.12 289 PHE A C 1
ATOM 2263 O O . PHE A 1 289 ? -24.153 14.908 19.042 1.00 85.12 289 PHE A O 1
ATOM 2270 N N . ALA A 1 290 ? -23.753 12.712 18.828 1.00 83.12 290 ALA A N 1
ATOM 2271 C CA . ALA A 1 290 ? -22.377 12.886 18.367 1.00 83.12 290 ALA A CA 1
ATOM 2272 C C . ALA A 1 290 ? -22.307 13.689 17.054 1.00 83.12 290 ALA A C 1
ATOM 2274 O O . ALA A 1 290 ? -21.436 14.545 16.898 1.00 83.12 290 ALA A O 1
ATOM 2275 N N . LYS A 1 291 ? -23.247 13.471 16.120 1.00 83.25 291 LYS A N 1
ATOM 2276 C CA . LYS A 1 291 ? -23.355 14.264 14.880 1.00 83.25 291 LYS A CA 1
ATOM 2277 C C . LYS A 1 291 ? -23.787 15.704 15.147 1.00 83.25 291 LYS A C 1
ATOM 2279 O O . LYS A 1 291 ? -23.255 16.612 14.514 1.00 83.25 291 LYS A O 1
ATOM 2284 N N . GLN A 1 292 ? -24.722 15.920 16.069 1.00 82.25 292 GLN A N 1
ATOM 2285 C CA . GLN A 1 292 ? -25.199 17.257 16.429 1.00 82.25 292 GLN A CA 1
ATOM 2286 C C . GLN A 1 292 ? -24.113 18.081 17.140 1.00 82.25 292 GLN A C 1
ATOM 2288 O O . GLN A 1 292 ? -23.950 19.271 16.856 1.00 82.25 292 GLN A O 1
ATOM 2293 N N . ALA A 1 293 ? -23.303 17.433 17.983 1.00 80.44 293 ALA A N 1
ATOM 2294 C CA . ALA A 1 293 ? -22.188 18.051 18.696 1.00 80.44 293 ALA A CA 1
ATOM 2295 C C . ALA A 1 293 ? -21.122 18.650 17.760 1.00 80.44 293 ALA A C 1
ATOM 2297 O O . ALA A 1 293 ? -20.424 19.576 18.155 1.00 80.44 293 ALA A O 1
ATOM 2298 N N . ILE A 1 294 ? -21.038 18.202 16.500 1.00 77.44 294 ILE A N 1
ATOM 2299 C CA . ILE A 1 294 ? -20.155 18.814 15.489 1.00 77.44 294 ILE A CA 1
ATOM 2300 C C . ILE A 1 294 ? -20.544 20.278 15.215 1.00 77.44 294 ILE A C 1
ATOM 2302 O O . ILE A 1 294 ? -19.678 21.089 14.902 1.00 77.44 294 ILE A O 1
ATOM 2306 N N . SER A 1 295 ? -21.836 20.612 15.304 1.00 77.69 295 SER A N 1
ATOM 2307 C CA . SER A 1 295 ? -22.364 21.952 15.004 1.00 77.69 295 SER A CA 1
ATOM 2308 C C . SER A 1 295 ? -22.701 22.792 16.234 1.00 77.69 295 SER A C 1
ATOM 2310 O O . SER A 1 295 ? -22.632 24.014 16.158 1.00 77.69 295 SER A O 1
ATOM 2312 N N . THR A 1 296 ? -23.108 22.160 17.336 1.00 81.12 296 THR A N 1
ATOM 2313 C CA . THR A 1 296 ? -23.650 22.859 18.516 1.00 81.12 296 THR A CA 1
ATOM 2314 C C . THR A 1 296 ? -23.008 22.415 19.829 1.00 81.12 296 THR A C 1
ATOM 2316 O O . THR A 1 296 ? -23.504 22.773 20.892 1.00 81.12 296 THR A O 1
ATOM 2319 N N . GLY A 1 297 ? -21.982 21.565 19.772 1.00 73.44 297 GLY A N 1
ATOM 2320 C CA . GLY A 1 297 ? -21.296 21.062 20.957 1.00 73.44 297 GLY A CA 1
ATOM 2321 C C . GLY A 1 297 ? -20.249 22.037 21.486 1.00 73.44 297 GLY A C 1
ATOM 2322 O O . GLY A 1 297 ? -19.829 22.964 20.796 1.00 73.44 297 GLY A O 1
ATOM 2323 N N . GLU A 1 298 ? -19.811 21.792 22.717 1.00 76.62 298 GLU A N 1
ATOM 2324 C CA . GLU A 1 298 ? -18.655 22.472 23.296 1.00 76.62 298 GLU A CA 1
ATOM 2325 C C . GLU A 1 298 ? -17.353 21.891 22.727 1.00 76.62 298 GLU A C 1
ATOM 2327 O O . GLU A 1 298 ? -17.223 20.679 22.525 1.00 76.62 298 GLU A O 1
ATOM 2332 N N . GLU A 1 299 ? -16.371 22.755 22.465 1.00 74.56 299 GLU A N 1
ATOM 2333 C CA . GLU A 1 299 ? -15.055 22.313 22.012 1.00 74.56 299 GLU A CA 1
ATOM 2334 C C . GLU A 1 299 ? -14.292 21.627 23.152 1.00 74.56 299 GLU A C 1
ATOM 2336 O O . GLU A 1 299 ? -14.060 22.204 24.213 1.00 74.56 299 GLU A O 1
ATOM 2341 N N . LEU A 1 300 ? -13.857 20.389 22.910 1.00 70.94 300 LEU A N 1
ATOM 2342 C CA . LEU A 1 300 ? -13.016 19.629 23.832 1.00 70.94 300 LEU A CA 1
ATOM 2343 C C . LEU A 1 300 ? -11.553 19.697 23.386 1.00 70.94 300 LEU A C 1
ATOM 2345 O O . LEU A 1 300 ? -11.215 19.286 22.271 1.00 70.94 300 LEU A O 1
ATOM 2349 N N . ASP A 1 301 ? -10.669 20.158 24.274 1.00 70.31 301 ASP A N 1
ATOM 2350 C CA . ASP A 1 301 ? -9.227 20.175 24.017 1.00 70.31 301 ASP A CA 1
ATOM 2351 C C . ASP A 1 301 ? -8.621 18.781 24.230 1.00 70.31 301 ASP A C 1
ATOM 2353 O O . ASP A 1 301 ? -8.275 18.362 25.339 1.00 70.31 301 ASP A O 1
ATOM 2357 N N . ILE A 1 302 ? -8.528 18.021 23.139 1.00 69.19 302 ILE A N 1
ATOM 2358 C CA . ILE A 1 302 ? -7.958 16.676 23.149 1.00 69.19 302 ILE A CA 1
ATOM 2359 C C . ILE A 1 302 ? -6.491 16.746 22.702 1.00 69.19 302 ILE A C 1
ATOM 2361 O O . ILE A 1 302 ? -6.206 17.152 21.568 1.00 69.19 302 ILE A O 1
ATOM 2365 N N . PRO A 1 303 ? -5.538 16.241 23.515 1.00 68.88 303 PRO A N 1
ATOM 2366 C CA . PRO A 1 303 ? -4.132 16.217 23.148 1.00 68.88 303 PRO A CA 1
ATOM 2367 C C . PRO A 1 303 ? -3.906 15.517 21.810 1.00 68.88 303 PRO A C 1
ATOM 2369 O O . PRO A 1 303 ? -4.277 14.356 21.594 1.00 68.88 303 PRO A O 1
ATOM 2372 N N . THR A 1 304 ? -3.246 16.229 20.902 1.00 65.56 304 THR A N 1
ATOM 2373 C CA . THR A 1 304 ? -3.022 15.715 19.553 1.00 65.56 304 THR A CA 1
ATOM 2374 C C . THR A 1 304 ? -2.113 14.475 19.580 1.00 65.56 304 THR A C 1
ATOM 2376 O O . THR A 1 304 ? -1.075 14.492 20.251 1.00 65.56 304 THR A O 1
ATOM 2379 N N . PRO A 1 305 ? -2.417 13.396 18.830 1.00 68.81 305 PRO A N 1
ATOM 2380 C CA . PRO A 1 305 ? -1.581 12.201 18.832 1.00 68.81 305 PRO A CA 1
ATOM 2381 C C . PRO A 1 305 ? -0.138 12.497 18.411 1.00 68.81 305 PRO A C 1
ATOM 2383 O O . PRO A 1 305 ? 0.108 13.261 17.474 1.00 68.81 305 PRO A O 1
ATOM 2386 N N . ARG A 1 306 ? 0.839 11.805 19.016 1.00 67.50 306 ARG A N 1
ATOM 2387 C CA . ARG A 1 306 ? 2.259 11.916 18.623 1.00 67.50 306 ARG A CA 1
ATOM 2388 C C . ARG A 1 306 ? 2.466 11.661 17.128 1.00 67.50 306 ARG A C 1
ATOM 2390 O O . ARG A 1 306 ? 3.295 12.311 16.506 1.00 67.50 306 ARG A O 1
ATOM 2397 N N . SER A 1 307 ? 1.708 10.738 16.534 1.00 64.19 307 SER A N 1
ATOM 2398 C CA . SER A 1 307 ? 1.741 10.467 15.090 1.00 64.19 307 SER A CA 1
ATOM 2399 C C . SER A 1 307 ? 1.319 11.682 14.258 1.00 64.19 307 SER A C 1
ATOM 2401 O O . SER A 1 307 ? 1.945 11.977 13.240 1.00 64.19 307 SER A O 1
ATOM 2403 N N . PHE A 1 308 ? 0.303 12.419 14.709 1.00 69.19 308 PHE A N 1
ATOM 2404 C CA . PHE A 1 308 ? -0.143 13.651 14.071 1.00 69.19 308 PHE A CA 1
ATOM 2405 C C . PHE A 1 308 ? 0.913 14.751 14.186 1.00 69.19 308 PHE A C 1
ATOM 2407 O O . PHE A 1 308 ? 1.235 15.379 13.177 1.00 69.19 308 PHE A O 1
ATOM 2414 N N . LEU A 1 309 ? 1.489 14.943 15.378 1.00 69.25 309 LEU A N 1
ATOM 2415 C CA . LEU A 1 309 ? 2.578 15.898 15.598 1.00 69.25 309 LEU A CA 1
ATOM 2416 C C . LEU A 1 309 ? 3.800 15.551 14.748 1.00 69.25 309 LEU A C 1
ATOM 2418 O O . LEU A 1 309 ? 4.277 16.403 14.009 1.00 69.25 309 LEU A O 1
ATOM 2422 N N . ASN A 1 310 ? 4.241 14.291 14.747 1.00 72.38 310 ASN A N 1
ATOM 2423 C CA . ASN A 1 310 ? 5.338 13.821 13.899 1.00 72.38 310 ASN A CA 1
ATOM 2424 C C . ASN A 1 310 ? 5.061 14.087 12.415 1.00 72.38 310 ASN A C 1
ATOM 2426 O O . ASN A 1 310 ? 5.964 14.481 11.683 1.00 72.38 310 ASN A O 1
ATOM 2430 N N . ARG A 1 311 ? 3.817 13.899 11.955 1.00 74.56 311 ARG A N 1
ATOM 2431 C CA . ARG A 1 311 ? 3.426 14.212 10.575 1.00 74.56 311 ARG A CA 1
ATOM 2432 C C . ARG A 1 311 ? 3.479 15.714 10.297 1.00 74.56 311 ARG A C 1
ATOM 2434 O O . ARG A 1 311 ? 4.016 16.099 9.260 1.00 74.56 311 ARG A O 1
ATOM 2441 N N . LYS A 1 312 ? 2.954 16.555 11.197 1.00 77.25 312 LYS A N 1
ATOM 2442 C CA . LYS A 1 312 ? 3.030 18.021 11.073 1.00 77.25 312 LYS A CA 1
ATOM 2443 C C . LYS A 1 312 ? 4.479 18.501 11.070 1.00 77.25 312 LYS A C 1
ATOM 2445 O O . LYS A 1 312 ? 4.855 19.228 10.162 1.00 77.25 312 LYS A O 1
ATOM 2450 N N . LEU A 1 313 ? 5.295 18.031 12.010 1.00 78.56 313 LEU A N 1
ATOM 2451 C CA . LEU A 1 313 ? 6.723 18.333 12.088 1.00 78.56 313 LEU A CA 1
ATOM 2452 C C . LEU A 1 313 ? 7.450 17.885 10.826 1.00 78.56 313 LEU A C 1
ATOM 2454 O O . LEU A 1 313 ? 8.172 18.674 10.239 1.00 78.56 313 LEU A O 1
ATOM 2458 N N . LYS A 1 314 ? 7.205 16.663 10.342 1.00 80.75 314 LYS A N 1
ATOM 2459 C CA . LYS A 1 314 ? 7.789 16.186 9.084 1.00 80.75 314 LYS A CA 1
ATOM 2460 C C . LYS A 1 314 ? 7.381 17.066 7.905 1.00 80.75 314 LYS A C 1
ATOM 2462 O O . LYS A 1 314 ? 8.218 17.373 7.071 1.00 80.75 314 LYS A O 1
ATOM 2467 N N . THR A 1 315 ? 6.119 17.486 7.845 1.00 83.88 315 THR A N 1
ATOM 2468 C CA . THR A 1 315 ? 5.630 18.404 6.803 1.00 83.88 315 THR A CA 1
ATOM 2469 C C . THR A 1 315 ? 6.324 19.759 6.905 1.00 83.88 315 THR A C 1
ATOM 2471 O O . THR A 1 315 ? 6.801 20.272 5.903 1.00 83.88 315 THR A O 1
ATOM 2474 N N . HIS A 1 316 ? 6.446 20.305 8.115 1.00 86.25 316 HIS A N 1
ATOM 2475 C CA . HIS A 1 316 ? 7.125 21.571 8.360 1.00 86.25 316 HIS A CA 1
ATOM 2476 C C . HIS A 1 316 ? 8.613 21.497 7.998 1.00 86.25 316 HIS A C 1
ATOM 2478 O O . HIS A 1 316 ? 9.075 22.307 7.211 1.00 86.25 316 HIS A O 1
ATOM 2484 N N . ILE A 1 317 ? 9.334 20.478 8.474 1.00 83.25 317 ILE A N 1
ATOM 2485 C CA . ILE A 1 317 ? 10.742 20.230 8.134 1.00 83.25 317 ILE A CA 1
ATOM 2486 C C . ILE A 1 317 ? 10.913 20.098 6.620 1.00 83.25 317 ILE A C 1
ATOM 2488 O O . ILE A 1 317 ? 11.827 20.691 6.062 1.00 83.25 317 ILE A O 1
ATOM 2492 N N . LEU A 1 318 ? 10.034 19.353 5.939 1.00 84.38 318 LEU A N 1
ATOM 2493 C CA . LEU A 1 318 ? 10.091 19.224 4.483 1.00 84.38 318 LEU A CA 1
ATOM 2494 C C . LEU A 1 318 ? 9.826 20.550 3.774 1.00 84.38 318 LEU A C 1
ATOM 2496 O O . LEU A 1 318 ? 10.487 20.827 2.779 1.00 84.38 318 LEU A O 1
ATOM 2500 N N . ASN A 1 319 ? 8.898 21.367 4.266 1.00 87.31 319 ASN A N 1
ATOM 2501 C CA . ASN A 1 319 ? 8.639 22.688 3.702 1.00 87.31 319 ASN A CA 1
ATOM 2502 C C . ASN A 1 319 ? 9.842 23.611 3.907 1.00 87.31 319 ASN A C 1
ATOM 2504 O O . ASN A 1 319 ? 10.328 24.179 2.936 1.00 87.31 319 ASN A O 1
ATOM 2508 N N . SER A 1 320 ? 10.378 23.691 5.125 1.00 87.31 320 SER A N 1
ATOM 2509 C CA . SER A 1 320 ? 11.572 24.483 5.436 1.00 87.31 320 SER A CA 1
ATOM 2510 C C . SER A 1 320 ? 12.784 24.024 4.623 1.00 87.31 320 SER A C 1
ATOM 2512 O O . SER A 1 320 ? 13.520 24.852 4.096 1.00 87.31 320 SER A O 1
ATOM 2514 N N . TRP A 1 321 ? 12.960 22.712 4.440 1.00 84.06 321 TRP A N 1
ATOM 2515 C CA . TRP A 1 321 ? 14.036 22.173 3.611 1.00 84.06 321 TRP A CA 1
ATOM 2516 C C . TRP A 1 321 ? 13.830 22.472 2.123 1.00 84.06 321 TRP A C 1
ATOM 2518 O O . TRP A 1 321 ? 14.791 22.806 1.443 1.00 84.06 321 TRP A O 1
ATOM 2528 N N . ASN A 1 322 ? 12.597 22.414 1.611 1.00 86.75 322 ASN A N 1
ATOM 2529 C CA . ASN A 1 322 ? 12.300 22.822 0.235 1.00 86.75 322 ASN A CA 1
ATOM 2530 C C . ASN A 1 322 ? 12.532 24.323 0.014 1.00 86.75 322 ASN A C 1
ATOM 2532 O O . ASN A 1 322 ? 13.073 24.698 -1.022 1.00 86.75 322 ASN A O 1
ATOM 2536 N N . ILE A 1 323 ? 12.165 25.172 0.980 1.00 87.31 323 ILE A N 1
ATOM 2537 C CA . ILE A 1 323 ? 12.440 26.615 0.931 1.00 87.31 323 ILE A CA 1
ATOM 2538 C C . ILE A 1 323 ? 13.949 26.843 0.865 1.00 87.31 323 ILE A C 1
ATOM 2540 O O . ILE A 1 323 ? 14.421 27.477 -0.074 1.00 87.31 323 ILE A O 1
ATOM 2544 N N . TYR A 1 324 ? 14.701 26.240 1.791 1.00 84.88 324 TYR A N 1
ATOM 2545 C CA . TYR A 1 324 ? 16.159 26.298 1.786 1.00 84.88 324 TYR A CA 1
ATOM 2546 C C . TYR A 1 324 ? 16.739 25.807 0.454 1.00 84.88 324 TYR A C 1
ATOM 2548 O O . TYR A 1 324 ? 17.523 26.512 -0.161 1.00 84.88 324 TYR A O 1
ATOM 2556 N N . TRP A 1 325 ? 16.308 24.644 -0.042 1.00 83.00 325 TRP A N 1
ATOM 2557 C CA . TRP A 1 325 ? 16.773 24.059 -1.305 1.00 83.00 325 TRP A CA 1
ATOM 2558 C C . TRP A 1 325 ? 16.565 24.977 -2.513 1.00 83.00 325 TRP A C 1
ATOM 2560 O O . TRP A 1 325 ? 17.443 25.062 -3.370 1.00 83.00 325 TRP A O 1
ATOM 2570 N N . ASN A 1 326 ? 15.425 25.668 -2.569 1.00 81.25 326 ASN A N 1
ATOM 2571 C CA . ASN A 1 326 ? 15.077 26.560 -3.673 1.00 81.25 326 ASN A CA 1
ATOM 2572 C C . ASN A 1 326 ? 15.748 27.936 -3.571 1.00 81.25 326 ASN A C 1
ATOM 2574 O O . ASN A 1 326 ? 15.955 28.579 -4.594 1.00 81.25 326 ASN A O 1
ATOM 2578 N N . GLN A 1 327 ? 16.075 28.385 -2.359 1.00 83.25 327 GLN A N 1
ATOM 2579 C CA . GLN A 1 327 ? 16.743 29.667 -2.107 1.00 83.25 327 GLN A CA 1
ATOM 2580 C C . GLN A 1 327 ? 18.274 29.548 -2.068 1.00 83.25 327 GLN A C 1
ATOM 2582 O O . GLN A 1 327 ? 18.962 30.561 -2.014 1.00 83.25 327 GLN A O 1
ATOM 2587 N N . TYR A 1 328 ? 18.819 28.329 -2.082 1.00 77.56 328 TYR A N 1
ATOM 2588 C CA . TYR A 1 328 ? 20.254 28.087 -1.980 1.00 77.56 328 TYR A CA 1
ATOM 2589 C C . TYR A 1 328 ? 20.991 28.432 -3.285 1.00 77.56 328 TYR A C 1
ATOM 2591 O O . TYR A 1 328 ? 20.830 27.762 -4.311 1.00 77.56 328 TYR A O 1
ATOM 2599 N N . ASP A 1 329 ? 21.847 29.449 -3.228 1.00 71.69 329 ASP A N 1
ATOM 2600 C CA . ASP A 1 329 ? 22.537 30.069 -4.368 1.00 71.69 329 ASP A CA 1
ATOM 2601 C C . ASP A 1 329 ? 24.007 29.634 -4.534 1.00 71.69 329 ASP A C 1
ATOM 2603 O O . ASP A 1 329 ? 24.650 29.962 -5.530 1.00 71.69 329 ASP A O 1
ATOM 2607 N N . SER A 1 330 ? 24.543 28.829 -3.612 1.00 76.94 330 SER A N 1
ATOM 2608 C CA . SER A 1 330 ? 25.913 28.313 -3.710 1.00 76.94 330 SER A CA 1
ATOM 2609 C C . SER A 1 330 ? 26.113 27.400 -4.928 1.00 76.94 330 SER A C 1
ATOM 2611 O O . SER A 1 330 ? 25.240 26.600 -5.287 1.00 76.94 330 SER A O 1
ATOM 2613 N N . ALA A 1 331 ? 27.327 27.429 -5.492 1.00 71.44 331 ALA A N 1
ATOM 2614 C CA . ALA A 1 331 ? 27.787 26.509 -6.537 1.00 71.44 331 ALA A CA 1
ATOM 2615 C C . ALA A 1 331 ? 27.630 25.019 -6.150 1.00 71.44 331 ALA A C 1
ATOM 2617 O O . ALA A 1 331 ? 27.484 24.145 -7.009 1.00 71.44 331 ALA A O 1
ATOM 2618 N N . SER A 1 332 ? 27.602 24.715 -4.849 1.00 70.25 332 SER A N 1
ATOM 2619 C CA . SER A 1 332 ? 27.351 23.372 -4.332 1.00 70.25 332 SER A CA 1
ATOM 2620 C C . SER A 1 332 ? 25.923 22.906 -4.638 1.00 70.25 332 SER A C 1
ATOM 2622 O O . SER A 1 332 ? 24.931 23.521 -4.243 1.00 70.25 332 SER A O 1
ATOM 2624 N N . GLY A 1 333 ? 25.801 21.774 -5.336 1.00 74.38 333 GLY A N 1
ATOM 2625 C CA . GLY A 1 333 ? 24.512 21.139 -5.629 1.00 74.38 333 GLY A CA 1
ATOM 2626 C C . GLY A 1 333 ? 23.730 21.735 -6.807 1.00 74.38 333 GLY A C 1
ATOM 2627 O O . GLY A 1 333 ? 22.615 21.279 -7.053 1.00 74.38 333 GLY A O 1
ATOM 2628 N N . VAL A 1 334 ? 24.301 22.684 -7.565 1.00 82.50 334 VAL A N 1
ATOM 2629 C CA . VAL A 1 334 ? 23.681 23.266 -8.780 1.00 82.50 334 VAL A CA 1
ATOM 2630 C C . VAL A 1 334 ? 23.256 22.175 -9.764 1.00 82.50 334 VAL A C 1
ATOM 2632 O O . VAL A 1 334 ? 22.119 22.162 -10.237 1.00 82.50 334 VAL A O 1
ATOM 2635 N N . ARG A 1 335 ? 24.139 21.196 -10.007 1.00 85.81 335 ARG A N 1
ATOM 2636 C CA . ARG A 1 335 ? 23.837 20.046 -10.869 1.00 85.81 335 ARG A CA 1
ATOM 2637 C C . ARG A 1 335 ? 22.619 19.275 -10.366 1.00 85.81 335 ARG A C 1
ATOM 2639 O O . ARG A 1 335 ? 21.685 19.049 -11.127 1.00 85.81 335 ARG A O 1
ATOM 2646 N N . VAL A 1 336 ? 22.588 18.935 -9.079 1.00 86.44 336 VAL A N 1
ATOM 2647 C CA . VAL A 1 336 ? 21.482 18.189 -8.462 1.00 86.44 336 VAL A CA 1
ATOM 2648 C C . VAL A 1 336 ? 20.162 18.962 -8.593 1.00 86.44 336 VAL A C 1
ATOM 2650 O O . VAL A 1 336 ? 19.151 18.372 -8.972 1.00 86.44 336 VAL A O 1
ATOM 2653 N N . ARG A 1 337 ? 20.176 20.286 -8.374 1.00 85.06 337 ARG A N 1
ATOM 2654 C CA . ARG A 1 337 ? 19.002 21.168 -8.531 1.00 85.06 337 ARG A CA 1
ATOM 2655 C C . ARG A 1 337 ? 18.467 21.216 -9.964 1.00 85.06 337 ARG A C 1
ATOM 2657 O O . ARG A 1 337 ? 17.257 21.284 -10.148 1.00 85.06 337 ARG A O 1
ATOM 2664 N N . SER A 1 338 ? 19.333 21.096 -10.973 1.00 87.25 338 SER A N 1
ATOM 2665 C CA . SER A 1 338 ? 18.899 21.075 -12.382 1.00 87.25 338 SER A CA 1
ATOM 2666 C C . SER A 1 338 ? 18.054 19.845 -12.754 1.00 87.25 338 SER A C 1
ATOM 2668 O O . SER A 1 338 ? 17.269 19.896 -13.699 1.00 87.25 338 SER A O 1
ATOM 2670 N N . PHE A 1 339 ? 18.165 18.754 -11.988 1.00 87.38 339 PHE A N 1
ATOM 2671 C CA . PHE A 1 339 ? 17.396 17.522 -12.196 1.00 87.38 339 PHE A CA 1
ATOM 2672 C C . PHE A 1 339 ? 16.320 17.295 -11.121 1.00 87.38 339 PHE A C 1
ATOM 2674 O O . PHE A 1 339 ? 15.357 16.563 -11.361 1.00 87.38 339 PHE A O 1
ATOM 2681 N N . ILE A 1 340 ? 16.457 17.909 -9.940 1.00 84.75 340 ILE A N 1
ATOM 2682 C CA . ILE A 1 340 ? 15.566 17.714 -8.790 1.00 84.75 340 ILE A CA 1
ATOM 2683 C C . ILE A 1 340 ? 15.080 19.063 -8.266 1.00 84.75 340 ILE A C 1
ATOM 2685 O O . ILE A 1 340 ? 15.799 19.804 -7.596 1.00 84.75 340 ILE A O 1
ATOM 2689 N N . SER A 1 341 ? 13.801 19.331 -8.518 1.00 78.81 341 SER A N 1
ATOM 2690 C CA . SER A 1 341 ? 13.132 20.576 -8.134 1.00 78.81 341 SER A CA 1
ATOM 2691 C C . SER A 1 341 ? 12.625 20.600 -6.694 1.00 78.81 341 SER A C 1
ATOM 2693 O O . SER A 1 341 ? 12.281 21.659 -6.189 1.00 78.81 341 SER A O 1
ATOM 2695 N N . THR A 1 342 ? 12.483 19.441 -6.048 1.00 79.44 342 THR A N 1
ATOM 2696 C CA . THR A 1 342 ? 11.942 19.355 -4.689 1.00 79.44 342 THR A CA 1
ATOM 2697 C C . THR A 1 342 ? 12.651 18.292 -3.883 1.00 79.44 342 THR A C 1
ATOM 2699 O O . THR A 1 342 ? 12.964 17.199 -4.362 1.00 79.44 342 THR A O 1
ATOM 2702 N N . VAL A 1 343 ? 12.858 18.603 -2.614 1.00 77.56 343 VAL A N 1
ATOM 2703 C CA . VAL A 1 343 ? 13.418 17.662 -1.672 1.00 77.56 343 VAL A CA 1
ATOM 2704 C C . VAL A 1 343 ? 12.359 16.661 -1.240 1.00 77.56 343 VAL A C 1
ATOM 2706 O O . VAL A 1 343 ? 11.233 17.017 -0.881 1.00 77.56 343 VAL A O 1
ATOM 2709 N N . SER A 1 344 ? 12.736 15.384 -1.241 1.00 72.19 344 SER A N 1
ATOM 2710 C CA . SER A 1 344 ? 11.868 14.289 -0.834 1.00 72.19 344 SER A CA 1
ATOM 2711 C C . SER A 1 344 ? 12.612 13.314 0.079 1.00 72.19 344 SER A C 1
ATOM 2713 O O . SER A 1 344 ? 13.708 12.869 -0.253 1.00 72.19 344 SER A O 1
ATOM 2715 N N . PRO A 1 345 ? 12.005 12.881 1.198 1.00 63.91 345 PRO A N 1
ATOM 2716 C CA . PRO A 1 345 ? 12.609 11.896 2.091 1.00 63.91 345 PRO A CA 1
ATOM 2717 C C . PRO A 1 345 ? 12.589 10.482 1.492 1.00 63.91 345 PRO A C 1
ATOM 2719 O O . PRO A 1 345 ? 13.199 9.578 2.047 1.00 63.91 345 PRO A O 1
ATOM 2722 N N . LYS A 1 346 ? 11.876 10.275 0.374 1.00 64.19 346 LYS A N 1
ATOM 2723 C CA . LYS A 1 346 ? 11.909 9.027 -0.404 1.00 64.19 346 LYS A CA 1
ATOM 2724 C C . LYS A 1 346 ? 13.090 8.983 -1.379 1.00 64.19 346 LYS A C 1
ATOM 2726 O O . LYS A 1 346 ? 13.352 7.939 -1.961 1.00 64.19 346 LYS A O 1
ATOM 2731 N N . PHE A 1 347 ? 13.747 10.124 -1.596 1.00 61.97 347 PHE A N 1
ATOM 2732 C CA . PHE A 1 347 ? 14.721 10.313 -2.666 1.00 61.97 347 PHE A CA 1
ATOM 2733 C C . PHE A 1 347 ? 16.124 9.780 -2.331 1.00 61.97 347 PHE A C 1
ATOM 2735 O O . PHE A 1 347 ? 16.973 9.649 -3.205 1.00 61.97 347 PHE A O 1
ATOM 2742 N N . LEU A 1 348 ? 16.373 9.404 -1.080 1.00 54.53 348 LEU A N 1
ATOM 2743 C CA . LEU A 1 348 ? 17.640 8.811 -0.678 1.00 54.53 348 LEU A CA 1
ATOM 2744 C C . LEU A 1 348 ? 17.537 7.281 -0.721 1.00 54.53 348 LEU A C 1
ATOM 2746 O O . LEU A 1 348 ? 16.752 6.694 0.015 1.00 54.53 348 LEU A O 1
ATOM 2750 N N . ILE A 1 349 ? 18.408 6.674 -1.539 1.00 57.97 349 ILE A N 1
ATOM 2751 C CA . ILE A 1 349 ? 18.806 5.250 -1.535 1.00 57.97 349 ILE A CA 1
ATOM 2752 C C . ILE A 1 349 ? 17.947 4.318 -2.406 1.00 57.97 349 ILE A C 1
ATOM 2754 O O . ILE A 1 349 ? 17.179 3.513 -1.894 1.00 57.97 349 ILE A O 1
ATOM 2758 N N . HIS A 1 350 ? 18.128 4.360 -3.731 1.00 61.09 350 HIS A N 1
ATOM 2759 C CA . HIS A 1 350 ? 17.691 3.239 -4.586 1.00 61.09 350 HIS A CA 1
ATOM 2760 C C . HIS A 1 350 ? 18.761 2.790 -5.589 1.00 61.09 350 HIS A C 1
ATOM 2762 O O . HIS A 1 350 ? 18.852 1.599 -5.874 1.00 61.09 350 HIS A O 1
ATOM 2768 N N . ASN A 1 351 ? 19.607 3.692 -6.111 1.00 76.75 351 ASN A N 1
ATOM 2769 C CA . ASN A 1 351 ? 20.605 3.295 -7.104 1.00 76.75 351 ASN A CA 1
ATOM 2770 C C . ASN A 1 351 ? 21.874 4.166 -7.089 1.00 76.75 351 ASN A C 1
ATOM 2772 O O . ASN A 1 351 ? 21.802 5.380 -7.281 1.00 76.75 351 ASN A O 1
ATOM 2776 N N . LYS A 1 352 ? 23.042 3.530 -6.915 1.00 86.06 352 LYS A N 1
ATOM 2777 C CA . LYS A 1 352 ? 24.360 4.194 -6.907 1.00 86.06 352 LYS A CA 1
ATOM 2778 C C . LYS A 1 352 ? 24.674 4.945 -8.209 1.00 86.06 352 LYS A C 1
ATOM 2780 O O . LYS A 1 352 ? 25.277 6.008 -8.163 1.00 86.06 352 LYS A O 1
ATOM 2785 N N . ILE A 1 353 ? 24.210 4.436 -9.351 1.00 90.38 353 ILE A N 1
ATOM 2786 C CA . ILE A 1 353 ? 24.460 5.012 -10.681 1.00 90.38 353 ILE A CA 1
ATOM 2787 C C . ILE A 1 353 ? 23.752 6.360 -10.823 1.00 90.38 353 ILE A C 1
ATOM 2789 O O . ILE A 1 353 ? 24.349 7.334 -11.269 1.00 90.38 353 ILE A O 1
ATOM 2793 N N . LEU A 1 354 ? 22.506 6.456 -10.353 1.00 89.06 354 LEU A N 1
ATOM 2794 C CA . LEU A 1 354 ? 21.765 7.720 -10.351 1.00 89.06 354 LEU A CA 1
ATOM 2795 C C . LEU A 1 354 ? 22.427 8.764 -9.443 1.00 89.06 354 LEU A C 1
ATOM 2797 O O . LEU A 1 354 ? 22.453 9.943 -9.785 1.00 89.06 354 LEU A O 1
ATOM 2801 N N . ILE A 1 355 ? 23.001 8.334 -8.314 1.00 86.81 355 ILE A N 1
ATOM 2802 C CA . ILE A 1 355 ? 23.746 9.223 -7.414 1.00 86.81 355 ILE A CA 1
ATOM 2803 C C . ILE A 1 355 ? 25.005 9.747 -8.108 1.00 86.81 355 ILE A C 1
ATOM 2805 O O . ILE A 1 355 ? 25.230 10.958 -8.090 1.00 86.81 355 ILE A O 1
ATOM 2809 N N . TYR A 1 356 ? 25.786 8.876 -8.757 1.00 90.12 356 TYR A N 1
ATOM 2810 C CA . TYR A 1 356 ? 26.975 9.280 -9.518 1.00 90.12 356 TYR A CA 1
ATOM 2811 C C . TYR A 1 356 ? 26.623 10.294 -10.600 1.00 90.12 356 TYR A C 1
ATOM 2813 O O . TYR A 1 356 ? 27.264 11.338 -10.693 1.00 90.12 356 TYR A O 1
ATOM 2821 N N . PHE A 1 357 ? 25.550 10.043 -11.351 1.00 91.62 357 PHE A N 1
ATOM 2822 C CA . PHE A 1 357 ? 25.092 10.967 -12.380 1.00 91.62 357 PHE A CA 1
ATOM 2823 C C . PHE A 1 357 ? 24.681 12.331 -11.813 1.00 91.62 357 PHE A C 1
ATOM 2825 O O . PHE A 1 357 ? 25.113 13.363 -12.323 1.00 91.62 357 PHE A O 1
ATOM 2832 N N . LEU A 1 358 ? 23.863 12.357 -10.757 1.00 89.06 358 LEU A N 1
ATOM 2833 C CA . LEU A 1 358 ? 23.327 13.598 -10.188 1.00 89.06 358 LEU A CA 1
ATOM 2834 C C . LEU A 1 358 ? 24.377 14.455 -9.500 1.00 89.06 358 LEU A C 1
ATOM 2836 O O . LEU A 1 358 ? 24.386 15.675 -9.649 1.00 89.06 358 LEU A O 1
ATOM 2840 N N . SER A 1 359 ? 25.226 13.817 -8.703 1.00 86.56 359 SER A N 1
ATOM 2841 C CA . SER A 1 359 ? 26.276 14.516 -7.971 1.00 86.56 359 SER A CA 1
ATOM 2842 C C . SER A 1 359 ? 27.463 14.855 -8.868 1.00 86.56 359 SER A C 1
ATOM 2844 O O . SER A 1 359 ? 28.209 15.774 -8.555 1.00 86.56 359 SER A O 1
ATOM 2846 N N . GLY A 1 360 ? 27.658 14.115 -9.967 1.00 88.50 360 GLY A N 1
ATOM 2847 C CA . GLY A 1 360 ? 28.929 14.091 -10.693 1.00 88.50 360 GLY A CA 1
ATOM 2848 C C . GLY A 1 360 ? 30.053 13.428 -9.888 1.00 88.50 360 GLY A C 1
ATOM 2849 O O . GLY A 1 360 ? 31.195 13.415 -10.334 1.00 88.50 360 GLY A O 1
ATOM 2850 N N . HIS A 1 361 ? 29.750 12.893 -8.699 1.00 87.81 361 HIS A N 1
ATOM 2851 C CA . HIS A 1 361 ? 30.702 12.244 -7.811 1.00 87.81 361 HIS A CA 1
ATOM 2852 C C . HIS A 1 361 ? 30.680 10.751 -8.100 1.00 87.81 361 HIS A C 1
ATOM 2854 O O . HIS A 1 361 ? 29.866 10.009 -7.556 1.00 87.81 361 HIS A O 1
ATOM 2860 N N . GLY A 1 362 ? 31.550 10.320 -8.999 1.00 88.94 362 GLY A N 1
ATOM 2861 C CA . GLY A 1 362 ? 31.610 8.943 -9.458 1.00 88.94 362 GLY A CA 1
ATOM 2862 C C . GLY A 1 362 ? 32.975 8.627 -10.049 1.00 88.94 362 GLY A C 1
ATOM 2863 O O . GLY A 1 362 ? 33.899 9.434 -9.924 1.00 88.94 362 GLY A O 1
ATOM 2864 N N . PRO A 1 363 ? 33.118 7.465 -10.691 1.00 90.31 363 PRO A N 1
ATOM 2865 C CA . PRO A 1 363 ? 34.374 7.044 -11.293 1.00 90.31 363 PRO A CA 1
ATOM 2866 C C . PRO A 1 363 ? 34.605 7.760 -12.631 1.00 90.31 363 PRO A C 1
ATOM 2868 O O . PRO A 1 363 ? 34.625 7.140 -13.688 1.00 90.31 363 PRO A O 1
ATOM 2871 N N . PHE A 1 364 ? 34.693 9.088 -12.586 1.00 94.75 364 PHE A N 1
ATOM 2872 C CA . PHE A 1 364 ? 34.813 9.970 -13.742 1.00 94.75 364 PHE A CA 1
ATOM 2873 C C . PHE A 1 364 ? 36.149 10.710 -13.691 1.00 94.75 364 PHE A C 1
ATOM 2875 O O . PHE A 1 364 ? 36.486 11.231 -12.620 1.00 94.75 364 PHE A O 1
ATOM 2882 N N . PRO A 1 365 ? 36.875 10.842 -14.816 1.00 94.25 365 PRO A N 1
ATOM 2883 C CA . PRO A 1 365 ? 38.143 11.545 -14.836 1.00 94.25 365 PRO A CA 1
ATOM 2884 C C . PRO A 1 365 ? 38.095 12.960 -14.245 1.00 94.25 365 PRO A C 1
ATOM 2886 O O . PRO A 1 365 ? 38.890 13.295 -13.368 1.00 94.25 365 PRO A O 1
ATOM 2889 N N . GLN A 1 366 ? 37.089 13.760 -14.611 1.00 94.31 366 GLN A N 1
ATOM 2890 C CA . GLN A 1 366 ? 36.906 15.119 -14.087 1.00 94.31 366 GLN A CA 1
ATOM 2891 C C . GLN A 1 366 ? 36.780 15.147 -12.553 1.00 94.31 366 GLN A C 1
ATOM 2893 O O . GLN A 1 366 ? 37.312 16.038 -11.887 1.00 94.31 366 GLN A O 1
ATOM 2898 N N . TYR A 1 367 ? 36.074 14.169 -11.979 1.00 93.50 367 TYR A N 1
ATOM 2899 C CA . TYR A 1 367 ? 35.880 14.077 -10.535 1.00 93.50 367 TYR A CA 1
ATOM 2900 C C . TYR A 1 367 ? 37.143 13.582 -9.826 1.00 93.50 367 TYR A C 1
ATOM 2902 O O . TYR A 1 367 ? 37.575 14.195 -8.853 1.00 93.50 367 TYR A O 1
ATOM 2910 N N . LEU A 1 368 ? 37.767 12.508 -10.314 1.00 93.50 368 LEU A N 1
ATOM 2911 C CA . LEU A 1 368 ? 38.951 11.916 -9.683 1.00 93.50 368 LEU A CA 1
ATOM 2912 C C . LEU A 1 368 ? 40.191 12.818 -9.789 1.00 93.50 368 LEU A C 1
ATOM 2914 O O . LEU A 1 368 ? 40.966 12.893 -8.832 1.00 93.50 368 LEU A O 1
ATOM 2918 N N . HIS A 1 369 ? 40.337 13.564 -10.887 1.00 93.50 369 HIS A N 1
ATOM 2919 C CA . HIS A 1 369 ? 41.391 14.566 -11.059 1.00 93.50 369 HIS A CA 1
ATOM 2920 C C . HIS A 1 369 ? 41.290 15.682 -10.008 1.00 93.50 369 HIS A C 1
ATOM 2922 O O . HIS A 1 369 ? 42.292 16.077 -9.416 1.00 93.50 369 HIS A O 1
ATOM 2928 N N . ARG A 1 370 ? 40.069 16.132 -9.674 1.00 91.75 370 ARG A N 1
ATOM 2929 C CA . ARG A 1 370 ? 39.843 17.114 -8.594 1.00 91.75 370 ARG A CA 1
ATOM 2930 C C . ARG A 1 370 ? 40.375 16.628 -7.237 1.00 91.75 370 ARG A C 1
ATOM 2932 O O . ARG A 1 370 ? 40.799 17.447 -6.427 1.00 91.75 370 ARG A O 1
ATOM 2939 N N . PHE A 1 371 ? 40.378 15.315 -7.001 1.00 89.50 371 PHE A N 1
ATOM 2940 C CA . PHE A 1 371 ? 40.946 14.684 -5.803 1.00 89.50 371 PHE A CA 1
ATOM 2941 C C . PHE A 1 371 ? 42.398 14.222 -5.982 1.00 89.50 371 PHE A C 1
ATOM 2943 O O . PHE A 1 371 ? 42.900 13.490 -5.132 1.00 89.50 371 PHE A O 1
ATOM 2950 N N . LYS A 1 372 ? 43.070 14.647 -7.062 1.00 91.50 372 LYS A N 1
ATOM 2951 C CA . LYS A 1 372 ? 44.463 14.307 -7.389 1.00 91.50 372 LYS A CA 1
ATOM 2952 C C . LYS A 1 372 ? 44.725 12.798 -7.463 1.00 91.50 372 LYS A C 1
ATOM 2954 O O . LYS A 1 372 ? 45.826 12.351 -7.168 1.00 91.50 372 LYS A O 1
ATOM 2959 N N . ARG A 1 373 ? 43.706 12.009 -7.823 1.00 87.69 373 ARG A N 1
ATOM 2960 C CA . ARG A 1 373 ? 43.840 10.551 -7.982 1.00 87.69 373 ARG A CA 1
ATOM 2961 C C . ARG A 1 373 ? 44.314 10.149 -9.369 1.00 87.69 373 ARG A C 1
ATOM 2963 O O . ARG A 1 373 ? 44.885 9.087 -9.511 1.00 87.69 373 ARG A O 1
ATOM 2970 N N . ILE A 1 374 ? 44.068 10.983 -10.373 1.00 89.81 374 ILE A N 1
ATOM 2971 C CA . ILE A 1 374 ? 44.531 10.774 -11.745 1.00 89.81 374 ILE A CA 1
ATOM 2972 C C . ILE A 1 374 ? 45.121 12.080 -12.280 1.00 89.81 374 ILE A C 1
ATOM 2974 O O . ILE A 1 374 ? 44.717 13.159 -11.838 1.00 89.81 374 ILE A O 1
ATOM 2978 N N . GLY A 1 375 ? 46.048 11.987 -13.235 1.00 89.81 375 GLY A N 1
ATOM 2979 C CA . GLY A 1 375 ? 46.800 13.134 -13.761 1.00 89.81 375 GLY A CA 1
ATOM 2980 C C . GLY A 1 375 ? 46.066 14.006 -14.786 1.00 89.81 375 GLY A C 1
ATOM 2981 O O . GLY A 1 375 ? 46.579 15.056 -15.158 1.00 89.81 375 GLY A O 1
ATOM 2982 N N . SER A 1 376 ? 44.878 13.605 -15.251 1.00 91.31 376 SER A N 1
ATOM 2983 C CA . SER A 1 376 ? 44.127 14.339 -16.277 1.00 91.31 376 SER A CA 1
ATOM 2984 C C . SER A 1 376 ? 42.611 14.271 -16.052 1.00 91.31 376 SER A C 1
ATOM 2986 O O . SER A 1 376 ? 42.100 13.203 -15.714 1.00 91.31 376 SER A O 1
ATOM 2988 N N . PRO A 1 377 ? 41.862 15.373 -16.265 1.00 94.44 377 PRO A N 1
ATOM 2989 C CA . PRO A 1 377 ? 40.398 15.380 -16.215 1.00 94.44 377 PRO A CA 1
ATOM 2990 C C . PRO A 1 377 ? 39.724 14.841 -17.490 1.00 94.44 377 PRO A C 1
ATOM 2992 O O . PRO A 1 377 ? 38.492 14.752 -17.554 1.00 94.44 377 PRO A O 1
ATOM 2995 N N . PHE A 1 378 ? 40.499 14.541 -18.532 1.00 94.81 378 PHE A N 1
ATOM 2996 C CA . PHE A 1 378 ? 39.977 14.209 -19.854 1.00 94.81 378 PHE A CA 1
ATOM 2997 C C . PHE A 1 378 ? 39.736 12.705 -20.024 1.00 94.81 378 PHE A C 1
ATOM 2999 O O . PHE A 1 378 ? 40.452 11.866 -19.480 1.00 94.81 378 PHE A O 1
ATOM 3006 N N . CYS A 1 379 ? 38.712 12.363 -20.802 1.00 93.06 379 CYS A N 1
ATOM 3007 C CA . CYS A 1 379 ? 38.534 11.032 -21.366 1.00 93.06 379 CYS A CA 1
ATOM 3008 C C . CYS A 1 379 ? 39.564 10.802 -22.486 1.00 93.06 379 CYS A C 1
ATOM 3010 O O . CYS A 1 379 ? 40.036 11.750 -23.112 1.00 93.06 379 CYS A O 1
ATOM 3012 N N . VAL A 1 380 ? 39.847 9.539 -22.811 1.00 89.12 380 VAL A N 1
ATOM 3013 C CA . VAL A 1 380 ? 40.732 9.155 -23.929 1.00 89.12 380 VAL A CA 1
ATOM 3014 C C . VAL A 1 380 ? 40.230 9.674 -25.282 1.00 89.12 380 VAL A C 1
ATOM 3016 O O . VAL A 1 380 ? 41.022 9.886 -26.192 1.00 89.12 380 VAL A O 1
ATOM 3019 N N . CYS A 1 381 ? 38.933 9.969 -25.420 1.00 90.75 381 CYS A N 1
ATOM 3020 C CA . CYS A 1 381 ? 38.404 10.610 -26.625 1.00 90.75 381 CYS A CA 1
ATOM 3021 C C . CYS A 1 381 ? 38.705 12.125 -26.721 1.00 90.75 381 CYS A C 1
ATOM 3023 O O . CYS A 1 381 ? 38.212 12.776 -27.638 1.00 90.75 381 CYS A O 1
ATOM 3025 N N . GLY A 1 382 ? 39.438 12.707 -25.763 1.00 90.00 382 GLY A N 1
ATOM 3026 C CA . GLY A 1 382 ? 39.875 14.109 -25.765 1.00 90.00 382 GLY A CA 1
ATOM 3027 C C . GLY A 1 382 ? 38.894 15.123 -25.160 1.00 90.00 382 GLY A C 1
ATOM 3028 O O . GLY A 1 382 ? 39.220 16.303 -25.078 1.00 90.00 382 GLY A O 1
ATOM 3029 N N . LEU A 1 383 ? 37.708 14.695 -24.714 1.00 94.31 383 LEU A N 1
ATOM 3030 C CA . LEU A 1 383 ? 36.714 15.559 -24.058 1.00 94.31 383 LEU A CA 1
ATOM 3031 C C . LEU A 1 383 ? 36.777 15.434 -22.531 1.00 94.31 383 LEU A C 1
ATOM 3033 O O . LEU A 1 383 ? 37.334 14.474 -22.001 1.00 94.31 383 LEU A O 1
ATOM 3037 N N . VAL A 1 384 ? 36.191 16.392 -21.804 1.00 95.38 384 VAL A N 1
ATOM 3038 C CA . VAL A 1 384 ? 36.103 16.339 -20.333 1.00 95.38 384 VAL A CA 1
ATOM 3039 C C . VAL A 1 384 ? 35.334 15.088 -19.908 1.00 95.38 384 VAL A C 1
ATOM 3041 O O . VAL A 1 384 ? 34.188 14.884 -20.306 1.00 95.38 384 VAL A O 1
ATOM 3044 N N . GLY A 1 385 ? 35.967 14.241 -19.094 1.00 94.75 385 GLY A N 1
ATOM 3045 C CA . GLY A 1 385 ? 35.392 12.975 -18.655 1.00 94.75 385 GLY A CA 1
ATOM 3046 C C . GLY A 1 385 ? 34.460 13.170 -17.465 1.00 94.75 385 GLY A C 1
ATOM 3047 O O . GLY A 1 385 ? 34.842 12.837 -16.345 1.00 94.75 385 GLY A O 1
ATOM 3048 N N . ASP A 1 386 ? 33.267 13.720 -17.686 1.00 94.19 386 ASP A N 1
ATOM 3049 C CA . ASP A 1 386 ? 32.232 13.888 -16.661 1.00 94.19 386 ASP A CA 1
ATOM 3050 C C . ASP A 1 386 ? 31.023 12.955 -16.865 1.00 94.19 386 ASP A C 1
ATOM 3052 O O . ASP A 1 386 ? 30.942 12.178 -17.817 1.00 94.19 386 ASP A O 1
ATOM 3056 N N . ALA A 1 387 ? 30.067 13.006 -15.937 1.00 94.31 387 ALA A N 1
ATOM 3057 C CA . ALA A 1 387 ? 28.891 12.145 -15.992 1.00 94.31 387 ALA A CA 1
ATOM 3058 C C . ALA A 1 387 ? 28.032 12.357 -17.254 1.00 94.31 387 ALA A C 1
ATOM 3060 O O . ALA A 1 387 ? 27.434 11.392 -17.732 1.00 94.31 387 ALA A O 1
ATOM 3061 N N . ASP A 1 388 ? 27.951 13.580 -17.790 1.00 94.75 388 ASP A N 1
ATOM 3062 C CA . ASP A 1 388 ? 27.157 13.866 -18.992 1.00 94.75 388 ASP A CA 1
ATOM 3063 C C . ASP A 1 388 ? 27.848 13.300 -20.228 1.00 94.75 388 ASP A C 1
ATOM 3065 O O . ASP A 1 388 ? 27.206 12.616 -21.025 1.00 94.75 388 ASP A O 1
ATOM 3069 N N . HIS A 1 389 ? 29.166 13.480 -20.320 1.00 95.88 389 HIS A N 1
ATOM 3070 C CA . HIS A 1 389 ? 29.982 12.930 -21.388 1.00 95.88 389 HIS A CA 1
ATOM 3071 C C . HIS A 1 389 ? 29.763 11.419 -21.549 1.00 95.88 389 HIS A C 1
ATOM 3073 O O . HIS A 1 389 ? 29.367 10.966 -22.622 1.00 95.88 389 HIS A O 1
ATOM 3079 N N . TYR A 1 390 ? 29.918 10.629 -20.481 1.00 96.12 390 TYR A N 1
ATOM 3080 C CA . TYR A 1 390 ? 29.730 9.171 -20.561 1.00 96.12 390 TYR A CA 1
ATOM 3081 C C . TYR A 1 390 ? 28.272 8.737 -20.770 1.00 96.12 390 TYR A C 1
ATOM 3083 O O . TYR A 1 390 ? 28.029 7.632 -21.267 1.00 96.12 390 TYR A O 1
ATOM 3091 N N . THR A 1 391 ? 27.301 9.575 -20.395 1.00 95.75 391 THR A N 1
ATOM 3092 C CA . THR A 1 391 ? 25.871 9.257 -20.541 1.00 95.75 391 THR A CA 1
ATOM 3093 C C . THR A 1 391 ? 25.344 9.568 -21.943 1.00 95.75 391 THR A C 1
ATOM 3095 O O . THR A 1 391 ? 24.464 8.852 -22.426 1.00 95.75 391 THR A O 1
ATOM 3098 N N . PHE A 1 392 ? 25.859 10.615 -22.593 1.00 95.88 392 PHE A N 1
ATOM 3099 C CA . PHE A 1 392 ? 25.245 11.185 -23.795 1.00 95.88 392 PHE A CA 1
ATOM 3100 C C . PHE A 1 392 ? 26.156 11.215 -25.025 1.00 95.88 392 PHE A C 1
ATOM 3102 O O . PHE A 1 392 ? 25.646 11.078 -26.130 1.00 95.88 392 PHE A O 1
ATOM 3109 N N . ASP A 1 393 ? 27.468 11.410 -24.847 1.00 94.06 393 ASP A N 1
ATOM 3110 C CA . ASP A 1 393 ? 28.307 11.961 -25.922 1.00 94.06 393 ASP A CA 1
ATOM 3111 C C . ASP A 1 393 ? 29.609 11.157 -26.179 1.00 94.06 393 ASP A C 1
ATOM 3113 O O . ASP A 1 393 ? 30.230 11.294 -27.231 1.00 94.06 393 ASP A O 1
ATOM 3117 N N . CYS A 1 394 ? 30.048 10.294 -25.253 1.00 95.62 394 CYS A N 1
ATOM 3118 C CA . CYS A 1 394 ? 31.341 9.601 -25.339 1.00 95.62 394 CYS A CA 1
ATOM 3119 C C . CYS A 1 394 ? 31.385 8.537 -26.445 1.00 95.62 394 CYS A C 1
ATOM 3121 O O . CYS A 1 394 ? 30.548 7.635 -26.488 1.00 95.62 394 CYS A O 1
ATOM 3123 N N . SER A 1 395 ? 32.418 8.570 -27.291 1.00 94.12 395 SER A N 1
ATOM 3124 C CA . SER A 1 395 ? 32.615 7.578 -28.357 1.00 94.12 395 SER A CA 1
ATOM 3125 C C . SER A 1 395 ? 32.768 6.146 -27.829 1.00 94.12 395 SER A C 1
ATOM 3127 O O . SER A 1 395 ? 32.312 5.212 -28.484 1.00 94.12 395 SER A O 1
ATOM 3129 N N . LEU A 1 396 ? 33.335 5.976 -26.628 1.00 91.81 396 LEU A N 1
ATOM 3130 C CA . LEU A 1 396 ? 33.539 4.673 -25.980 1.00 91.81 396 LEU A CA 1
ATOM 3131 C C . LEU A 1 396 ? 32.242 4.055 -25.438 1.00 91.81 396 LEU A C 1
ATOM 3133 O O . LEU A 1 396 ? 32.191 2.853 -25.196 1.00 91.81 396 LEU A O 1
ATOM 3137 N N . THR A 1 397 ? 31.191 4.854 -25.237 1.00 94.94 397 THR A N 1
ATOM 3138 C CA . THR A 1 397 ? 29.918 4.395 -24.654 1.00 94.94 397 THR A CA 1
ATOM 3139 C C . THR A 1 397 ? 28.739 4.522 -25.617 1.00 94.94 397 THR A C 1
ATOM 3141 O O . THR A 1 397 ? 27.588 4.489 -25.183 1.00 94.94 397 THR A O 1
ATOM 3144 N N . LYS A 1 398 ? 29.006 4.619 -26.928 1.00 94.25 398 LYS A N 1
ATOM 3145 C CA . LYS A 1 398 ? 28.005 4.885 -27.979 1.00 94.25 398 LYS A CA 1
ATOM 3146 C C . LYS A 1 398 ? 26.790 3.953 -27.940 1.00 94.25 398 LYS A C 1
ATOM 3148 O O . LYS A 1 398 ? 25.659 4.393 -28.126 1.00 94.25 398 LYS A O 1
ATOM 3153 N N . GLU A 1 399 ? 26.998 2.672 -27.646 1.00 93.75 399 GLU A N 1
ATOM 3154 C CA . GLU A 1 399 ? 25.922 1.669 -27.554 1.00 93.75 399 GLU A CA 1
ATOM 3155 C C . GLU A 1 399 ? 24.986 1.885 -26.346 1.00 93.75 399 GLU A C 1
ATOM 3157 O O . GLU A 1 399 ? 23.830 1.442 -26.327 1.00 93.75 399 GLU A O 1
ATOM 3162 N N . PHE A 1 400 ? 25.468 2.612 -25.337 1.00 95.81 400 PHE A N 1
ATOM 3163 C CA . PHE A 1 400 ? 24.797 2.856 -24.063 1.00 95.81 400 PHE A CA 1
ATOM 3164 C C . PHE A 1 400 ? 24.277 4.290 -23.918 1.00 95.81 400 PHE A C 1
ATOM 3166 O O . PHE A 1 400 ? 23.744 4.638 -22.864 1.00 95.81 400 PHE A O 1
ATOM 3173 N N . HIS A 1 401 ? 24.380 5.117 -24.960 1.00 96.44 401 HIS A N 1
ATOM 3174 C CA . HIS A 1 401 ? 23.908 6.497 -24.906 1.00 96.44 401 HIS A CA 1
ATOM 3175 C C . HIS A 1 401 ? 22.419 6.589 -24.576 1.00 96.44 401 HIS A C 1
ATOM 3177 O O . HIS A 1 401 ? 21.576 5.818 -25.060 1.00 96.44 401 HIS A O 1
ATOM 3183 N N . LEU A 1 402 ? 22.108 7.571 -23.738 1.00 95.69 402 LEU A N 1
ATOM 3184 C CA . LEU A 1 402 ? 20.755 8.063 -23.546 1.00 95.69 402 LEU A CA 1
ATOM 3185 C C . LEU A 1 402 ? 20.549 9.322 -24.387 1.00 95.69 402 LEU A C 1
ATOM 3187 O O . LEU A 1 402 ? 21.494 10.008 -24.760 1.00 95.69 402 LEU A O 1
ATOM 3191 N N . LEU A 1 403 ? 19.291 9.653 -24.665 1.00 93.25 403 LEU A N 1
ATOM 3192 C CA . LEU A 1 403 ? 18.968 10.931 -25.290 1.00 93.25 403 LEU A CA 1
ATOM 3193 C C . LEU A 1 403 ? 19.163 12.056 -24.273 1.00 93.25 403 LEU A C 1
ATOM 3195 O O . LEU A 1 403 ? 18.557 12.035 -23.194 1.00 93.25 403 LEU A O 1
ATOM 3199 N N . LYS A 1 404 ? 19.996 13.033 -24.637 1.00 93.44 404 LYS A N 1
ATOM 3200 C CA . LYS A 1 404 ? 20.265 14.222 -23.831 1.00 93.44 404 LYS A CA 1
ATOM 3201 C C . LYS A 1 404 ? 18.996 15.075 -23.716 1.00 93.44 404 LYS A C 1
ATOM 3203 O O . LYS A 1 404 ? 18.430 15.455 -24.743 1.00 93.44 404 LYS A O 1
ATOM 3208 N N . PRO A 1 405 ? 18.515 15.377 -22.499 1.00 93.25 405 PRO A N 1
ATOM 3209 C CA . PRO A 1 405 ? 17.340 16.221 -22.336 1.00 93.25 405 PRO A CA 1
ATOM 3210 C C . PRO A 1 405 ? 17.665 17.686 -22.638 1.00 93.25 405 PRO A C 1
ATOM 3212 O O . PRO A 1 405 ? 18.721 18.186 -22.252 1.00 93.25 405 PRO A O 1
ATOM 3215 N N . ALA A 1 406 ? 16.711 18.397 -23.243 1.00 92.25 406 ALA A N 1
ATOM 3216 C CA . ALA A 1 406 ? 16.732 19.857 -23.263 1.00 92.25 406 ALA A CA 1
ATOM 3217 C C . ALA A 1 406 ? 16.643 20.415 -21.831 1.00 92.25 406 ALA A C 1
ATOM 3219 O O . ALA A 1 406 ? 16.029 19.789 -20.959 1.00 92.25 406 ALA A O 1
ATOM 3220 N N . ASP A 1 407 ? 17.199 21.605 -21.588 1.00 88.12 407 ASP A N 1
ATOM 3221 C CA . ASP A 1 407 ? 17.272 22.199 -20.243 1.00 88.12 407 ASP A CA 1
ATOM 3222 C C . ASP A 1 407 ? 15.902 22.314 -19.562 1.00 88.12 407 ASP A C 1
ATOM 3224 O O . ASP A 1 407 ? 15.750 21.916 -18.406 1.00 88.12 407 ASP A O 1
ATOM 3228 N N . ALA A 1 408 ? 14.874 22.730 -20.308 1.00 89.81 408 ALA A N 1
ATOM 3229 C CA . ALA A 1 408 ? 13.493 22.825 -19.825 1.00 89.81 408 ALA A CA 1
ATOM 3230 C C . ALA A 1 408 ? 12.876 21.469 -19.415 1.00 89.81 408 ALA A C 1
ATOM 3232 O O . ALA A 1 408 ? 11.852 21.422 -18.731 1.00 89.81 408 ALA A O 1
ATOM 3233 N N . HIS A 1 409 ? 13.481 20.352 -19.826 1.00 92.00 409 HIS A N 1
ATOM 3234 C CA . HIS A 1 409 ? 12.958 19.001 -19.624 1.00 92.00 409 HIS A CA 1
ATOM 3235 C C . HIS A 1 409 ? 13.826 18.128 -18.713 1.00 92.00 409 HIS A C 1
ATOM 3237 O O . HIS A 1 409 ? 13.438 16.990 -18.446 1.00 92.00 409 HIS A O 1
ATOM 3243 N N . LYS A 1 410 ? 14.942 18.639 -18.171 1.00 91.06 410 LYS A N 1
ATOM 3244 C CA . LYS A 1 410 ? 15.852 17.882 -17.287 1.00 91.06 410 LYS A CA 1
ATOM 3245 C C . LYS A 1 410 ? 15.140 17.234 -16.097 1.00 91.06 410 LYS A C 1
ATOM 3247 O O . LYS A 1 410 ? 15.348 16.052 -15.827 1.00 91.06 410 LYS A O 1
ATOM 3252 N N . ILE A 1 411 ? 14.242 17.965 -15.435 1.00 89.44 411 ILE A N 1
ATOM 3253 C CA . ILE A 1 411 ? 13.486 17.461 -14.276 1.00 89.44 411 ILE A CA 1
ATOM 3254 C C . ILE A 1 411 ? 12.545 16.316 -14.677 1.00 89.44 411 ILE A C 1
ATOM 3256 O O . ILE A 1 411 ? 12.491 15.280 -14.012 1.00 89.44 411 ILE A O 1
ATOM 3260 N N . THR A 1 412 ? 11.790 16.482 -15.765 1.00 90.75 412 THR A N 1
ATOM 3261 C CA . THR A 1 412 ? 10.843 15.463 -16.250 1.00 90.75 412 THR A CA 1
ATOM 3262 C C . THR A 1 412 ? 11.576 14.228 -16.762 1.00 90.75 412 THR A C 1
ATOM 3264 O O . THR A 1 412 ? 11.199 13.103 -16.434 1.00 90.75 412 THR A O 1
ATOM 3267 N N . TRP A 1 413 ? 12.667 14.431 -17.500 1.00 93.25 413 TRP A N 1
ATOM 3268 C CA . TRP A 1 413 ? 13.544 13.364 -17.966 1.00 93.25 413 TRP A CA 1
ATOM 3269 C C . TRP A 1 413 ? 14.092 12.546 -16.795 1.00 93.25 413 TRP A C 1
ATOM 3271 O O . TRP A 1 413 ? 13.981 11.320 -16.797 1.00 93.25 413 TRP A O 1
ATOM 3281 N N . PHE A 1 414 ? 14.582 13.213 -15.746 1.00 90.06 414 PHE A N 1
ATOM 3282 C CA . PHE A 1 414 ? 15.125 12.526 -14.580 1.00 90.06 414 PHE A CA 1
ATOM 3283 C C . PHE A 1 414 ? 14.050 11.751 -13.803 1.00 90.06 414 PHE A C 1
ATOM 3285 O O . PHE A 1 414 ? 14.284 10.616 -13.392 1.00 90.06 414 PHE A O 1
ATOM 3292 N N . LYS A 1 415 ? 12.833 12.299 -13.665 1.00 87.94 415 LYS A N 1
ATOM 3293 C CA . LYS A 1 415 ? 11.697 11.575 -13.059 1.00 87.94 415 LYS A CA 1
ATOM 3294 C C . LYS A 1 415 ? 11.373 10.270 -13.793 1.00 87.94 415 LYS A C 1
ATOM 3296 O O . LYS A 1 415 ? 11.089 9.268 -13.139 1.00 87.94 415 LYS A O 1
ATOM 3301 N N . ASN A 1 416 ? 11.450 10.273 -15.123 1.00 89.69 416 ASN A N 1
ATOM 3302 C CA . ASN A 1 416 ? 11.233 9.075 -15.935 1.00 89.69 416 ASN A CA 1
ATOM 3303 C C . ASN A 1 416 ? 12.406 8.090 -15.821 1.00 89.69 416 ASN A C 1
ATOM 3305 O O . ASN A 1 416 ? 12.190 6.879 -15.766 1.00 89.69 416 ASN A O 1
ATOM 3309 N N . LEU A 1 417 ? 13.637 8.604 -15.729 1.00 89.56 417 LEU A N 1
ATOM 3310 C CA . LEU A 1 417 ? 14.847 7.796 -15.591 1.00 89.56 417 LEU A CA 1
ATOM 3311 C C . LEU A 1 417 ? 14.842 6.942 -14.315 1.00 89.56 417 LEU A C 1
ATOM 3313 O O . LEU A 1 417 ? 15.231 5.779 -14.381 1.00 89.56 417 LEU A O 1
ATOM 3317 N N . ILE A 1 418 ? 14.371 7.478 -13.180 1.00 86.81 418 ILE A N 1
ATOM 3318 C CA . ILE A 1 418 ? 14.396 6.792 -11.869 1.00 86.81 418 ILE A CA 1
ATOM 3319 C C . ILE A 1 418 ? 13.744 5.400 -11.915 1.00 86.81 418 ILE A C 1
ATOM 3321 O O . ILE A 1 418 ? 14.199 4.490 -11.224 1.00 86.81 418 ILE A O 1
ATOM 3325 N N . ASN A 1 419 ? 12.704 5.224 -12.733 1.00 85.62 419 ASN A N 1
ATOM 3326 C CA . ASN A 1 419 ? 11.967 3.963 -12.845 1.00 85.62 419 ASN A CA 1
ATOM 3327 C C . ASN A 1 419 ? 12.342 3.148 -14.097 1.00 85.62 419 ASN A C 1
ATOM 3329 O O . ASN A 1 419 ? 11.793 2.069 -14.315 1.00 85.62 419 ASN A O 1
ATOM 3333 N N . ASN A 1 420 ? 13.268 3.636 -14.927 1.00 91.12 420 ASN A N 1
ATOM 3334 C CA . ASN A 1 420 ? 13.657 2.984 -16.172 1.00 91.12 420 ASN A CA 1
ATOM 3335 C C . ASN A 1 420 ? 14.902 2.107 -15.966 1.00 91.12 420 ASN A C 1
ATOM 3337 O O . ASN A 1 420 ? 16.038 2.547 -16.144 1.00 91.12 420 ASN A O 1
ATOM 3341 N N . ILE A 1 421 ? 14.674 0.838 -15.616 1.00 90.00 421 ILE A N 1
ATOM 3342 C CA . ILE A 1 421 ? 15.739 -0.141 -15.334 1.00 90.00 421 ILE A CA 1
ATOM 3343 C C . ILE A 1 421 ? 16.690 -0.305 -16.529 1.00 90.00 421 ILE A C 1
ATOM 3345 O O . ILE A 1 421 ? 17.897 -0.416 -16.333 1.00 90.00 421 ILE A O 1
ATOM 3349 N N . GLN A 1 422 ? 16.176 -0.278 -17.762 1.00 93.69 422 GLN A N 1
ATOM 3350 C CA . GLN A 1 422 ? 16.999 -0.433 -18.963 1.00 93.69 422 GLN A CA 1
ATOM 3351 C C . GLN A 1 422 ? 17.934 0.766 -19.164 1.00 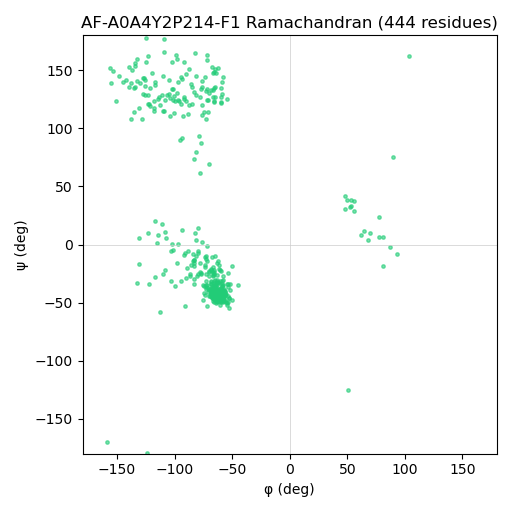93.69 422 GLN A C 1
ATOM 3353 O O . GLN A 1 422 ? 19.124 0.582 -19.414 1.00 93.69 422 GLN A O 1
ATOM 3358 N N . ALA A 1 423 ? 17.419 1.990 -19.017 1.00 93.19 423 ALA A N 1
ATOM 3359 C CA . ALA A 1 423 ? 18.227 3.204 -19.121 1.00 93.19 423 ALA A CA 1
ATOM 3360 C C . ALA A 1 423 ? 19.276 3.282 -18.002 1.00 93.19 423 ALA A C 1
ATOM 3362 O O . ALA A 1 423 ? 20.435 3.598 -18.264 1.00 93.19 423 ALA A O 1
ATOM 3363 N N . ILE A 1 424 ? 18.905 2.904 -16.776 1.00 92.88 424 ILE A N 1
ATOM 3364 C CA . ILE A 1 424 ? 19.847 2.798 -15.655 1.00 92.88 424 ILE A CA 1
ATOM 3365 C C . ILE A 1 424 ? 20.914 1.729 -15.935 1.00 92.88 424 ILE A C 1
ATOM 3367 O O . ILE A 1 424 ? 22.085 1.945 -15.631 1.00 92.88 424 ILE A O 1
ATOM 3371 N N . GLY A 1 425 ? 20.535 0.598 -16.537 1.00 94.75 425 GLY A N 1
ATOM 3372 C CA . GLY A 1 425 ? 21.461 -0.457 -16.950 1.00 94.75 425 GLY A CA 1
ATOM 3373 C C . GLY A 1 425 ? 22.477 0.027 -17.985 1.00 94.75 425 GLY A C 1
ATOM 3374 O O . GLY A 1 425 ? 23.664 -0.252 -17.842 1.00 94.75 425 GLY A O 1
ATOM 3375 N N . LYS A 1 426 ? 22.040 0.821 -18.971 1.00 96.25 426 LYS A N 1
ATOM 3376 C CA . LYS A 1 426 ? 22.940 1.476 -19.932 1.00 96.25 426 LYS A CA 1
ATOM 3377 C C . LYS A 1 426 ? 23.924 2.421 -19.238 1.00 96.25 426 LYS A C 1
ATOM 3379 O O . LYS A 1 426 ? 25.128 2.284 -19.424 1.00 96.25 426 LYS A O 1
ATOM 3384 N N . MET A 1 427 ? 23.437 3.295 -18.353 1.00 95.19 427 MET A N 1
ATOM 3385 C CA . MET A 1 427 ? 24.306 4.180 -17.564 1.00 95.19 427 MET A CA 1
ATOM 3386 C C . MET A 1 427 ? 25.299 3.403 -16.696 1.00 95.19 427 MET A C 1
ATOM 3388 O O . MET A 1 427 ? 26.446 3.815 -16.553 1.00 95.19 427 MET A O 1
ATOM 3392 N N . ALA A 1 428 ? 24.878 2.270 -16.127 1.00 95.19 428 ALA A N 1
ATOM 3393 C CA . ALA A 1 428 ? 25.757 1.417 -15.340 1.00 95.19 428 ALA A CA 1
ATOM 3394 C C . ALA A 1 428 ? 26.930 0.890 -16.177 1.00 95.19 428 ALA A C 1
ATOM 3396 O O . ALA A 1 428 ? 28.055 0.892 -15.683 1.00 95.19 428 ALA A O 1
ATOM 3397 N N . GLN A 1 429 ? 26.687 0.497 -17.433 1.00 96.75 429 GLN A N 1
ATOM 3398 C CA . GLN A 1 429 ? 27.754 0.078 -18.347 1.00 96.75 429 GLN A CA 1
ATOM 3399 C C . GLN A 1 429 ? 28.654 1.248 -18.747 1.00 96.75 429 GLN A C 1
ATOM 3401 O O . GLN A 1 429 ? 29.873 1.127 -18.647 1.00 96.75 429 GLN A O 1
ATOM 3406 N N . SER A 1 430 ? 28.080 2.408 -19.086 1.00 96.19 430 SER A N 1
ATOM 3407 C CA . SER A 1 430 ? 28.867 3.612 -19.382 1.00 96.19 430 SER A CA 1
ATOM 3408 C C . SER A 1 430 ? 29.800 3.995 -18.232 1.00 96.19 430 SER A C 1
ATOM 3410 O O . SER A 1 430 ? 30.965 4.323 -18.445 1.00 96.19 430 SER A O 1
ATOM 3412 N N . PHE A 1 431 ? 29.306 3.937 -16.992 1.00 95.69 431 PHE A N 1
ATOM 3413 C CA . PHE A 1 431 ? 30.099 4.301 -15.817 1.00 95.69 431 PHE A CA 1
ATOM 3414 C C . PHE A 1 431 ? 31.093 3.206 -15.427 1.00 95.69 431 PHE A C 1
ATOM 3416 O O . PHE A 1 431 ? 32.114 3.520 -14.821 1.00 95.69 431 PHE A O 1
ATOM 3423 N N . ARG A 1 432 ? 30.838 1.943 -15.796 1.00 95.50 432 ARG A N 1
ATOM 3424 C CA . ARG A 1 432 ? 31.819 0.860 -15.659 1.00 95.50 432 ARG A CA 1
ATOM 3425 C C . ARG A 1 432 ? 33.013 1.083 -16.584 1.00 95.50 432 ARG A C 1
ATOM 3427 O O . ARG A 1 432 ? 34.137 1.021 -16.107 1.00 95.50 432 ARG A O 1
ATOM 3434 N N . ILE A 1 433 ? 32.765 1.432 -17.848 1.00 94.00 433 ILE A N 1
ATOM 3435 C CA . ILE A 1 433 ? 33.815 1.770 -18.824 1.00 94.00 433 ILE A CA 1
ATOM 3436 C C . ILE A 1 433 ? 34.641 2.965 -18.332 1.00 94.00 433 ILE A C 1
ATOM 3438 O O . ILE A 1 433 ? 35.866 2.923 -18.355 1.00 94.00 433 ILE A O 1
ATOM 3442 N N . SER A 1 434 ? 33.978 4.006 -17.813 1.00 94.50 434 SER A N 1
ATOM 3443 C CA . SER A 1 434 ? 34.669 5.143 -17.190 1.00 94.50 434 SER A CA 1
ATOM 3444 C C . SER A 1 434 ? 35.546 4.710 -16.009 1.00 94.50 434 SER A C 1
ATOM 3446 O O . SER A 1 434 ? 36.680 5.162 -15.893 1.00 94.50 434 SER A O 1
ATOM 3448 N N . ASN A 1 435 ? 35.054 3.808 -15.152 1.00 93.12 435 ASN A N 1
ATOM 3449 C CA . ASN A 1 435 ? 35.824 3.295 -14.021 1.00 93.12 435 ASN A CA 1
ATOM 3450 C C . ASN A 1 435 ? 37.043 2.481 -14.457 1.00 93.12 435 ASN A C 1
ATOM 3452 O O . ASN A 1 435 ? 38.125 2.714 -13.941 1.00 93.12 435 ASN A O 1
ATOM 3456 N N . GLU A 1 436 ? 36.880 1.560 -15.407 1.00 92.62 436 GLU A N 1
ATOM 3457 C CA . GLU A 1 436 ? 37.977 0.742 -15.942 1.00 92.62 436 GLU A CA 1
ATOM 3458 C C . GLU A 1 436 ? 39.087 1.622 -16.544 1.00 92.62 436 GLU A C 1
ATOM 3460 O O . GLU A 1 436 ? 40.268 1.372 -16.307 1.00 92.62 436 GLU A O 1
ATOM 3465 N N . LEU A 1 437 ? 38.702 2.696 -17.242 1.00 88.44 437 LEU A N 1
ATOM 3466 C CA . LEU A 1 437 ? 39.619 3.694 -17.795 1.00 88.44 437 LEU A CA 1
ATOM 3467 C C . LEU A 1 437 ? 40.332 4.503 -16.706 1.00 88.44 437 LEU A C 1
ATOM 3469 O O . LEU A 1 437 ? 41.529 4.760 -16.793 1.00 88.44 437 LEU A O 1
ATOM 3473 N N . CYS A 1 438 ? 39.613 4.916 -15.663 1.00 88.62 438 CYS A N 1
ATOM 3474 C CA . CYS A 1 438 ? 40.244 5.562 -14.519 1.00 88.62 438 CYS A CA 1
ATOM 3475 C C . CYS A 1 438 ? 41.232 4.611 -13.833 1.00 88.62 438 CYS A C 1
ATOM 3477 O O . CYS A 1 438 ? 42.362 5.011 -13.581 1.00 88.62 438 CYS A O 1
ATOM 3479 N N . ASP A 1 439 ? 40.853 3.351 -13.615 1.00 87.75 439 ASP A N 1
ATOM 3480 C CA . ASP A 1 439 ? 41.690 2.339 -12.968 1.00 87.75 439 ASP A CA 1
ATOM 3481 C C . ASP A 1 439 ? 42.958 2.012 -13.775 1.00 87.75 439 ASP A C 1
ATOM 3483 O O . ASP A 1 439 ? 43.987 1.705 -13.172 1.00 87.75 439 ASP A O 1
ATOM 3487 N N . SER A 1 440 ? 42.924 2.061 -15.113 1.00 83.44 440 SER A N 1
ATOM 3488 C CA . SER A 1 440 ? 44.139 1.926 -15.935 1.00 83.44 440 SER A CA 1
ATOM 3489 C C . SER A 1 440 ? 45.043 3.153 -15.810 1.00 83.44 440 SER A C 1
ATOM 3491 O O . SER A 1 440 ? 46.234 3.010 -15.564 1.00 83.44 440 SER A O 1
ATOM 3493 N N . LEU A 1 441 ? 44.470 4.360 -15.853 1.00 74.25 441 LEU A N 1
ATOM 3494 C CA . LEU A 1 441 ? 45.222 5.616 -15.725 1.00 74.25 441 LEU A CA 1
ATOM 3495 C C . LEU A 1 441 ? 45.870 5.806 -14.344 1.00 74.25 441 LEU A C 1
ATOM 3497 O O . LEU A 1 441 ? 46.835 6.553 -14.223 1.00 74.25 441 LEU A O 1
ATOM 3501 N N . THR A 1 442 ? 45.340 5.155 -13.305 1.00 72.56 442 THR A N 1
ATOM 3502 C CA . THR A 1 442 ? 45.974 5.109 -11.973 1.00 72.56 442 THR A CA 1
ATOM 3503 C C . THR A 1 442 ? 47.111 4.090 -11.874 1.00 72.56 442 THR A C 1
ATOM 3505 O O . THR A 1 442 ? 47.962 4.253 -11.012 1.00 72.56 442 THR A O 1
ATOM 3508 N N . ARG A 1 443 ? 47.114 3.033 -12.701 1.00 62.91 443 ARG A N 1
ATOM 3509 C CA . ARG A 1 443 ? 48.105 1.940 -12.646 1.00 62.91 443 ARG A CA 1
ATOM 3510 C C . ARG A 1 443 ? 49.372 2.221 -13.449 1.00 62.91 443 ARG A C 1
ATOM 3512 O O . ARG A 1 443 ? 50.420 1.717 -13.081 1.00 62.91 443 ARG A O 1
ATOM 3519 N N . ASP A 1 444 ? 49.283 3.047 -14.486 1.00 54.88 444 ASP A N 1
ATOM 3520 C CA . ASP A 1 444 ? 50.436 3.461 -15.304 1.00 54.88 444 ASP A CA 1
ATOM 3521 C C . ASP A 1 444 ? 51.240 4.627 -14.675 1.00 54.88 444 ASP A C 1
ATOM 3523 O O . ASP A 1 444 ? 52.075 5.238 -15.340 1.00 54.88 444 ASP A O 1
ATOM 3527 N N . GLY A 1 445 ? 50.951 4.978 -13.414 1.00 52.84 445 GLY A N 1
ATOM 3528 C CA . GLY A 1 445 ? 51.543 6.107 -12.687 1.00 52.84 445 GLY A CA 1
ATOM 3529 C C . GLY A 1 445 ? 52.408 5.744 -11.474 1.00 52.84 445 GLY A C 1
ATOM 3530 O O . GLY A 1 445 ? 52.784 6.672 -10.757 1.00 52.84 445 GLY A O 1
ATOM 3531 N N . ASP A 1 446 ? 52.699 4.455 -11.251 1.00 39.00 446 ASP A N 1
ATOM 3532 C CA . ASP A 1 446 ? 53.659 3.965 -10.241 1.00 39.00 446 ASP A CA 1
ATOM 3533 C C . ASP A 1 446 ? 55.016 3.606 -10.869 1.00 39.00 446 ASP A C 1
ATOM 3535 O O . ASP A 1 446 ? 55.028 2.880 -11.894 1.00 39.00 446 ASP A O 1
#

Radius of gyration: 31.07 Å; Cα contacts (8 Å, |Δi|>4): 427; chains: 1; bounding box: 86×72×72 Å

Mean predicted aligned error: 18.36 Å

Solvent-accessible surface area (backbone atoms only — not comparable to full-atom values): 26264 Å² total; per-residue (Å²): 89,78,48,74,50,75,58,102,86,52,75,50,74,46,83,46,89,79,85,70,64,88,89,46,87,60,38,63,58,54,48,53,64,62,54,44,68,59,48,68,66,51,51,102,65,40,45,57,49,74,58,90,90,50,74,47,81,47,73,70,50,98,43,71,68,49,28,34,52,52,47,33,52,49,42,50,50,51,49,53,50,31,51,77,67,73,47,84,79,64,60,89,76,43,70,44,62,66,62,63,55,75,74,54,28,77,71,36,98,74,60,52,50,68,69,96,65,82,73,75,44,45,50,96,88,42,73,48,51,74,41,65,53,41,74,56,98,89,44,43,46,40,31,75,70,64,41,59,69,29,52,52,52,49,49,55,52,49,50,51,57,49,50,54,51,53,54,55,54,71,76,43,92,76,71,53,69,66,59,56,50,49,47,42,60,65,49,54,47,44,64,68,51,59,66,35,88,74,57,54,70,63,72,35,77,63,56,58,50,48,52,51,49,54,43,48,52,55,37,51,55,31,52,52,27,51,76,68,72,39,77,48,72,48,76,39,58,54,60,68,47,55,55,58,64,70,44,94,76,65,95,44,68,66,60,48,48,41,47,48,52,48,60,70,19,58,92,30,57,44,81,45,82,45,78,72,93,73,78,50,64,71,61,55,50,51,52,50,49,59,60,47,39,76,79,75,46,83,91,77,92,68,85,76,52,68,68,56,51,52,49,51,49,50,51,50,54,46,50,54,46,35,51,49,64,74,69,60,81,58,82,76,59,48,65,38,48,56,40,45,90,67,74,53,92,81,72,70,86,88,53,73,61,61,48,20,53,42,69,44,64,46,61,24,31,40,44,36,26,76,69,68,63,34,96,49,37,50,36,95,86,73,45,69,20,38,50,61,33,39,33,49,69,32,82,93,24,60,94,34,46,49,85,76,65,55,80,96,38,28,40,62,50,45,63,55,45,79,76,31,64,68,62,50,49,25,43,44,52,25,47,46,54,38,32,54,53,47,56,49,58,48,60,81,70,119

Foldseek 3Di:
DKDWDDDPPDIDIDDDDDADDPPDPCRQVVQCVLCVQLCVVDDPAWHWDDDRPDIDTDGDDPDLVRRLVVQQVSLAVSLVSCVVSVHDDPQAPAEDEAWDDPVVLVVDPVSDRDDPDDHWHDHPNHTHHYDQWDDDPLQIAGRHRLSPVRVVVLVVVLVVLVVVLVVVCVVDVPDDPVVNVVCCVPPNVCSNCVCCVPCVPSCDPVVVVVLLVQLVVLLVVLLVCLVVVAADEDEEQPPVNVVLLPDPDDPDPSSVVSNVSNVSSPPRYHYHYDHPPPPPPVNVVVVVVVVVCVPPNDDDDDDDDPVVVVVVVVVVVQVVVLVCVQPPDDPQQPQLCLQDNGDDPVPPDDDPLLVCLSRQCALWLLNCVVVVLFDGQDDPVGHRGTLCCLAAPDPVLVVLHDHDDDSVCNNVVNVVVVPDPSNSVSSVVSRVVSNVRSVVRNVVPD

Organism: Araneus ventricosus (NCBI:txid182803)

Nearest PDB structures (foldseek):
  5dmr-assembly1_A  TM=7.243E-01  e=1.715E-01  Moloney murine leukemia virus isolate Shinnick